Protein AF-0000000068873477 (afdb_homodimer)

Structure (mmCIF, N/CA/C/O backbone):
data_AF-0000000068873477-model_v1
#
loop_
_entity.id
_entity.type
_entity.pdbx_description
1 polymer 'Nucleotide-sugar aminotransferase'
#
loop_
_atom_site.group_PDB
_atom_site.id
_atom_site.type_symbol
_atom_site.label_atom_id
_atom_site.label_alt_id
_atom_site.label_comp_id
_atom_site.label_asym_id
_atom_site.label_entity_id
_atom_site.label_seq_id
_atom_site.pdbx_PDB_ins_code
_atom_site.Cartn_x
_atom_site.Cartn_y
_atom_site.Cartn_z
_atom_site.occupancy
_atom_site.B_iso_or_equiv
_atom_site.auth_seq_id
_atom_site.auth_comp_id
_atom_site.auth_asym_id
_atom_site.auth_atom_id
_atom_site.pdbx_PDB_model_num
ATOM 1 N N . MET A 1 1 ? -16.031 17.938 38 1 65 1 MET A N 1
ATOM 2 C CA . MET A 1 1 ? -15.195 17.078 37.156 1 65 1 MET A CA 1
ATOM 3 C C . MET A 1 1 ? -14.625 17.859 35.969 1 65 1 MET A C 1
ATOM 5 O O . MET A 1 1 ? -15.312 18.688 35.375 1 65 1 MET A O 1
ATOM 9 N N . LEU A 1 2 ? -13.328 17.828 35.75 1 85.38 2 LEU A N 1
ATOM 10 C CA . LEU A 1 2 ? -12.664 18.562 34.656 1 85.38 2 LEU A CA 1
ATOM 11 C C . LEU A 1 2 ? -13.141 18.078 33.312 1 85.38 2 LEU A C 1
ATOM 13 O O . LEU A 1 2 ? -13.273 16.875 33.062 1 85.38 2 LEU A O 1
ATOM 17 N N . MET A 1 3 ? -13.617 19.078 32.531 1 94.19 3 MET A N 1
ATOM 18 C CA . MET A 1 3 ? -14.047 18.734 31.188 1 94.19 3 MET A CA 1
ATOM 19 C C . MET A 1 3 ? -12.906 18.078 30.406 1 94.19 3 MET A C 1
ATOM 21 O O . MET A 1 3 ? -11.766 18.547 30.469 1 94.19 3 MET A O 1
ATOM 25 N N . ARG A 1 4 ? -13.18 16.906 29.797 1 95.12 4 ARG A N 1
ATOM 26 C CA . ARG A 1 4 ? -12.195 16.219 28.969 1 95.12 4 ARG A CA 1
ATOM 27 C C . ARG A 1 4 ? -12.445 16.484 27.5 1 95.12 4 ARG A C 1
ATOM 29 O O . ARG A 1 4 ? -13.555 16.266 27 1 95.12 4 ARG A O 1
ATOM 36 N N . VAL A 1 5 ? -11.469 17.047 26.797 1 98.25 5 VAL A N 1
ATOM 37 C CA . VAL A 1 5 ? -11.547 17.328 25.359 1 98.25 5 VAL A CA 1
ATOM 38 C C . VAL A 1 5 ? -10.453 16.547 24.625 1 98.25 5 VAL A C 1
ATOM 40 O O . VAL A 1 5 ? -9.344 17.047 24.438 1 98.25 5 VAL A O 1
ATOM 43 N N . PRO A 1 6 ? -10.797 15.344 24.078 1 95.94 6 PRO A N 1
ATOM 44 C CA . PRO A 1 6 ? -9.797 14.57 23.344 1 95.94 6 PRO A CA 1
ATOM 45 C C . PRO A 1 6 ? -9.406 15.219 22.016 1 95.94 6 PRO A C 1
ATOM 47 O O . PRO A 1 6 ? -10.219 15.906 21.406 1 95.94 6 PRO A O 1
ATOM 50 N N . TYR A 1 7 ? -8.164 15.008 21.688 1 97.19 7 TYR A N 1
ATOM 51 C CA . TYR A 1 7 ? -7.734 15.477 20.375 1 97.19 7 TYR A CA 1
ATOM 52 C C . TYR A 1 7 ? -8.312 14.609 19.266 1 97.19 7 TYR A C 1
ATOM 54 O O . TYR A 1 7 ? -8.797 15.117 18.25 1 97.19 7 TYR A O 1
ATOM 62 N N . SER A 1 8 ? -8.156 13.242 19.469 1 94.94 8 SER A N 1
ATOM 63 C CA . SER A 1 8 ? -8.68 12.312 18.484 1 94.94 8 SER A CA 1
ATOM 64 C C . SER A 1 8 ? -10.203 12.297 18.484 1 94.94 8 SER A C 1
ATOM 66 O O . SER A 1 8 ? -10.836 12.359 19.547 1 94.94 8 SER A O 1
ATOM 68 N N . TYR A 1 9 ? -10.766 12.188 17.297 1 96.06 9 TYR A N 1
ATOM 69 C CA . TYR A 1 9 ? -12.219 12.219 17.156 1 96.06 9 TYR A CA 1
ATOM 70 C C . TYR A 1 9 ? -12.734 10.906 16.562 1 96.06 9 TYR A C 1
ATOM 72 O O . TYR A 1 9 ? -13.93 10.781 16.281 1 96.06 9 TYR A O 1
ATOM 80 N N . LEU A 1 10 ? -11.891 9.93 16.344 1 95.94 10 LEU A N 1
ATOM 81 C CA . LEU A 1 10 ? -12.234 8.711 15.617 1 95.94 10 LEU A CA 1
ATOM 82 C C . LEU A 1 10 ? -13.297 7.91 16.359 1 95.94 10 LEU A C 1
ATOM 84 O O . LEU A 1 10 ? -14.203 7.352 15.75 1 95.94 10 LEU A O 1
ATOM 88 N N . GLU A 1 11 ? -13.156 7.891 17.688 1 93.88 11 GLU A N 1
ATOM 89 C CA . GLU A 1 11 ? -14.148 7.168 18.484 1 93.88 11 GLU A CA 1
ATOM 90 C C . GLU A 1 11 ? -15.539 7.781 18.312 1 93.88 11 GLU A C 1
ATOM 92 O O . GLU A 1 11 ? -16.531 7.059 18.219 1 93.88 11 GLU A O 1
ATOM 97 N N . ARG A 1 12 ? -15.609 9.141 18.281 1 95.31 12 ARG A N 1
ATOM 98 C CA . ARG A 1 12 ? -16.875 9.828 18.109 1 95.31 12 ARG A CA 1
ATOM 99 C C . ARG A 1 12 ? -17.375 9.688 16.672 1 95.31 12 ARG A C 1
ATOM 101 O O . ARG A 1 12 ? -18.578 9.523 16.438 1 95.31 12 ARG A O 1
ATOM 108 N N . GLN A 1 13 ? -16.484 9.742 15.719 1 96 13 GLN A N 1
ATOM 109 C CA . GLN A 1 13 ? -16.844 9.625 14.312 1 96 13 GLN A CA 1
ATOM 110 C C . GLN A 1 13 ? -17.516 8.281 14.031 1 96 13 GLN A C 1
ATOM 112 O O . GLN A 1 13 ? -18.469 8.203 13.258 1 96 13 GLN A O 1
ATOM 117 N N . PHE A 1 14 ? -17.016 7.211 14.656 1 95.5 14 PHE A N 1
ATOM 118 C CA . PHE A 1 14 ? -17.484 5.867 14.336 1 95.5 14 PHE A CA 1
ATOM 119 C C . PHE A 1 14 ? -18.297 5.289 15.484 1 95.5 14 PHE A C 1
ATOM 121 O O . PHE A 1 14 ? -18.375 4.07 15.656 1 95.5 14 PHE A O 1
ATOM 128 N N . ALA A 1 15 ? -18.844 6.141 16.297 1 94.75 15 ALA A N 1
ATOM 129 C CA . ALA A 1 15 ? -19.703 5.715 17.391 1 94.75 15 ALA A CA 1
ATOM 130 C C . ALA A 1 15 ? -20.875 4.891 16.875 1 94.75 15 ALA A C 1
ATOM 132 O O . ALA A 1 15 ? -21.281 3.914 17.516 1 94.75 15 ALA A O 1
ATOM 133 N N . ASP A 1 16 ? -21.469 5.301 15.797 1 95.25 16 ASP A N 1
ATOM 134 C CA . ASP A 1 16 ? -22.438 4.488 15.078 1 95.25 16 ASP A CA 1
ATOM 135 C C . ASP A 1 16 ? -21.812 3.854 13.836 1 95.25 16 ASP A C 1
ATOM 137 O O . ASP A 1 16 ? -21.719 4.496 12.789 1 95.25 16 ASP A O 1
ATOM 141 N N . ILE A 1 17 ? -21.547 2.596 13.914 1 95.62 17 ILE A N 1
ATOM 142 C CA . ILE A 1 17 ? -20.75 1.951 12.875 1 95.62 17 ILE A CA 1
ATOM 143 C C . ILE A 1 17 ? -21.672 1.117 11.977 1 95.62 17 ILE A C 1
ATOM 145 O O . ILE A 1 17 ? -21.234 0.625 10.93 1 95.62 17 ILE A O 1
ATOM 149 N N . GLU A 1 18 ? -22.922 0.978 12.266 1 96.75 18 GLU A N 1
ATOM 150 C CA . GLU A 1 18 ? -23.828 0.034 11.602 1 96.75 18 GLU A CA 1
ATOM 151 C C . GLU A 1 18 ? -23.953 0.346 10.117 1 96.75 18 GLU A C 1
ATOM 153 O O . GLU A 1 18 ? -23.953 -0.563 9.281 1 96.75 18 GLU A O 1
ATOM 158 N N . PRO A 1 19 ? -24.094 1.646 9.766 1 97 19 PRO A N 1
ATOM 159 C CA . PRO A 1 19 ? -24.188 1.928 8.336 1 97 19 PRO A CA 1
ATOM 160 C C . PRO A 1 19 ? -22.953 1.445 7.562 1 97 19 PRO A C 1
ATOM 162 O O . PRO A 1 19 ? -23.078 0.968 6.43 1 97 19 PRO A O 1
ATOM 165 N N . TYR A 1 20 ? -21.797 1.523 8.117 1 97.06 20 TYR A N 1
ATOM 166 C CA . TYR A 1 20 ? -20.562 1.047 7.484 1 97.06 20 TYR A CA 1
ATOM 167 C C . TYR A 1 20 ? -20.578 -0.472 7.352 1 97.06 20 TYR A C 1
ATOM 169 O O . TYR A 1 20 ? -20.203 -1.012 6.305 1 97.06 20 TYR A O 1
ATOM 177 N N . LEU A 1 21 ? -21.016 -1.144 8.414 1 97.56 21 LEU A N 1
ATOM 178 C CA . LEU A 1 21 ? -21.062 -2.602 8.398 1 97.56 21 LEU A CA 1
ATOM 179 C C . LEU A 1 21 ? -22.062 -3.107 7.367 1 97.56 21 LEU A C 1
ATOM 181 O O . LEU A 1 21 ? -21.828 -4.145 6.738 1 97.56 21 LEU A O 1
ATOM 185 N N . ASN A 1 22 ? -23.125 -2.383 7.199 1 98 22 ASN A N 1
ATOM 186 C CA . ASN A 1 22 ? -24.109 -2.734 6.172 1 98 22 ASN A CA 1
ATOM 187 C C . ASN A 1 22 ? -23.516 -2.6 4.77 1 98 22 ASN A C 1
ATOM 189 O O . ASN A 1 22 ? -23.734 -3.455 3.912 1 98 22 ASN A O 1
ATOM 193 N N . ASP A 1 23 ? -22.812 -1.526 4.5 1 98 23 ASP A N 1
ATOM 194 C CA . ASP A 1 23 ? -22.125 -1.356 3.219 1 98 23 ASP A CA 1
ATOM 195 C C . ASP A 1 23 ? -21.125 -2.482 2.975 1 98 23 ASP A C 1
ATOM 197 O O . ASP A 1 23 ? -21.031 -3 1.859 1 98 23 ASP A O 1
ATOM 201 N N . LEU A 1 24 ? -20.391 -2.869 4.02 1 97.44 24 LEU A N 1
ATOM 202 C CA . LEU A 1 24 ? -19.406 -3.928 3.902 1 97.44 24 LEU A CA 1
ATOM 203 C C . LEU A 1 24 ? -20.062 -5.273 3.631 1 97.44 24 LEU A C 1
ATOM 205 O O . LEU A 1 24 ? -19.531 -6.086 2.865 1 97.44 24 LEU A O 1
ATOM 209 N N . ARG A 1 25 ? -21.156 -5.516 4.285 1 97.12 25 ARG A N 1
ATOM 210 C CA . ARG A 1 25 ? -21.906 -6.742 4.051 1 97.12 25 ARG A CA 1
ATOM 211 C C . ARG A 1 25 ? -22.234 -6.91 2.574 1 97.12 25 ARG A C 1
ATOM 213 O O . ARG A 1 25 ? -22 -7.977 1.997 1 97.12 25 ARG A O 1
ATOM 220 N N . GLU A 1 26 ? -22.75 -5.883 1.97 1 97.25 26 GLU A N 1
ATOM 221 C CA . GLU A 1 26 ? -23.109 -5.93 0.555 1 97.25 26 GLU A CA 1
ATOM 222 C C . GLU A 1 26 ? -21.875 -6.051 -0.324 1 97.25 26 GLU A C 1
ATOM 224 O O . GLU A 1 26 ? -21.859 -6.801 -1.303 1 97.25 26 GLU A O 1
ATOM 229 N N . PHE A 1 27 ? -20.859 -5.391 0.015 1 97.62 27 PHE A N 1
ATOM 230 C CA . PHE A 1 27 ? -19.609 -5.383 -0.739 1 97.62 27 PHE A CA 1
ATOM 231 C C . PHE A 1 27 ? -18.969 -6.77 -0.741 1 97.62 27 PHE A C 1
ATOM 233 O O . PHE A 1 27 ? -18.562 -7.266 -1.791 1 97.62 27 PHE A O 1
ATOM 240 N N . ILE A 1 28 ? -18.875 -7.383 0.447 1 97.06 28 ILE A N 1
ATOM 241 C CA . ILE A 1 28 ? -18.141 -8.641 0.591 1 97.06 28 ILE A CA 1
ATOM 242 C C . ILE A 1 28 ? -18.844 -9.727 -0.228 1 97.06 28 ILE A C 1
ATOM 244 O O . ILE A 1 28 ? -18.172 -10.602 -0.798 1 97.06 28 ILE A O 1
ATOM 248 N N . LYS A 1 29 ? -20.141 -9.594 -0.475 1 94.5 29 LYS A N 1
ATOM 249 C CA . LYS A 1 29 ? -20.906 -10.547 -1.28 1 94.5 29 LYS A CA 1
ATOM 250 C C . LYS A 1 29 ? -20.406 -10.562 -2.723 1 94.5 29 LYS A C 1
ATOM 252 O O . LYS A 1 29 ? -20.484 -11.594 -3.398 1 94.5 29 LYS A O 1
ATOM 257 N N . THR A 1 30 ? -19.891 -9.469 -3.123 1 95.31 30 THR A N 1
ATOM 258 C CA . THR A 1 30 ? -19.469 -9.352 -4.512 1 95.31 30 THR A CA 1
ATOM 259 C C . THR A 1 30 ? -18.094 -9.984 -4.703 1 95.31 30 THR A C 1
ATOM 261 O O . THR A 1 30 ? -17.688 -10.273 -5.832 1 95.31 30 THR A O 1
ATOM 264 N N . ALA A 1 31 ? -17.297 -10.078 -3.678 1 95.12 31 ALA A N 1
ATOM 265 C CA . ALA A 1 31 ? -15.914 -10.555 -3.695 1 95.12 31 ALA A CA 1
ATOM 266 C C . ALA A 1 31 ? -15.055 -9.711 -4.633 1 95.12 31 ALA A C 1
ATOM 268 O O . ALA A 1 31 ? -14 -10.156 -5.09 1 95.12 31 ALA A O 1
ATOM 269 N N . ASP A 1 32 ? -15.492 -8.562 -5.004 1 96.56 32 ASP A N 1
ATOM 270 C CA . ASP A 1 32 ? -14.805 -7.645 -5.91 1 96.56 32 ASP A CA 1
ATOM 271 C C . ASP A 1 32 ? -13.742 -6.828 -5.168 1 96.56 32 ASP A C 1
ATOM 273 O O . ASP A 1 32 ? -13.789 -5.598 -5.172 1 96.56 32 ASP A O 1
ATOM 277 N N . PHE A 1 33 ? -12.742 -7.527 -4.66 1 97.62 33 PHE A N 1
ATOM 278 C CA . PHE A 1 33 ? -11.852 -7 -3.631 1 97.62 33 PHE A CA 1
ATOM 279 C C . PHE A 1 33 ? -10.742 -6.164 -4.254 1 97.62 33 PHE A C 1
ATOM 281 O O . PHE A 1 33 ? -10.133 -5.328 -3.58 1 97.62 33 PHE A O 1
ATOM 288 N N . THR A 1 34 ? -10.328 -6.422 -5.527 1 97 34 THR A N 1
ATOM 289 C CA . THR A 1 34 ? -9.211 -5.727 -6.156 1 97 34 THR A CA 1
ATOM 290 C C . THR A 1 34 ? -9.68 -4.945 -7.379 1 97 34 THR A C 1
ATOM 292 O O . THR A 1 34 ? -10.281 -5.512 -8.297 1 97 34 THR A O 1
ATOM 295 N N . LEU A 1 35 ? -9.383 -3.65 -7.363 1 97.94 35 LEU A N 1
ATOM 296 C CA . LEU A 1 35 ? -9.781 -2.793 -8.477 1 97.94 35 LEU A CA 1
ATOM 297 C C . LEU A 1 35 ? -11.258 -2.982 -8.805 1 97.94 35 LEU A C 1
ATOM 299 O O . LEU A 1 35 ? -11.625 -3.146 -9.969 1 97.94 35 LEU A O 1
ATOM 303 N N . GLY A 1 36 ? -12.07 -3.014 -7.75 1 97.88 36 GLY A N 1
ATOM 304 C CA . GLY A 1 36 ? -13.484 -3.326 -7.887 1 97.88 36 GLY A CA 1
ATOM 305 C C . GLY A 1 36 ? -14.328 -2.111 -8.203 1 97.88 36 GLY A C 1
ATOM 306 O O . GLY A 1 36 ? -13.828 -0.989 -8.266 1 97.88 36 GLY A O 1
ATOM 307 N N . ALA A 1 37 ? -15.609 -2.363 -8.367 1 98.56 37 ALA A N 1
ATOM 308 C CA . ALA A 1 37 ? -16.578 -1.354 -8.781 1 98.56 37 ALA A CA 1
ATOM 309 C C . ALA A 1 37 ? -16.641 -0.203 -7.777 1 98.56 37 ALA A C 1
ATOM 311 O O . ALA A 1 37 ? -16.828 0.954 -8.164 1 98.56 37 ALA A O 1
ATOM 312 N N . GLU A 1 38 ? -16.5 -0.496 -6.496 1 98.75 38 GLU A N 1
ATOM 313 C CA . GLU A 1 38 ? -16.547 0.548 -5.48 1 98.75 38 GLU A CA 1
ATOM 314 C C . GLU A 1 38 ? -15.367 1.502 -5.594 1 98.75 38 GLU A C 1
ATOM 316 O O . GLU A 1 38 ? -15.492 2.693 -5.301 1 98.75 38 GLU A O 1
ATOM 321 N N . LEU A 1 39 ? -14.227 0.993 -5.984 1 98.81 39 LEU A N 1
ATOM 322 C CA . LEU A 1 39 ? -13.078 1.861 -6.227 1 98.81 39 LEU A CA 1
ATOM 323 C C . LEU A 1 39 ? -13.328 2.76 -7.434 1 98.81 39 LEU A C 1
ATOM 325 O O . LEU A 1 39 ? -13.016 3.953 -7.398 1 98.81 39 LEU A O 1
ATOM 329 N N . GLU A 1 40 ? -13.844 2.176 -8.477 1 98.75 40 GLU A N 1
ATOM 330 C CA . GLU A 1 40 ? -14.172 2.979 -9.648 1 98.75 40 GLU A CA 1
ATOM 331 C C . GLU A 1 40 ? -15.141 4.102 -9.297 1 98.75 40 GLU A C 1
ATOM 333 O O . GLU A 1 40 ? -14.969 5.238 -9.742 1 98.75 40 GLU A O 1
ATOM 338 N N . LYS A 1 41 ? -16.172 3.74 -8.547 1 98.88 41 LYS A N 1
ATOM 339 C CA . LYS A 1 41 ? -17.141 4.727 -8.07 1 98.88 41 LYS A CA 1
ATOM 340 C C . LYS A 1 41 ? -16.453 5.824 -7.262 1 98.88 41 LYS A C 1
ATOM 342 O O . LYS A 1 41 ? -16.703 7.012 -7.477 1 98.88 41 LYS A O 1
ATOM 347 N N . PHE A 1 42 ? -15.656 5.406 -6.355 1 98.88 42 PHE A N 1
ATOM 348 C CA . PHE A 1 42 ? -14.914 6.355 -5.527 1 98.88 42 PHE A CA 1
ATOM 349 C C . PHE A 1 42 ? -14.086 7.297 -6.391 1 98.88 42 PHE A C 1
ATOM 351 O O . PHE A 1 42 ? -14.117 8.516 -6.199 1 98.88 42 PHE A O 1
ATOM 358 N N . GLU A 1 43 ? -13.273 6.742 -7.352 1 98.94 43 GLU A N 1
ATOM 359 C CA . GLU A 1 43 ? -12.406 7.527 -8.219 1 98.94 43 GLU A CA 1
ATOM 360 C C . GLU A 1 43 ? -13.195 8.57 -9 1 98.94 43 GLU A C 1
ATOM 362 O O . GLU A 1 43 ? -12.797 9.734 -9.07 1 98.94 43 GLU A O 1
ATOM 367 N N . LYS A 1 44 ? -14.305 8.195 -9.516 1 98.88 44 LYS A N 1
ATOM 368 C CA . LYS A 1 44 ? -15.148 9.102 -10.281 1 98.88 44 LYS A CA 1
ATOM 369 C C . LYS A 1 44 ? -15.68 10.227 -9.391 1 98.88 44 LYS A C 1
ATOM 371 O O . LYS A 1 44 ? -15.648 11.398 -9.781 1 98.88 44 LYS A O 1
ATOM 376 N N . ARG A 1 45 ? -16.172 9.906 -8.234 1 98.81 45 ARG A N 1
ATOM 377 C CA . ARG A 1 45 ? -16.734 10.891 -7.316 1 98.81 45 ARG A CA 1
ATOM 378 C C . ARG A 1 45 ? -15.664 11.844 -6.805 1 98.81 45 ARG A C 1
ATOM 380 O O . ARG A 1 45 ? -15.906 13.047 -6.688 1 98.81 45 ARG A O 1
ATOM 387 N N . PHE A 1 46 ? -14.516 11.312 -6.477 1 98.81 46 PHE A N 1
ATOM 388 C CA . PHE A 1 46 ? -13.422 12.133 -5.969 1 98.81 46 PHE A CA 1
ATOM 389 C C . PHE A 1 46 ? -12.953 13.125 -7.027 1 98.81 46 PHE A C 1
ATOM 391 O O . PHE A 1 46 ? -12.68 14.289 -6.719 1 98.81 46 PHE A O 1
ATOM 398 N N . ALA A 1 47 ? -12.781 12.602 -8.273 1 98.81 47 ALA A N 1
ATOM 399 C CA . ALA A 1 47 ? -12.43 13.477 -9.391 1 98.81 47 ALA A CA 1
ATOM 400 C C . ALA A 1 47 ? -13.445 14.602 -9.555 1 98.81 47 ALA A C 1
ATOM 402 O O . ALA A 1 47 ? -13.078 15.773 -9.672 1 98.81 47 ALA A O 1
ATOM 403 N N . ALA A 1 48 ? -14.688 14.258 -9.477 1 98.31 48 ALA A N 1
ATOM 404 C CA . ALA A 1 48 ? -15.766 15.234 -9.648 1 98.31 48 ALA A CA 1
ATOM 405 C C . ALA A 1 48 ? -15.727 16.281 -8.547 1 98.31 48 ALA A C 1
ATOM 407 O O . ALA A 1 48 ? -15.914 17.469 -8.805 1 98.31 48 ALA A O 1
ATOM 408 N N . LEU A 1 49 ? -15.484 15.867 -7.352 1 97.06 49 LEU A N 1
ATOM 409 C CA . LEU A 1 49 ? -15.438 16.75 -6.199 1 97.06 49 LEU A CA 1
ATOM 410 C C . LEU A 1 49 ? -14.352 17.812 -6.375 1 97.06 49 LEU A C 1
ATOM 412 O O . LEU A 1 49 ? -14.445 18.906 -5.805 1 97.06 49 LEU A O 1
ATOM 416 N N . HIS A 1 50 ? -13.328 17.547 -7.113 1 97.75 50 HIS A N 1
ATOM 417 C CA . HIS A 1 50 ? -12.195 18.453 -7.277 1 97.75 50 HIS A CA 1
ATOM 418 C C . HIS A 1 50 ? -12.164 19.047 -8.68 1 97.75 50 HIS A C 1
ATOM 420 O O . HIS A 1 50 ? -11.156 19.625 -9.094 1 97.75 50 HIS A O 1
ATOM 426 N N . ASN A 1 51 ? -13.25 18.875 -9.398 1 97.44 51 ASN A N 1
ATOM 427 C CA . ASN A 1 51 ? -13.375 19.375 -10.758 1 97.44 51 ASN A CA 1
ATOM 428 C C . ASN A 1 51 ? -12.219 18.922 -11.641 1 97.44 51 ASN A C 1
ATOM 430 O O . ASN A 1 51 ? -11.609 19.719 -12.344 1 97.44 51 ASN A O 1
ATOM 434 N N . ALA A 1 52 ? -11.82 17.703 -11.516 1 98.19 52 ALA A N 1
ATOM 435 C CA . ALA A 1 52 ? -10.773 17.078 -12.32 1 98.19 52 ALA A CA 1
ATOM 436 C C . ALA A 1 52 ? -11.328 15.922 -13.148 1 98.19 52 ALA A C 1
ATOM 438 O O . ALA A 1 52 ? -12.344 15.32 -12.789 1 98.19 52 ALA A O 1
ATOM 439 N N . PRO A 1 53 ? -10.742 15.648 -14.281 1 98.62 53 PRO A N 1
ATOM 440 C CA . PRO A 1 53 ? -11.227 14.539 -15.102 1 98.62 53 PRO A CA 1
ATOM 441 C C . PRO A 1 53 ? -10.844 13.172 -14.531 1 98.62 53 PRO A C 1
ATOM 443 O O . PRO A 1 53 ? -11.539 12.18 -14.766 1 98.62 53 PRO A O 1
ATOM 446 N N . HIS A 1 54 ? -9.672 13.102 -13.82 1 98.81 54 HIS A N 1
ATOM 447 C CA . HIS A 1 54 ? -9.203 11.789 -13.383 1 98.81 54 HIS A CA 1
ATOM 448 C C . HIS A 1 54 ? -8.773 11.82 -11.922 1 98.81 54 HIS A C 1
ATOM 450 O O . HIS A 1 54 ? -8.117 12.773 -11.484 1 98.81 54 HIS A O 1
ATOM 456 N N . ALA A 1 55 ? -9.156 10.875 -11.203 1 98.94 55 ALA A N 1
ATOM 457 C CA . ALA A 1 55 ? -8.602 10.484 -9.906 1 98.94 55 ALA A CA 1
ATOM 458 C C . ALA A 1 55 ? -8.25 8.992 -9.891 1 98.94 55 ALA A C 1
ATOM 460 O O . ALA A 1 55 ? -9.008 8.164 -10.398 1 98.94 55 ALA A O 1
ATOM 461 N N . ILE A 1 56 ? -7.105 8.664 -9.469 1 98.94 56 ILE A N 1
ATOM 462 C CA . ILE A 1 56 ? -6.621 7.293 -9.406 1 98.94 56 ILE A CA 1
ATOM 463 C C . ILE A 1 56 ? -6.348 6.914 -7.949 1 98.94 56 ILE A C 1
ATOM 465 O O . ILE A 1 56 ? -5.527 7.543 -7.281 1 98.94 56 ILE A O 1
ATOM 469 N N . GLY A 1 57 ? -7.098 5.926 -7.449 1 98.88 57 GLY A N 1
ATOM 470 C CA . GLY A 1 57 ? -6.867 5.422 -6.105 1 98.88 57 GLY A CA 1
ATOM 471 C C . GLY A 1 57 ? -5.613 4.574 -5.996 1 98.88 57 GLY A C 1
ATOM 472 O O . GLY A 1 57 ? -5.379 3.695 -6.824 1 98.88 57 GLY A O 1
ATOM 473 N N . VAL A 1 58 ? -4.738 4.844 -4.996 1 98.81 58 VAL A N 1
ATOM 474 C CA . VAL A 1 58 ? -3.5 4.105 -4.777 1 98.81 58 VAL A CA 1
ATOM 475 C C . VAL A 1 58 ? -3.355 3.762 -3.297 1 98.81 58 VAL A C 1
ATOM 477 O O . VAL A 1 58 ? -4.258 4.027 -2.5 1 98.81 58 VAL A O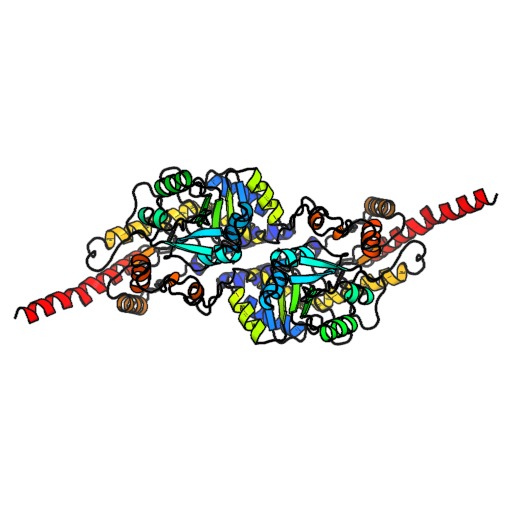 1
ATOM 480 N N . GLY A 1 59 ? -2.295 3.16 -2.92 1 98.31 59 GLY A N 1
ATOM 481 C CA . GLY A 1 59 ? -2.168 2.541 -1.61 1 98.31 59 GLY A CA 1
ATOM 482 C C . GLY A 1 59 ? -2.018 3.549 -0.486 1 98.31 59 GLY A C 1
ATOM 483 O O . GLY A 1 59 ? -2.541 3.346 0.611 1 98.31 59 GLY A O 1
ATOM 484 N N . THR A 1 60 ? -1.258 4.621 -0.667 1 98.56 60 THR A N 1
ATOM 485 C CA . THR A 1 60 ? -1.006 5.613 0.372 1 98.56 60 THR A CA 1
ATOM 486 C C . THR A 1 60 ? -0.748 6.984 -0.243 1 98.56 60 THR A C 1
ATOM 488 O O . THR A 1 60 ? -0.512 7.098 -1.448 1 98.56 60 THR A O 1
ATOM 491 N N . GLY A 1 61 ? -0.85 7.996 0.574 1 98.69 61 GLY A N 1
ATOM 492 C CA . GLY A 1 61 ? -0.463 9.32 0.111 1 98.69 61 GLY A CA 1
ATOM 493 C C . GLY A 1 61 ? 0.996 9.406 -0.295 1 98.69 61 GLY A C 1
ATOM 494 O O . GLY A 1 61 ? 1.334 10.07 -1.277 1 98.69 61 GLY A O 1
ATOM 495 N N . THR A 1 62 ? 1.882 8.734 0.433 1 98.75 62 THR A N 1
ATOM 496 C CA . THR A 1 62 ? 3.305 8.703 0.116 1 98.75 62 THR A CA 1
ATOM 497 C C . THR A 1 62 ? 3.539 8.07 -1.255 1 98.75 62 THR A C 1
ATOM 499 O O . THR A 1 62 ? 4.305 8.602 -2.064 1 98.75 62 THR A O 1
ATOM 502 N N . ASP A 1 63 ? 2.836 6.988 -1.506 1 98.5 63 ASP A N 1
ATOM 503 C CA . ASP A 1 63 ? 2.955 6.332 -2.803 1 98.5 63 ASP A CA 1
ATOM 504 C C . ASP A 1 63 ? 2.406 7.215 -3.92 1 98.5 63 ASP A C 1
ATOM 506 O O . ASP A 1 63 ? 2.914 7.191 -5.043 1 98.5 63 ASP A O 1
ATOM 510 N N . ALA A 1 64 ? 1.339 7.879 -3.59 1 98.94 64 ALA A N 1
ATOM 511 C CA . ALA A 1 64 ? 0.792 8.805 -4.582 1 98.94 64 ALA A CA 1
ATOM 512 C C . ALA A 1 64 ? 1.849 9.797 -5.043 1 98.94 64 ALA A C 1
ATOM 514 O O . ALA A 1 64 ? 2.014 10.023 -6.246 1 98.94 64 ALA A O 1
ATOM 515 N N . LEU A 1 65 ? 2.58 10.367 -4.109 1 98.94 65 LEU A N 1
ATOM 516 C CA . LEU A 1 65 ? 3.629 11.328 -4.426 1 98.94 65 LEU A CA 1
ATOM 517 C C . LEU A 1 65 ? 4.75 10.672 -5.219 1 98.94 65 LEU A C 1
ATOM 519 O O . LEU A 1 65 ? 5.125 11.148 -6.293 1 98.94 65 LEU A O 1
ATOM 523 N N . ALA A 1 66 ? 5.27 9.555 -4.75 1 98.88 66 ALA A N 1
ATOM 524 C CA . ALA A 1 66 ? 6.387 8.867 -5.395 1 98.88 66 ALA A CA 1
ATOM 525 C C . ALA A 1 66 ? 6.02 8.445 -6.816 1 98.88 66 ALA A C 1
ATOM 527 O O . ALA A 1 66 ? 6.82 8.594 -7.742 1 98.88 66 ALA A O 1
ATOM 528 N N . MET A 1 67 ? 4.836 7.918 -6.977 1 98.81 67 MET A N 1
ATOM 529 C CA . MET A 1 67 ? 4.379 7.488 -8.289 1 98.81 67 MET A CA 1
ATOM 530 C C . MET A 1 67 ? 4.273 8.672 -9.242 1 98.81 67 MET A C 1
ATOM 532 O O . MET A 1 67 ? 4.539 8.539 -10.438 1 98.81 67 MET A O 1
ATOM 536 N N . SER A 1 68 ? 3.811 9.805 -8.711 1 98.94 68 SER A N 1
ATOM 537 C CA . SER A 1 68 ? 3.713 11 -9.539 1 98.94 68 SER A CA 1
ATOM 538 C C . SER A 1 68 ? 5.074 11.398 -10.102 1 98.94 68 SER A C 1
ATOM 540 O O . SER A 1 68 ? 5.184 11.773 -11.273 1 98.94 68 SER A O 1
ATOM 542 N N . PHE A 1 69 ? 6.109 11.32 -9.289 1 98.88 69 PHE A N 1
ATOM 543 C CA . PHE A 1 69 ? 7.453 11.609 -9.766 1 98.88 69 PHE A CA 1
ATOM 544 C C . PHE A 1 69 ? 7.883 10.594 -10.82 1 98.88 69 PHE A C 1
ATOM 546 O O . PHE A 1 69 ? 8.508 10.961 -11.82 1 98.88 69 PHE A O 1
ATOM 553 N N . LYS A 1 70 ? 7.523 9.344 -10.602 1 98.19 70 LYS A N 1
ATOM 554 C CA . LYS A 1 70 ? 7.832 8.305 -11.586 1 98.19 70 LYS A CA 1
ATOM 555 C C . LYS A 1 70 ? 7.176 8.602 -12.93 1 98.19 70 LYS A C 1
ATOM 557 O O . LYS A 1 70 ? 7.789 8.414 -13.984 1 98.19 70 LYS A O 1
ATOM 562 N N . MET A 1 71 ? 5.949 9.055 -12.914 1 98.62 71 MET A N 1
ATOM 563 C CA . MET A 1 71 ? 5.23 9.383 -14.141 1 98.62 71 MET A CA 1
ATOM 564 C C . MET A 1 71 ? 5.941 10.492 -14.906 1 98.62 71 MET A C 1
ATOM 566 O O . MET A 1 71 ? 5.852 10.562 -16.125 1 98.62 71 MET A O 1
ATOM 570 N N . LEU A 1 72 ? 6.648 11.328 -14.164 1 98.81 72 LEU A N 1
ATOM 571 C CA . LEU A 1 72 ? 7.344 12.461 -14.758 1 98.81 72 LEU A CA 1
ATOM 572 C C . LEU A 1 72 ? 8.789 12.102 -15.102 1 98.81 72 LEU A C 1
ATOM 574 O O . LEU A 1 72 ? 9.578 12.969 -15.461 1 98.81 72 LEU A O 1
ATOM 578 N N . ASN A 1 73 ? 9.156 10.844 -14.914 1 98 73 ASN A N 1
ATOM 579 C CA . ASN A 1 73 ? 10.5 10.328 -15.148 1 98 73 ASN A CA 1
ATOM 580 C C . ASN A 1 73 ? 11.531 11.023 -14.273 1 98 73 ASN A C 1
ATOM 582 O O . ASN A 1 73 ? 12.641 11.32 -14.734 1 98 73 ASN A O 1
ATOM 586 N N . ILE A 1 74 ? 11.125 11.391 -13.109 1 98.69 74 ILE A N 1
ATOM 587 C CA . ILE A 1 74 ? 12.016 12.016 -12.141 1 98.69 74 ILE A CA 1
ATOM 588 C C . ILE A 1 74 ? 12.633 10.938 -11.242 1 98.69 74 ILE A C 1
ATOM 590 O O . ILE A 1 74 ? 11.922 10.102 -10.688 1 98.69 74 ILE A O 1
ATOM 594 N N . GLY A 1 75 ? 13.906 10.922 -11.055 1 97.44 75 GLY A N 1
ATOM 595 C CA . GLY A 1 75 ? 14.633 9.93 -10.281 1 97.44 75 GLY A CA 1
ATOM 596 C C . GLY A 1 75 ? 16.078 10.305 -10.039 1 97.44 75 GLY A C 1
ATOM 597 O O . GLY A 1 75 ? 16.391 11.461 -9.711 1 97.44 75 GLY A O 1
ATOM 598 N N . ALA A 1 76 ? 16.953 9.305 -10.172 1 95.94 76 ALA A N 1
ATOM 599 C CA . ALA A 1 76 ? 18.375 9.477 -9.898 1 95.94 76 ALA A CA 1
ATOM 600 C C . ALA A 1 76 ? 18.969 10.617 -10.727 1 95.94 76 ALA A C 1
ATOM 602 O O . ALA A 1 76 ? 18.781 10.672 -11.945 1 95.94 76 ALA A O 1
ATOM 603 N N . GLY A 1 77 ? 19.609 11.531 -10.055 1 97.69 77 GLY A N 1
ATOM 604 C CA . GLY A 1 77 ? 20.25 12.648 -10.719 1 97.69 77 GLY A CA 1
ATOM 605 C C . GLY A 1 77 ? 19.391 13.898 -10.758 1 97.69 77 GLY A C 1
ATOM 606 O O . GLY A 1 77 ? 19.891 14.992 -11.039 1 97.69 77 GLY A O 1
ATOM 607 N N . ASP A 1 78 ? 18.125 13.773 -10.422 1 98.81 78 ASP A N 1
ATOM 608 C CA . ASP A 1 78 ? 17.188 14.891 -10.461 1 98.81 78 ASP A CA 1
ATOM 609 C C . ASP A 1 78 ? 16.969 15.469 -9.07 1 98.81 78 ASP A C 1
ATOM 611 O O . ASP A 1 78 ? 17.156 14.773 -8.062 1 98.81 78 ASP A O 1
ATOM 615 N N . GLU A 1 79 ? 16.625 16.734 -9.039 1 98.94 79 GLU A N 1
ATOM 616 C CA . GLU A 1 79 ? 16.266 17.438 -7.805 1 98.94 79 GLU A CA 1
ATOM 617 C C . GLU A 1 79 ? 14.805 17.859 -7.805 1 98.94 79 GLU A C 1
ATOM 619 O O . GLU A 1 79 ? 14.266 18.234 -8.844 1 98.94 79 GLU A O 1
ATOM 624 N N . VAL A 1 80 ? 14.219 17.75 -6.688 1 99 80 VAL A N 1
ATOM 625 C CA . VAL A 1 80 ? 12.867 18.25 -6.465 1 99 80 VAL A CA 1
ATOM 626 C C . VAL A 1 80 ? 12.883 19.266 -5.312 1 99 80 VAL A C 1
ATOM 628 O O . VAL A 1 80 ? 13.312 18.938 -4.203 1 99 80 VAL A O 1
ATOM 631 N N . ILE A 1 81 ? 12.43 20.453 -5.555 1 98.94 81 ILE A N 1
ATOM 632 C CA . ILE A 1 81 ? 12.328 21.484 -4.523 1 98.94 81 ILE A CA 1
ATOM 633 C C . ILE A 1 81 ? 11.07 21.266 -3.693 1 98.94 81 ILE A C 1
ATOM 635 O O . ILE A 1 81 ? 9.984 21.031 -4.242 1 98.94 81 ILE A O 1
ATOM 639 N N . THR A 1 82 ? 11.234 21.281 -2.377 1 98.81 82 THR A N 1
ATOM 640 C CA . THR A 1 82 ? 10.07 21.156 -1.497 1 98.81 82 THR A CA 1
ATOM 641 C C . THR A 1 82 ? 10.305 21.938 -0.201 1 98.81 82 THR A C 1
ATOM 643 O O . THR A 1 82 ? 11.148 22.828 -0.145 1 98.81 82 THR A O 1
ATOM 646 N N . CYS A 1 83 ? 9.523 21.594 0.805 1 97.75 83 CYS A N 1
ATOM 647 C CA . CYS A 1 83 ? 9.414 22.406 2.014 1 97.75 83 CYS A CA 1
ATOM 648 C C . CYS A 1 83 ? 10.266 21.828 3.139 1 97.75 83 CYS A C 1
ATOM 650 O O . CYS A 1 83 ? 10.289 20.609 3.342 1 97.75 83 CYS A O 1
ATOM 652 N N . ALA A 1 84 ? 10.914 22.781 3.893 1 98.31 84 ALA A N 1
ATOM 653 C CA . ALA A 1 84 ? 11.578 22.375 5.129 1 98.31 84 ALA A CA 1
ATOM 654 C C . ALA A 1 84 ? 10.57 22.172 6.254 1 98.31 84 ALA A C 1
ATOM 656 O O . ALA A 1 84 ? 10.844 21.438 7.207 1 98.31 84 ALA A O 1
ATOM 657 N N . ASN A 1 85 ? 9.438 22.844 6.145 1 97.56 85 ASN A N 1
ATOM 658 C CA . ASN A 1 85 ? 8.352 22.75 7.113 1 97.56 85 ASN A CA 1
ATOM 659 C C . ASN A 1 85 ? 7.266 21.781 6.656 1 97.56 85 ASN A C 1
ATOM 661 O O . ASN A 1 85 ? 6.234 22.203 6.129 1 97.56 85 ASN A O 1
ATOM 665 N N . THR A 1 86 ? 7.508 20.547 6.891 1 97.44 86 THR A N 1
ATOM 666 C CA . THR A 1 86 ? 6.566 19.531 6.445 1 97.44 86 THR A CA 1
ATOM 667 C C . THR A 1 86 ? 6.73 18.25 7.254 1 97.44 86 THR A C 1
ATOM 669 O O . THR A 1 86 ? 7.562 18.188 8.164 1 97.44 86 THR A O 1
ATOM 672 N N . PHE A 1 87 ? 5.832 17.297 7.059 1 96.81 87 PHE A N 1
ATOM 673 C CA . PHE A 1 87 ? 5.965 15.945 7.59 1 96.81 87 PHE A CA 1
ATOM 674 C C . PHE A 1 87 ? 6.992 15.156 6.793 1 96.81 87 PHE A C 1
ATOM 676 O O . PHE A 1 87 ? 7.188 15.398 5.602 1 96.81 87 PHE A O 1
ATOM 683 N N . ILE A 1 88 ? 7.594 14.156 7.312 1 97.62 88 ILE A N 1
ATOM 684 C CA . ILE A 1 88 ? 8.703 13.383 6.77 1 97.62 88 ILE A CA 1
ATOM 685 C C . ILE A 1 88 ? 8.281 12.727 5.457 1 97.62 88 ILE A C 1
ATOM 687 O O . ILE A 1 88 ? 9.102 12.539 4.555 1 97.62 88 ILE A O 1
ATOM 691 N N . ALA A 1 89 ? 7.023 12.375 5.289 1 98.06 89 ALA A N 1
ATOM 692 C CA . ALA A 1 89 ? 6.535 11.625 4.137 1 98.06 89 ALA A CA 1
ATOM 693 C C . ALA A 1 89 ? 6.727 12.406 2.844 1 98.06 89 ALA A C 1
ATOM 695 O O . ALA A 1 89 ? 6.984 11.82 1.788 1 98.06 89 ALA A O 1
ATOM 696 N N . SER A 1 90 ? 6.586 13.75 2.92 1 98.5 90 SER A N 1
ATOM 697 C CA . SER A 1 90 ? 6.77 14.57 1.728 1 98.5 90 SER A CA 1
ATOM 698 C C . SER A 1 90 ? 8.172 14.414 1.156 1 98.5 90 SER A C 1
ATOM 700 O O . SER A 1 90 ? 8.336 14.062 -0.016 1 98.5 90 SER A O 1
ATOM 702 N N . VAL A 1 91 ? 9.148 14.602 2.012 1 98.62 91 VAL A N 1
ATOM 703 C CA . VAL A 1 91 ? 10.547 14.492 1.597 1 98.62 91 VAL A CA 1
ATOM 704 C C . VAL A 1 91 ? 10.883 13.039 1.277 1 98.62 91 VAL A C 1
ATOM 706 O O . VAL A 1 91 ? 11.578 12.758 0.299 1 98.62 91 VAL A O 1
ATOM 709 N N . GLY A 1 92 ? 10.352 12.125 2.078 1 98.56 92 GLY A N 1
ATOM 710 C CA . GLY A 1 92 ? 10.57 10.703 1.866 1 98.56 92 GLY A CA 1
ATOM 711 C C . GLY A 1 92 ? 10.078 10.227 0.513 1 98.56 92 GLY A C 1
ATOM 712 O O . GLY A 1 92 ? 10.688 9.336 -0.089 1 98.56 92 GLY A O 1
ATOM 713 N N . ALA A 1 93 ? 9.039 10.758 -0.004 1 98.81 93 ALA A N 1
ATOM 714 C CA . ALA A 1 93 ? 8.492 10.359 -1.301 1 98.81 93 ALA A CA 1
ATOM 715 C C . ALA A 1 93 ? 9.453 10.727 -2.432 1 98.81 93 ALA A C 1
ATOM 717 O O . ALA A 1 93 ? 9.547 10 -3.428 1 98.81 93 ALA A O 1
ATOM 718 N N . ILE A 1 94 ? 10.109 11.891 -2.295 1 98.88 94 ILE A N 1
ATOM 719 C CA . ILE A 1 94 ? 11.109 12.297 -3.277 1 98.88 94 ILE A CA 1
ATOM 720 C C . ILE A 1 94 ? 12.266 11.305 -3.277 1 98.88 94 ILE A C 1
ATOM 722 O O . ILE A 1 94 ? 12.711 10.859 -4.34 1 98.88 94 ILE A O 1
ATOM 726 N N . VAL A 1 95 ? 12.703 10.945 -2.061 1 98.5 95 VAL A N 1
ATOM 727 C CA . VAL A 1 95 ? 13.789 9.984 -1.904 1 98.5 95 VAL A CA 1
ATOM 728 C C . VAL A 1 95 ? 13.359 8.625 -2.439 1 98.5 95 VAL A C 1
ATOM 730 O O . VAL A 1 95 ? 14.133 7.941 -3.111 1 98.5 95 VAL A O 1
ATOM 733 N N . GLN A 1 96 ? 12.156 8.242 -2.184 1 98 96 GLN A N 1
ATOM 734 C CA . GLN A 1 96 ? 11.609 6.977 -2.668 1 98 96 GLN A CA 1
ATOM 735 C C . GLN A 1 96 ? 11.625 6.918 -4.191 1 98 96 GLN A C 1
ATOM 737 O O . GLN A 1 96 ? 11.844 5.855 -4.777 1 98 96 GLN A O 1
ATOM 742 N N . ALA A 1 97 ? 11.422 8.023 -4.836 1 97.81 97 ALA A N 1
ATOM 743 C CA . ALA A 1 97 ? 11.43 8.094 -6.293 1 97.81 97 ALA A CA 1
ATOM 744 C C . ALA A 1 97 ? 12.859 8.062 -6.832 1 97.81 97 ALA A C 1
ATOM 746 O O . ALA A 1 97 ? 13.07 7.934 -8.039 1 97.81 97 ALA A O 1
ATOM 747 N N . GLY A 1 98 ? 13.828 8.195 -5.961 1 97 98 GLY A N 1
ATOM 748 C CA . GLY A 1 98 ? 15.234 8.164 -6.344 1 97 98 GLY A CA 1
ATOM 749 C C . GLY A 1 98 ? 15.812 9.539 -6.59 1 97 98 GLY A C 1
ATOM 750 O O . GLY A 1 98 ? 16.969 9.672 -7.008 1 97 98 GLY A O 1
ATOM 751 N N . ALA A 1 99 ? 15.031 10.594 -6.344 1 98.56 99 ALA A N 1
ATOM 752 C CA . ALA A 1 99 ? 15.484 11.969 -6.578 1 98.56 99 ALA A CA 1
ATOM 753 C C . ALA A 1 99 ? 16.047 12.586 -5.305 1 98.56 99 ALA A C 1
ATOM 755 O O . ALA A 1 99 ? 15.984 11.977 -4.23 1 98.56 99 ALA A O 1
ATOM 756 N N . THR A 1 100 ? 16.656 13.75 -5.406 1 98.75 100 THR A N 1
ATOM 757 C CA . THR A 1 100 ? 17.219 14.484 -4.285 1 98.75 100 THR A CA 1
ATOM 758 C C . THR A 1 100 ? 16.328 15.648 -3.881 1 98.75 100 THR A C 1
ATOM 760 O O . THR A 1 100 ? 16.047 16.531 -4.688 1 98.75 100 THR A O 1
ATOM 763 N N . PRO A 1 101 ? 15.859 15.648 -2.658 1 98.88 101 PRO A N 1
ATOM 764 C CA . PRO A 1 101 ? 15.078 16.812 -2.211 1 98.88 101 PRO A CA 1
ATOM 765 C C . PRO A 1 101 ? 15.938 18.047 -2.006 1 98.88 101 PRO A C 1
ATOM 767 O O . PRO A 1 101 ? 17.078 17.953 -1.532 1 98.88 101 PRO A O 1
ATOM 770 N N . VAL A 1 102 ? 15.469 19.141 -2.424 1 98.94 102 VAL A N 1
ATOM 771 C CA . VAL A 1 102 ? 16.031 20.453 -2.137 1 98.94 102 VAL A CA 1
ATOM 772 C C . VAL A 1 102 ? 15.031 21.266 -1.312 1 98.94 102 VAL A C 1
ATOM 774 O O . VAL A 1 102 ? 13.93 21.578 -1.782 1 98.94 102 VAL A O 1
ATOM 777 N N . LEU A 1 103 ? 15.43 21.672 -0.089 1 98.88 103 LEU A N 1
ATOM 778 C CA . LEU A 1 103 ? 14.477 22.281 0.839 1 98.88 103 LEU A CA 1
ATOM 779 C C . LEU A 1 103 ? 14.469 23.797 0.7 1 98.88 103 LEU A C 1
ATOM 781 O O . LEU A 1 103 ? 15.508 24.406 0.412 1 98.88 103 LEU A O 1
ATOM 785 N N . VAL A 1 104 ? 13.352 24.328 0.864 1 98.88 104 VAL A N 1
ATOM 786 C CA . VAL A 1 104 ? 13.109 25.766 0.89 1 98.88 104 VAL A CA 1
ATOM 787 C C . VAL A 1 104 ? 12.289 26.125 2.123 1 98.88 104 VAL A C 1
ATOM 789 O O . VAL A 1 104 ? 11.445 25.344 2.57 1 98.88 104 VAL A O 1
ATOM 792 N N . ASP A 1 105 ? 12.5 27.25 2.676 1 98.62 105 ASP A N 1
ATOM 793 C CA . ASP A 1 105 ? 11.836 27.672 3.906 1 98.62 105 ASP A CA 1
ATOM 794 C C . ASP A 1 105 ? 10.398 28.094 3.639 1 98.62 105 ASP A C 1
ATOM 796 O O . ASP A 1 105 ? 9.984 28.219 2.484 1 98.62 105 ASP A O 1
ATOM 800 N N . SER A 1 106 ? 9.664 28.188 4.684 1 97.06 106 SER A N 1
ATOM 801 C CA . SER A 1 106 ? 8.25 28.531 4.605 1 97.06 106 SER A CA 1
ATOM 802 C C . SER A 1 106 ? 8.023 30.016 4.863 1 97.06 106 SER A C 1
ATOM 804 O O . SER A 1 106 ? 8.914 30.703 5.387 1 97.06 106 SER A O 1
ATOM 806 N N . GLU A 1 107 ? 6.945 30.516 4.422 1 94.81 107 GLU A N 1
ATOM 807 C CA . GLU A 1 107 ? 6.445 31.812 4.867 1 94.81 107 GLU A CA 1
ATOM 808 C C . GLU A 1 107 ? 5.602 31.672 6.133 1 94.81 107 GLU A C 1
ATOM 810 O O . GLU A 1 107 ? 5.633 30.641 6.797 1 94.81 107 GLU A O 1
ATOM 815 N N . ASN A 1 108 ? 4.945 32.688 6.57 1 91.19 108 ASN A N 1
ATOM 816 C CA . ASN A 1 108 ? 4.258 32.75 7.855 1 91.19 108 ASN A CA 1
ATOM 817 C C . ASN A 1 108 ? 3.047 31.828 7.883 1 91.19 108 ASN A C 1
ATOM 819 O O . ASN A 1 108 ? 2.621 31.391 8.953 1 91.19 108 ASN A O 1
ATOM 823 N N . GLY A 1 109 ? 2.521 31.547 6.758 1 92.19 109 GLY A N 1
ATOM 824 C CA . GLY A 1 109 ? 1.39 30.641 6.66 1 92.19 109 GLY A CA 1
ATOM 825 C C . GLY A 1 109 ? 1.796 29.172 6.641 1 92.19 109 GLY A C 1
ATOM 826 O O . GLY A 1 109 ? 0.98 28.297 6.34 1 92.19 109 GLY A O 1
ATOM 827 N N . TYR A 1 110 ? 3.072 28.859 6.871 1 94.19 110 TYR A N 1
ATOM 828 C CA . TYR A 1 110 ? 3.66 27.547 7.074 1 94.19 110 TYR A CA 1
ATOM 829 C C . TYR A 1 110 ? 3.926 26.844 5.746 1 94.19 110 TYR A C 1
ATOM 831 O O . TYR A 1 110 ? 4.531 25.781 5.703 1 94.19 110 TYR A O 1
ATOM 839 N N . VAL A 1 111 ? 3.439 27.422 4.656 1 97.19 111 VAL A N 1
ATOM 840 C CA . VAL A 1 111 ? 3.645 26.828 3.334 1 97.19 111 VAL A CA 1
ATOM 841 C C . VAL A 1 111 ? 4.887 27.438 2.688 1 97.19 111 VAL A C 1
ATOM 843 O O . VAL A 1 111 ? 5.387 28.469 3.139 1 97.19 111 VAL A O 1
ATOM 846 N N . ILE A 1 112 ? 5.363 26.828 1.674 1 98.38 112 ILE A N 1
ATOM 847 C CA . ILE A 1 112 ? 6.629 27.156 1.033 1 98.38 112 ILE A CA 1
ATOM 848 C C . ILE A 1 112 ? 6.609 28.625 0.592 1 98.38 112 ILE A C 1
ATOM 850 O O . ILE A 1 112 ? 5.594 29.109 0.093 1 98.38 112 ILE A O 1
ATOM 854 N N . ASP A 1 113 ? 7.727 29.344 0.791 1 98.12 113 ASP A N 1
ATOM 855 C CA . ASP A 1 113 ? 7.871 30.734 0.385 1 98.12 113 ASP A CA 1
ATOM 856 C C . ASP A 1 113 ? 8.312 30.844 -1.073 1 98.12 113 ASP A C 1
ATOM 858 O O . ASP A 1 113 ? 9.453 30.531 -1.407 1 98.12 113 ASP A O 1
ATOM 862 N N . PRO A 1 114 ? 7.449 31.328 -1.925 1 98.38 114 PRO A N 1
ATOM 863 C CA . PRO A 1 114 ? 7.824 31.406 -3.34 1 98.38 114 PRO A CA 1
ATOM 864 C C . PRO A 1 114 ? 9.07 32.25 -3.58 1 98.38 114 PRO A C 1
ATOM 866 O O . PRO A 1 114 ? 9.836 31.969 -4.504 1 98.38 114 PRO A O 1
ATOM 869 N N . GLU A 1 115 ? 9.312 33.25 -2.768 1 98.19 115 GLU A N 1
ATOM 870 C CA . GLU A 1 115 ? 10.414 34.188 -2.969 1 98.19 115 GLU A CA 1
ATOM 871 C C . GLU A 1 115 ? 11.766 33.5 -2.783 1 98.19 115 GLU A C 1
ATOM 873 O O . GLU A 1 115 ? 12.797 34.031 -3.203 1 98.19 115 GLU A O 1
ATOM 878 N N . LYS A 1 116 ? 11.727 32.375 -2.234 1 98.5 116 LYS A N 1
ATOM 879 C CA . LYS A 1 116 ? 12.969 31.688 -1.903 1 98.5 116 LYS A CA 1
ATOM 880 C C . LYS A 1 116 ? 13.227 30.516 -2.859 1 98.5 116 LYS A C 1
ATOM 882 O O . LYS A 1 116 ? 14.281 29.875 -2.797 1 98.5 116 LYS A O 1
ATOM 887 N N . ILE A 1 117 ? 12.383 30.25 -3.803 1 98.88 117 ILE A N 1
ATOM 888 C CA . ILE A 1 117 ? 12.422 29.047 -4.625 1 98.88 117 ILE A CA 1
ATOM 889 C C . ILE A 1 117 ? 13.469 29.203 -5.719 1 98.88 117 ILE A C 1
ATOM 891 O O . ILE A 1 117 ? 14.273 28.297 -5.957 1 98.88 117 ILE A O 1
ATOM 895 N N . GLU A 1 118 ? 13.516 30.328 -6.371 1 98.75 118 GLU A N 1
ATOM 896 C CA . GLU A 1 118 ? 14.375 30.484 -7.539 1 98.75 118 GLU A CA 1
ATOM 897 C C . GLU A 1 118 ? 15.852 30.328 -7.164 1 98.75 118 GLU A C 1
ATOM 899 O O . GLU A 1 118 ? 16.641 29.781 -7.941 1 98.75 118 GLU A O 1
ATOM 904 N N . ALA A 1 119 ? 16.219 30.812 -5.969 1 98.56 119 ALA A N 1
ATOM 905 C CA . ALA A 1 119 ? 17.594 30.703 -5.516 1 98.56 119 ALA A CA 1
ATOM 906 C C . ALA A 1 119 ? 18.016 29.25 -5.332 1 98.56 119 ALA A C 1
ATOM 908 O O . ALA A 1 119 ? 19.203 28.922 -5.312 1 98.56 119 ALA A O 1
ATOM 909 N N . ALA A 1 120 ? 17.047 28.312 -5.242 1 98.69 120 ALA A N 1
ATOM 910 C CA . ALA A 1 120 ? 17.312 26.891 -4.977 1 98.69 120 ALA A CA 1
ATOM 911 C C . ALA A 1 120 ? 17.359 26.094 -6.273 1 98.69 120 ALA A C 1
ATOM 913 O O . ALA A 1 120 ? 17.703 24.906 -6.27 1 98.69 120 ALA A O 1
ATOM 914 N N . ILE A 1 121 ? 17.062 26.688 -7.391 1 98.88 121 ILE A N 1
ATOM 915 C CA . ILE A 1 121 ? 16.984 25.984 -8.672 1 98.88 121 ILE A CA 1
ATOM 916 C C . ILE A 1 121 ? 18.391 25.766 -9.219 1 98.88 121 ILE A C 1
ATOM 918 O O . ILE A 1 121 ? 19.234 26.656 -9.172 1 98.88 121 ILE A O 1
ATOM 922 N N . THR A 1 122 ? 18.672 24.625 -9.617 1 98.75 122 THR A N 1
ATOM 923 C CA . THR A 1 122 ? 19.875 24.25 -10.352 1 98.75 122 THR A CA 1
ATOM 924 C C . THR A 1 122 ? 19.516 23.609 -11.688 1 98.75 122 THR A C 1
ATOM 926 O O . THR A 1 122 ? 18.344 23.516 -12.047 1 98.75 122 THR A O 1
ATOM 929 N N . ASP A 1 123 ? 20.594 23.125 -12.414 1 98.5 123 ASP A N 1
ATOM 930 C CA . ASP A 1 123 ? 20.375 22.453 -13.688 1 98.5 123 ASP A CA 1
ATOM 931 C C . ASP A 1 123 ? 19.766 21.062 -13.477 1 98.5 123 ASP A C 1
ATOM 933 O O . ASP A 1 123 ? 19.281 20.438 -14.43 1 98.5 123 ASP A O 1
ATOM 937 N N . LYS A 1 124 ? 19.734 20.578 -12.234 1 98.81 124 LYS A N 1
ATOM 938 C CA . LYS A 1 124 ? 19.219 19.25 -11.914 1 98.81 124 LYS A CA 1
ATOM 939 C C . LYS A 1 124 ? 17.766 19.328 -11.453 1 98.81 124 LYS A C 1
ATOM 941 O O . LYS A 1 124 ? 17.094 18.312 -11.305 1 98.81 124 LYS A O 1
ATOM 946 N N . THR A 1 125 ? 17.25 20.531 -11.203 1 98.94 125 THR A N 1
ATOM 947 C CA . THR A 1 125 ? 15.891 20.688 -10.695 1 98.94 125 THR A CA 1
ATOM 948 C C . THR A 1 125 ? 14.859 20.344 -11.766 1 98.94 125 THR A C 1
ATOM 950 O O . THR A 1 125 ? 14.898 20.891 -12.875 1 98.94 125 THR A O 1
ATOM 953 N N . LYS A 1 126 ? 13.945 19.438 -11.414 1 98.94 126 LYS A N 1
ATOM 954 C CA . LYS A 1 126 ? 12.961 19 -12.398 1 98.94 126 LYS A CA 1
ATOM 955 C C . LYS A 1 126 ? 11.547 19.359 -11.953 1 98.94 126 LYS A C 1
ATOM 957 O O . LYS A 1 126 ? 10.633 19.438 -12.773 1 98.94 126 LYS A O 1
ATOM 962 N N . ALA A 1 127 ? 11.352 19.562 -10.641 1 98.94 127 ALA A N 1
ATOM 963 C CA . ALA A 1 127 ? 9.992 19.797 -10.156 1 98.94 127 ALA A CA 1
ATOM 964 C C . ALA A 1 127 ? 10 20.578 -8.852 1 98.94 127 ALA A C 1
ATOM 966 O O . ALA A 1 127 ? 11.023 20.656 -8.164 1 98.94 127 ALA A O 1
ATOM 967 N N . ILE A 1 128 ? 8.898 21.234 -8.586 1 98.94 128 ILE A N 1
ATOM 968 C CA . ILE A 1 128 ? 8.547 21.797 -7.289 1 98.94 128 ILE A CA 1
ATOM 969 C C . ILE A 1 128 ? 7.387 21.016 -6.684 1 98.94 128 ILE A C 1
ATOM 971 O O . ILE A 1 128 ? 6.398 20.719 -7.363 1 98.94 128 ILE A O 1
ATOM 975 N N . MET A 1 129 ? 7.559 20.609 -5.469 1 98.94 129 MET A N 1
ATOM 976 C CA . MET A 1 129 ? 6.477 19.969 -4.719 1 98.94 129 MET A CA 1
ATOM 977 C C . MET A 1 129 ? 6.047 20.828 -3.539 1 98.94 129 MET A C 1
ATOM 979 O O . MET A 1 129 ? 6.562 20.672 -2.432 1 98.94 129 MET A O 1
ATOM 983 N N . PRO A 1 130 ? 5.125 21.734 -3.811 1 98.88 130 PRO A N 1
ATOM 984 C CA . PRO A 1 130 ? 4.559 22.422 -2.648 1 98.88 130 PRO A CA 1
ATOM 985 C C . PRO A 1 130 ? 3.762 21.5 -1.739 1 98.88 130 PRO A C 1
ATOM 987 O O . PRO A 1 130 ? 3.137 20.547 -2.219 1 98.88 130 PRO A O 1
ATOM 990 N N . VAL A 1 131 ? 3.898 21.688 -0.478 1 98.81 131 VAL A N 1
ATOM 991 C CA . VAL A 1 131 ? 3.074 21 0.514 1 98.81 131 VAL A CA 1
ATOM 992 C C . VAL A 1 131 ? 1.996 21.953 1.032 1 98.81 131 VAL A C 1
ATOM 994 O O . VAL A 1 131 ? 2.305 23 1.584 1 98.81 131 VAL A O 1
ATOM 997 N N . HIS A 1 132 ? 0.722 21.594 0.75 1 98.38 132 HIS A N 1
ATOM 998 C CA . HIS A 1 132 ? -0.391 22.359 1.305 1 98.38 132 HIS A CA 1
ATOM 999 C C . HIS A 1 132 ? -0.626 22 2.77 1 98.38 132 HIS A C 1
ATOM 1001 O O . HIS A 1 132 ? -1.579 21.297 3.094 1 98.38 132 HIS A O 1
ATOM 1007 N N . TYR A 1 133 ? 0.185 22.578 3.564 1 96.38 133 TYR A N 1
ATOM 1008 C CA . TYR A 1 133 ? 0.372 22.203 4.957 1 96.38 133 TYR A CA 1
ATOM 1009 C C . TYR A 1 133 ? -0.763 22.734 5.828 1 96.38 133 TYR A C 1
ATOM 1011 O O . TYR A 1 133 ? -1.258 23.828 5.605 1 96.38 133 TYR A O 1
ATOM 1019 N N . THR A 1 134 ? -1.28 21.906 6.859 1 95.81 134 THR A N 1
ATOM 1020 C CA . THR A 1 134 ? -2.305 22.172 7.863 1 95.81 134 THR A CA 1
ATOM 1021 C C . THR A 1 134 ? -3.676 22.328 7.211 1 95.81 134 THR A C 1
ATOM 1023 O O . THR A 1 134 ? -4.672 22.578 7.891 1 95.81 134 THR A O 1
ATOM 1026 N N . GLY A 1 135 ? -3.752 22.25 5.938 1 96.94 135 GLY A N 1
ATOM 1027 C CA . GLY A 1 135 ? -4.969 22.531 5.195 1 96.94 135 GLY A CA 1
ATOM 1028 C C . GLY A 1 135 ? -4.91 23.844 4.438 1 96.94 135 GLY A C 1
ATOM 1029 O O . GLY A 1 135 ? -5.859 24.203 3.734 1 96.94 135 GLY A O 1
ATOM 1030 N N . ASN A 1 136 ? -3.828 24.562 4.602 1 96.88 136 ASN A N 1
ATOM 1031 C CA . ASN A 1 136 ? -3.58 25.766 3.807 1 96.88 136 ASN A CA 1
ATOM 1032 C C . ASN A 1 136 ? -3.096 25.406 2.402 1 96.88 136 ASN A C 1
ATOM 1034 O O . ASN A 1 136 ? -2.895 24.234 2.086 1 96.88 136 ASN A O 1
ATOM 1038 N N . ILE A 1 137 ? -3.104 26.406 1.503 1 98.06 137 ILE A N 1
ATOM 1039 C CA . ILE A 1 137 ? -2.639 26.203 0.136 1 98.06 137 ILE A CA 1
ATOM 1040 C C . ILE A 1 137 ? -1.495 27.156 -0.175 1 98.06 137 ILE A C 1
ATOM 1042 O O . ILE A 1 137 ? -1.601 28.359 0.079 1 98.06 137 ILE A O 1
ATOM 1046 N N . ALA A 1 138 ? -0.369 26.594 -0.629 1 97.81 138 ALA A N 1
ATOM 1047 C CA . ALA A 1 138 ? 0.748 27.438 -1.064 1 97.81 138 ALA A CA 1
ATOM 1048 C C . ALA A 1 138 ? 0.301 28.438 -2.123 1 97.81 138 ALA A C 1
ATOM 1050 O O . ALA A 1 138 ? -0.759 28.281 -2.732 1 97.81 138 ALA A O 1
ATOM 1051 N N . ASP A 1 139 ? 1.055 29.531 -2.287 1 97.25 139 ASP A N 1
ATOM 1052 C CA . ASP A 1 139 ? 0.761 30.516 -3.316 1 97.25 139 ASP A CA 1
ATOM 1053 C C . ASP A 1 139 ? 0.956 29.938 -4.715 1 97.25 139 ASP A C 1
ATOM 1055 O O . ASP A 1 139 ? 1.947 30.234 -5.383 1 97.25 139 ASP A O 1
ATOM 1059 N N . MET A 1 140 ? -0.032 29.203 -5.16 1 98.31 140 MET A N 1
ATOM 1060 C CA . MET A 1 140 ? 0.074 28.406 -6.387 1 98.31 140 MET A CA 1
ATOM 1061 C C . MET A 1 140 ? 0.208 29.312 -7.605 1 98.31 140 MET A C 1
ATOM 1063 O O . MET A 1 140 ? 0.927 29 -8.555 1 98.31 140 MET A O 1
ATOM 1067 N N . PRO A 1 141 ? -0.503 30.484 -7.645 1 97.75 141 PRO A N 1
ATOM 1068 C CA . PRO A 1 141 ? -0.24 31.375 -8.773 1 97.75 141 PRO A CA 1
ATOM 1069 C C . PRO A 1 141 ? 1.233 31.766 -8.891 1 97.75 141 PRO A C 1
ATOM 1071 O O . PRO A 1 141 ? 1.8 31.719 -9.984 1 97.75 141 PRO A O 1
ATOM 1074 N N . ALA A 1 142 ? 1.832 32.125 -7.785 1 98 142 ALA A N 1
ATOM 1075 C CA . ALA A 1 142 ? 3.25 32.469 -7.797 1 98 142 ALA A CA 1
ATOM 1076 C C . ALA A 1 142 ? 4.109 31.266 -8.188 1 98 142 ALA A C 1
ATOM 1078 O O . ALA A 1 142 ? 5.055 31.391 -8.969 1 98 142 ALA A O 1
ATOM 1079 N N . LEU A 1 143 ? 3.822 30.094 -7.664 1 98.56 143 LEU A N 1
ATOM 1080 C CA . LEU A 1 143 ? 4.582 28.891 -7.949 1 98.56 143 LEU A CA 1
ATOM 1081 C C . LEU A 1 143 ? 4.449 28.5 -9.422 1 98.56 143 LEU A C 1
ATOM 1083 O O . LEU A 1 143 ? 5.422 28.062 -10.039 1 98.56 143 LEU A O 1
ATOM 1087 N N . ALA A 1 144 ? 3.232 28.641 -9.922 1 98.5 144 ALA A N 1
ATOM 1088 C CA . ALA A 1 144 ? 3.006 28.328 -11.328 1 98.5 144 ALA A CA 1
ATOM 1089 C C . ALA A 1 144 ? 3.854 29.219 -12.227 1 98.5 144 ALA A C 1
ATOM 1091 O O . ALA A 1 144 ? 4.387 28.766 -13.242 1 98.5 144 ALA A O 1
ATOM 1092 N N . LYS A 1 145 ? 3.939 30.469 -11.859 1 98.62 145 LYS A N 1
ATOM 1093 C CA . LYS A 1 145 ? 4.762 31.406 -12.625 1 98.62 145 LYS A CA 1
ATOM 1094 C C . LYS A 1 145 ? 6.23 30.984 -12.602 1 98.62 145 LYS A C 1
ATOM 1096 O O . LYS A 1 145 ? 6.898 31.016 -13.641 1 98.62 145 LYS A O 1
ATOM 1101 N N . ILE A 1 146 ? 6.711 30.625 -11.445 1 98.88 146 ILE A N 1
ATOM 1102 C CA . ILE A 1 146 ? 8.102 30.203 -11.297 1 98.88 146 ILE A CA 1
ATOM 1103 C C . ILE A 1 146 ? 8.344 28.938 -12.109 1 98.88 146 ILE A C 1
ATOM 1105 O O . ILE A 1 146 ? 9.336 28.828 -12.828 1 98.88 146 ILE A O 1
ATOM 1109 N N . ALA A 1 147 ? 7.445 27.969 -11.984 1 98.88 147 ALA A N 1
ATOM 1110 C CA . ALA A 1 147 ? 7.582 26.688 -12.68 1 98.88 147 ALA A CA 1
ATOM 1111 C C . ALA A 1 147 ? 7.621 26.891 -14.195 1 98.88 147 ALA A C 1
ATOM 1113 O O . ALA A 1 147 ? 8.43 26.281 -14.891 1 98.88 147 ALA A O 1
ATOM 1114 N N . LYS A 1 148 ? 6.77 27.734 -14.688 1 98.62 148 LYS A N 1
ATOM 1115 C CA . LYS A 1 148 ? 6.742 28.031 -16.109 1 98.62 148 LYS A CA 1
ATOM 1116 C C . LYS A 1 148 ? 8.047 28.688 -16.562 1 98.62 148 LYS A C 1
ATOM 1118 O O . LYS A 1 148 ? 8.625 28.281 -17.578 1 98.62 148 LYS A O 1
ATOM 1123 N N . LYS A 1 149 ? 8.461 29.672 -15.812 1 98.75 149 LYS A N 1
ATOM 1124 C CA . LYS A 1 149 ? 9.672 30.406 -16.141 1 98.75 149 LYS A CA 1
ATOM 1125 C C . LYS A 1 149 ? 10.875 29.484 -16.25 1 98.75 149 LYS A C 1
ATOM 1127 O O . LYS A 1 149 ? 11.734 29.656 -17.109 1 98.75 149 LYS A O 1
ATOM 1132 N N . HIS A 1 150 ? 10.953 28.5 -15.453 1 98.81 150 HIS A N 1
ATOM 1133 C CA . HIS A 1 150 ? 12.148 27.672 -15.359 1 98.81 150 HIS A CA 1
ATOM 1134 C C . HIS A 1 150 ? 11.906 26.266 -15.922 1 98.81 150 HIS A C 1
ATOM 1136 O O . HIS A 1 150 ? 12.75 25.391 -15.805 1 98.81 150 HIS A O 1
ATOM 1142 N N . ASN A 1 151 ? 10.742 26.047 -16.516 1 98.62 151 ASN A N 1
ATOM 1143 C CA . ASN A 1 151 ? 10.359 24.781 -17.125 1 98.62 151 ASN A CA 1
ATOM 1144 C C . ASN A 1 151 ? 10.398 23.641 -16.125 1 98.62 151 ASN A C 1
ATOM 1146 O O . ASN A 1 151 ? 11.062 22.625 -16.359 1 98.62 151 ASN A O 1
ATOM 1150 N N . LEU A 1 152 ? 9.766 23.812 -14.992 1 98.94 152 LEU A N 1
ATOM 1151 C CA . LEU A 1 152 ? 9.688 22.812 -13.93 1 98.94 152 LEU A CA 1
ATOM 1152 C C . LEU A 1 152 ? 8.273 22.25 -13.828 1 98.94 152 LEU A C 1
ATOM 1154 O O . LEU A 1 152 ? 7.297 22.938 -14.102 1 98.94 152 LEU A O 1
ATOM 1158 N N . HIS A 1 153 ? 8.164 20.984 -13.492 1 98.94 153 HIS A N 1
ATOM 1159 C CA . HIS A 1 153 ? 6.875 20.375 -13.172 1 98.94 153 HIS A CA 1
ATOM 1160 C C . HIS A 1 153 ? 6.41 20.766 -11.773 1 98.94 153 HIS A C 1
ATOM 1162 O O . HIS A 1 153 ? 7.219 21.172 -10.938 1 98.94 153 HIS A O 1
ATOM 1168 N N . ILE A 1 154 ? 5.113 20.688 -11.547 1 98.94 154 ILE A N 1
ATOM 1169 C CA . ILE A 1 154 ? 4.559 20.859 -10.211 1 98.94 154 ILE A CA 1
ATOM 1170 C C . ILE A 1 154 ? 3.814 19.594 -9.797 1 98.94 154 ILE A C 1
ATOM 1172 O O . ILE A 1 154 ? 2.951 19.109 -10.523 1 98.94 154 ILE A O 1
ATOM 1176 N N . VAL A 1 155 ? 4.18 19 -8.75 1 98.94 155 VAL A N 1
ATOM 1177 C CA . VAL A 1 155 ? 3.453 17.938 -8.062 1 98.94 155 VAL A CA 1
ATOM 1178 C C . VAL A 1 155 ? 2.977 18.438 -6.699 1 98.94 155 VAL A C 1
ATOM 1180 O O . VAL A 1 155 ? 3.781 18.641 -5.785 1 98.94 155 VAL A O 1
ATOM 1183 N N . GLU A 1 156 ? 1.696 18.609 -6.535 1 98.94 156 GLU A N 1
ATOM 1184 C CA . GLU A 1 156 ? 1.148 19.141 -5.293 1 98.94 156 GLU A CA 1
ATOM 1185 C C . GLU A 1 156 ? 1.001 18.047 -4.234 1 98.94 156 GLU A C 1
ATOM 1187 O O . GLU A 1 156 ? 0.335 17.031 -4.469 1 98.94 156 GLU A O 1
ATOM 1192 N N . ASP A 1 157 ? 1.689 18.25 -3.111 1 98.94 157 ASP A N 1
ATOM 1193 C CA . ASP A 1 157 ? 1.303 17.469 -1.935 1 98.94 157 ASP A CA 1
ATOM 1194 C C . ASP A 1 157 ? 0.06 18.062 -1.274 1 98.94 157 ASP A C 1
ATOM 1196 O O . ASP A 1 157 ? 0.162 18.984 -0.453 1 98.94 157 ASP A O 1
ATOM 1200 N N . ALA A 1 158 ? -1.053 17.531 -1.571 1 98.88 158 ALA A N 1
ATOM 1201 C CA . ALA A 1 158 ? -2.357 17.984 -1.099 1 98.88 158 ALA A CA 1
ATOM 1202 C C . ALA A 1 158 ? -2.943 17.016 -0.08 1 98.88 158 ALA A C 1
ATOM 1204 O O . ALA A 1 158 ? -4.164 16.938 0.091 1 98.88 158 ALA A O 1
ATOM 1205 N N . CYS A 1 159 ? -2.09 16.25 0.573 1 98.75 159 CYS A N 1
ATOM 1206 C CA . CYS A 1 159 ? -2.52 15.211 1.493 1 98.75 159 CYS A CA 1
ATOM 1207 C C . CYS A 1 159 ? -3.326 15.789 2.646 1 98.75 159 CYS A C 1
ATOM 1209 O O . CYS A 1 159 ? -4.086 15.078 3.303 1 98.75 159 CYS A O 1
ATOM 1211 N N . GLN A 1 160 ? -3.197 17.109 2.906 1 98.44 160 GLN A N 1
ATOM 1212 C CA . GLN A 1 160 ? -3.906 17.75 4.016 1 98.44 160 GLN A CA 1
ATOM 1213 C C . GLN A 1 160 ? -4.973 18.719 3.512 1 98.44 160 GLN A C 1
ATOM 1215 O O . GLN A 1 160 ? -5.473 19.547 4.27 1 98.44 160 GLN A O 1
ATOM 1220 N N . THR A 1 161 ? -5.305 18.656 2.201 1 98.56 161 THR A N 1
ATOM 1221 C CA . THR A 1 161 ? -6.09 19.766 1.678 1 98.56 161 THR A CA 1
ATOM 1222 C C . THR A 1 161 ? -7.176 19.266 0.731 1 98.56 161 THR A C 1
ATOM 1224 O O . THR A 1 161 ? -7.426 19.875 -0.313 1 98.56 161 THR A O 1
ATOM 1227 N N . ILE A 1 162 ? -7.781 18.141 1.044 1 98.56 162 ILE A N 1
ATOM 1228 C CA . ILE A 1 162 ? -8.93 17.672 0.278 1 98.56 162 ILE A CA 1
ATOM 1229 C C . ILE A 1 162 ? -10 18.766 0.225 1 98.56 162 ILE A C 1
ATOM 1231 O O . ILE A 1 162 ? -10.359 19.328 1.256 1 98.56 162 ILE A O 1
ATOM 1235 N N . LEU A 1 163 ? -10.484 19.094 -0.997 1 98.12 163 LEU A N 1
ATOM 1236 C CA . LEU A 1 163 ? -11.484 20.109 -1.3 1 98.12 163 LEU A CA 1
ATOM 1237 C C . LEU A 1 163 ? -10.859 21.5 -1.347 1 98.12 163 LEU A C 1
ATOM 1239 O O . LEU A 1 163 ? -11.523 22.484 -1.699 1 98.12 163 LEU A O 1
ATOM 1243 N N . GLY A 1 164 ? -9.555 21.656 -1.019 1 98.19 164 GLY A N 1
ATOM 1244 C CA . GLY A 1 164 ? -8.914 22.969 -1.016 1 98.19 164 GLY A CA 1
ATOM 1245 C C . GLY A 1 164 ? -8.945 23.641 -2.371 1 98.19 164 GLY A C 1
ATOM 1246 O O . GLY A 1 164 ? -8.867 22.984 -3.408 1 98.19 164 GLY A O 1
ATOM 1247 N N . ARG A 1 165 ? -8.984 24.969 -2.33 1 97.88 165 ARG A N 1
ATOM 1248 C CA . ARG A 1 165 ? -8.992 25.734 -3.574 1 97.88 165 ARG A CA 1
ATOM 1249 C C . ARG A 1 165 ? -8.57 27.172 -3.33 1 97.88 165 ARG A C 1
ATOM 1251 O O . ARG A 1 165 ? -8.633 27.672 -2.201 1 97.88 165 ARG A O 1
ATOM 1258 N N . ILE A 1 166 ? -8.031 27.781 -4.266 1 97.69 166 ILE A N 1
ATOM 1259 C CA . ILE A 1 166 ? -7.824 29.219 -4.336 1 97.69 166 ILE A CA 1
ATOM 1260 C C . ILE A 1 166 ? -8.852 29.844 -5.277 1 97.69 166 ILE A C 1
ATOM 1262 O O . ILE A 1 166 ? -8.836 29.594 -6.484 1 97.69 166 ILE A O 1
ATOM 1266 N N . ASN A 1 167 ? -9.727 30.578 -4.578 1 92.56 167 ASN A N 1
ATOM 1267 C CA . ASN A 1 167 ? -10.906 31.031 -5.305 1 92.56 167 ASN A CA 1
ATOM 1268 C C . ASN A 1 167 ? -11.664 29.859 -5.922 1 92.56 167 ASN A C 1
ATOM 1270 O O . ASN A 1 167 ? -12.109 28.953 -5.211 1 92.56 167 ASN A O 1
ATOM 1274 N N . ASP A 1 168 ? -11.75 29.641 -7.133 1 90.06 168 ASP A N 1
ATOM 1275 C CA . ASP A 1 168 ? -12.562 28.562 -7.715 1 90.06 168 ASP A CA 1
ATOM 1276 C C . ASP A 1 168 ? -11.68 27.531 -8.398 1 90.06 168 ASP A C 1
ATOM 1278 O O . ASP A 1 168 ? -12.188 26.625 -9.078 1 90.06 168 ASP A O 1
ATOM 1282 N N . LYS A 1 169 ? -10.445 27.672 -8.07 1 97 169 LYS A N 1
ATOM 1283 C CA . LYS A 1 169 ? -9.523 26.719 -8.664 1 97 169 LYS A CA 1
ATOM 1284 C C . LYS A 1 169 ? -9.008 25.719 -7.625 1 97 169 LYS A C 1
ATOM 1286 O O . LYS A 1 169 ? -8.289 26.109 -6.703 1 97 169 LYS A O 1
ATOM 1291 N N . PHE A 1 170 ? -9.375 24.484 -7.781 1 98.19 170 PHE A N 1
ATOM 1292 C CA . PHE A 1 170 ? -9.078 23.438 -6.809 1 98.19 170 PHE A CA 1
ATOM 1293 C C . PHE A 1 170 ? -7.602 23.078 -6.84 1 98.19 170 PHE A C 1
ATOM 1295 O O . PHE A 1 170 ? -6.953 23.172 -7.883 1 98.19 170 PHE A O 1
ATOM 1302 N N . VAL A 1 171 ? -7.07 22.703 -5.629 1 97.44 171 VAL A N 1
ATOM 1303 C CA . VAL A 1 171 ? -5.789 22 -5.633 1 97.44 171 VAL A CA 1
ATOM 1304 C C . VAL A 1 171 ? -5.844 20.828 -6.613 1 97.44 171 VAL A C 1
ATOM 1306 O O . VAL A 1 171 ? -6.875 20.156 -6.742 1 97.44 171 VAL A O 1
ATOM 1309 N N . GLY A 1 172 ? -4.824 20.531 -7.344 1 95.81 172 GLY A N 1
ATOM 1310 C CA . GLY A 1 172 ? -4.785 19.516 -8.375 1 95.81 172 GLY A CA 1
ATOM 1311 C C . GLY A 1 172 ? -4.977 20.062 -9.773 1 95.81 172 GLY A C 1
ATOM 1312 O O . GLY A 1 172 ? -4.832 19.344 -10.758 1 95.81 172 GLY A O 1
ATOM 1313 N N . SER A 1 173 ? -5.184 21.359 -9.883 1 96.25 173 SER A N 1
ATOM 1314 C CA . SER A 1 173 ? -5.41 21.969 -11.188 1 96.25 173 SER A CA 1
ATOM 1315 C C . SER A 1 173 ? -4.234 22.859 -11.602 1 96.25 173 SER A C 1
ATOM 1317 O O . SER A 1 173 ? -4.281 23.516 -12.641 1 96.25 173 SER A O 1
ATOM 1319 N N . TRP A 1 174 ? -3.18 22.922 -10.797 1 97.12 174 TRP A N 1
ATOM 1320 C CA . TRP A 1 174 ? -2.121 23.906 -10.992 1 97.12 174 TRP A CA 1
ATOM 1321 C C . TRP A 1 174 ? -0.901 23.266 -11.648 1 97.12 174 TRP A C 1
ATOM 1323 O O . TRP A 1 174 ? -0.074 23.969 -12.242 1 97.12 174 TRP A O 1
ATOM 1333 N N . GLY A 1 175 ? -0.719 21.953 -11.492 1 97.44 175 GLY A N 1
ATOM 1334 C CA . GLY A 1 175 ? 0.408 21.219 -12.047 1 97.44 175 GLY A CA 1
ATOM 1335 C C . GLY A 1 175 ? 0.004 19.906 -12.695 1 97.44 175 GLY A C 1
ATOM 1336 O O . GLY A 1 175 ? -1.104 19.797 -13.219 1 97.44 175 GLY A O 1
ATOM 1337 N N . GLN A 1 176 ? 0.943 18.984 -12.758 1 98.56 176 GLN A N 1
ATOM 1338 C CA . GLN A 1 176 ? 0.702 17.719 -13.43 1 98.56 176 GLN A CA 1
ATOM 1339 C C . GLN A 1 176 ? -0.082 16.766 -12.531 1 98.56 176 GLN A C 1
ATOM 1341 O O . GLN A 1 176 ? -0.908 15.984 -13.016 1 98.56 176 GLN A O 1
ATOM 1346 N N . PHE A 1 177 ? 0.267 16.844 -11.227 1 98.88 177 PHE A N 1
ATOM 1347 C CA . PHE A 1 177 ? -0.366 15.914 -10.297 1 98.88 177 PHE A CA 1
ATOM 1348 C C . PHE A 1 177 ? -0.665 16.594 -8.969 1 98.88 177 PHE A C 1
ATOM 1350 O O . PHE A 1 177 ? 0.041 17.531 -8.57 1 98.88 177 PHE A O 1
ATOM 1357 N N . ALA A 1 178 ? -1.712 16.219 -8.312 1 98.94 178 ALA A N 1
ATOM 1358 C CA . ALA A 1 178 ? -1.952 16.438 -6.891 1 98.94 178 ALA A CA 1
ATOM 1359 C C . ALA A 1 178 ? -2.213 15.125 -6.172 1 98.94 178 ALA A C 1
ATOM 1361 O O . ALA A 1 178 ? -2.9 14.25 -6.699 1 98.94 178 ALA A O 1
ATOM 1362 N N . CYS A 1 179 ? -1.621 14.992 -5.07 1 98.94 179 CYS A N 1
ATOM 1363 C CA . CYS A 1 179 ? -1.682 13.734 -4.328 1 98.94 179 CYS A CA 1
ATOM 1364 C C . CYS A 1 179 ? -2.379 13.93 -2.986 1 98.94 179 CYS A C 1
ATOM 1366 O O . CYS A 1 179 ? -2.168 14.938 -2.312 1 98.94 179 CYS A O 1
ATOM 1368 N N . PHE A 1 180 ? -3.215 13.023 -2.621 1 98.88 180 PHE A N 1
ATOM 1369 C CA . PHE A 1 180 ? -4.016 13.086 -1.402 1 98.88 180 PHE A CA 1
ATOM 1370 C C . PHE A 1 180 ? -3.811 11.844 -0.552 1 98.88 180 PHE A C 1
ATOM 1372 O O . PHE A 1 180 ? -3.439 10.781 -1.069 1 98.88 180 PHE A O 1
ATOM 1379 N N . SER A 1 181 ? -3.986 11.984 0.716 1 98.75 181 SER A N 1
ATOM 1380 C CA . SER A 1 181 ? -3.982 10.891 1.683 1 98.75 181 SER A CA 1
ATOM 1381 C C . SER A 1 181 ? -5.348 10.734 2.346 1 98.75 181 SER A C 1
ATOM 1383 O O . SER A 1 181 ? -6.008 11.727 2.658 1 98.75 181 SER A O 1
ATOM 1385 N N . LEU A 1 182 ? -5.766 9.5 2.475 1 98.56 182 LEU A N 1
ATOM 1386 C CA . LEU A 1 182 ? -6.992 9.203 3.201 1 98.56 182 LEU A CA 1
ATOM 1387 C C . LEU A 1 182 ? -6.688 8.523 4.531 1 98.56 182 LEU A C 1
ATOM 1389 O O . LEU A 1 182 ? -7.504 7.75 5.043 1 98.56 182 LEU A O 1
ATOM 1393 N N . HIS A 1 183 ? -5.453 8.75 5.039 1 97.69 183 HIS A N 1
ATOM 1394 C CA . HIS A 1 183 ? -5.043 8.273 6.355 1 97.69 183 HIS A CA 1
ATOM 1395 C C . HIS A 1 183 ? -6.098 8.594 7.41 1 97.69 183 HIS A C 1
ATOM 1397 O O . HIS A 1 183 ? -6.832 9.578 7.281 1 97.69 183 HIS A O 1
ATOM 1403 N N . PRO A 1 184 ? -6.184 7.855 8.523 1 96.19 184 PRO A N 1
ATOM 1404 C CA . PRO A 1 184 ? -7.258 7.973 9.516 1 96.19 184 PRO A CA 1
ATOM 1405 C C . PRO A 1 184 ? -7.363 9.375 10.109 1 96.19 184 PRO A C 1
ATOM 1407 O O . PRO A 1 184 ? -8.422 9.758 10.617 1 96.19 184 PRO A O 1
ATOM 1410 N N . LEU A 1 185 ? -6.387 10.133 9.977 1 94.12 185 LEU A N 1
ATOM 1411 C CA . LEU A 1 185 ? -6.41 11.438 10.625 1 94.12 185 LEU A CA 1
ATOM 1412 C C . LEU A 1 185 ? -6.773 12.539 9.625 1 94.12 185 LEU A C 1
ATOM 1414 O O . LEU A 1 185 ? -6.859 13.711 9.992 1 94.12 185 LEU A O 1
ATOM 1418 N N . LYS A 1 186 ? -6.984 12.195 8.383 1 97.75 186 LYS A N 1
ATOM 1419 C CA . LYS A 1 186 ? -7.305 13.172 7.352 1 97.75 186 LYS A CA 1
ATOM 1420 C C . LYS A 1 186 ? -8.797 13.5 7.344 1 97.75 186 LYS A C 1
ATOM 1422 O O . LYS A 1 186 ? -9.586 12.812 7.984 1 97.75 186 LYS A O 1
ATOM 1427 N N . ASN A 1 187 ? -9.148 14.586 6.641 1 97.81 187 ASN A N 1
ATOM 1428 C CA . ASN A 1 187 ? -10.523 15.062 6.621 1 97.81 187 ASN A CA 1
ATOM 1429 C C . ASN A 1 187 ? -11.469 14.031 6.004 1 97.81 187 ASN A C 1
ATOM 1431 O O . ASN A 1 187 ? -12.641 13.953 6.379 1 97.81 187 ASN A O 1
ATOM 1435 N N . LEU A 1 188 ? -11.039 13.406 5.012 1 98 188 LEU A N 1
ATOM 1436 C CA . LEU A 1 188 ? -11.633 12.172 4.504 1 98 188 LEU A CA 1
ATOM 1437 C C . LEU A 1 188 ? -10.758 10.969 4.844 1 98 188 LEU A C 1
ATOM 1439 O O . LEU A 1 188 ? -9.664 10.82 4.297 1 98 188 LEU A O 1
ATOM 1443 N N . ASN A 1 189 ? -11.25 10.211 5.816 1 96.44 189 ASN A N 1
ATOM 1444 C CA . ASN A 1 189 ? -10.391 9.141 6.316 1 96.44 189 ASN A CA 1
ATOM 1445 C C . ASN A 1 189 ? -11.031 7.766 6.102 1 96.44 189 ASN A C 1
ATOM 1447 O O . ASN A 1 189 ? -12.242 7.664 5.895 1 96.44 189 ASN A O 1
ATOM 1451 N N . VAL A 1 190 ? -10.18 6.812 6.039 1 96.12 190 VAL A N 1
ATOM 1452 C CA . VAL A 1 190 ? -10.602 5.422 5.891 1 96.12 190 VAL A CA 1
ATOM 1453 C C . VAL A 1 190 ? -10 4.582 7.016 1 96.12 190 VAL A C 1
ATOM 1455 O O . VAL A 1 190 ? -9.602 5.113 8.055 1 96.12 190 VAL A O 1
ATOM 1458 N N . TRP A 1 191 ? -10.234 3.318 7.098 1 95.56 191 TRP A N 1
ATOM 1459 C CA . TRP A 1 191 ? -9.781 2.436 8.172 1 95.56 191 TRP A CA 1
ATOM 1460 C C . TRP A 1 191 ? -8.391 1.886 7.871 1 95.56 191 TRP A C 1
ATOM 1462 O O . TRP A 1 191 ? -8.211 0.674 7.727 1 95.56 191 TRP A O 1
ATOM 1472 N N . SER A 1 192 ? -7.352 2.807 7.914 1 94.81 192 SER A N 1
ATOM 1473 C CA . SER A 1 192 ? -5.934 2.588 7.645 1 94.81 192 SER A CA 1
ATOM 1474 C C . SER A 1 192 ? -5.426 3.533 6.562 1 94.81 192 SER A C 1
ATOM 1476 O O . SER A 1 192 ? -5.535 4.754 6.695 1 94.81 192 SER A O 1
ATOM 1478 N N . ASP A 1 193 ? -4.789 2.936 5.484 1 97.12 193 ASP A N 1
ATOM 1479 C CA . ASP A 1 193 ? -4.152 3.834 4.527 1 97.12 193 ASP A CA 1
ATOM 1480 C C . ASP A 1 193 ? -4.844 3.773 3.17 1 97.12 193 ASP A C 1
ATOM 1482 O O . ASP A 1 193 ? -5.422 2.748 2.807 1 97.12 193 ASP A O 1
ATOM 1486 N N . ALA A 1 194 ? -4.781 4.887 2.477 1 98.44 194 ALA A N 1
ATOM 1487 C CA . ALA A 1 194 ? -5.125 5.023 1.063 1 98.44 194 ALA A CA 1
ATOM 1488 C C . ALA A 1 194 ? -4.617 6.348 0.5 1 98.44 194 ALA A C 1
ATOM 1490 O O . ALA A 1 194 ? -4.305 7.27 1.254 1 98.44 194 ALA A O 1
ATOM 1491 N N . GLY A 1 195 ? -4.406 6.414 -0.783 1 98.75 195 GLY A N 1
ATOM 1492 C CA . GLY A 1 195 ? -4.023 7.637 -1.473 1 98.75 195 GLY A CA 1
ATOM 1493 C C . GLY A 1 195 ? -4.793 7.859 -2.762 1 98.75 195 GLY A C 1
ATOM 1494 O O . GLY A 1 195 ? -5.516 6.973 -3.221 1 98.75 195 GLY A O 1
ATOM 1495 N N . VAL A 1 196 ? -4.758 9.016 -3.254 1 98.94 196 VAL A N 1
ATOM 1496 C CA . VAL A 1 196 ? -5.395 9.383 -4.512 1 98.94 196 VAL A CA 1
ATOM 1497 C C . VAL A 1 196 ? -4.477 10.305 -5.309 1 98.94 196 VAL A C 1
ATOM 1499 O O . VAL A 1 196 ? -3.805 11.172 -4.73 1 98.94 196 VAL A O 1
ATOM 1502 N N . ILE A 1 197 ? -4.383 10.125 -6.562 1 98.94 197 ILE A N 1
ATOM 1503 C CA . ILE A 1 197 ? -3.68 11.031 -7.465 1 98.94 197 ILE A CA 1
ATOM 1504 C C . ILE A 1 197 ? -4.676 11.68 -8.422 1 98.94 197 ILE A C 1
ATOM 1506 O O . ILE A 1 197 ? -5.402 10.984 -9.133 1 98.94 197 ILE A O 1
ATOM 1510 N N . ILE A 1 198 ? -4.707 12.938 -8.422 1 98.81 198 ILE A N 1
ATOM 1511 C CA . ILE A 1 198 ? -5.484 13.68 -9.414 1 98.81 198 ILE A CA 1
ATOM 1512 C C . ILE A 1 198 ? -4.57 14.141 -10.547 1 98.81 198 ILE A C 1
ATOM 1514 O O . ILE A 1 198 ? -3.441 14.578 -10.305 1 98.81 198 ILE A O 1
ATOM 1518 N N . THR A 1 199 ? -5.027 14.023 -11.758 1 98.81 199 THR A N 1
ATOM 1519 C CA . THR A 1 199 ? -4.352 14.57 -12.93 1 98.81 199 THR A CA 1
ATOM 1520 C C . THR A 1 199 ? -5.367 15.008 -13.984 1 98.81 199 THR A C 1
ATOM 1522 O O . THR A 1 199 ? -6.492 14.5 -14.016 1 98.81 199 THR A O 1
ATOM 1525 N N . HIS A 1 200 ? -4.988 15.953 -14.781 1 98.5 200 HIS A N 1
ATOM 1526 C CA . HIS A 1 200 ? -5.844 16.438 -15.867 1 98.5 200 HIS A CA 1
ATOM 1527 C C . HIS A 1 200 ? -5.43 15.836 -17.203 1 98.5 200 HIS A C 1
ATOM 1529 O O . HIS A 1 200 ? -6 16.172 -18.25 1 98.5 200 HIS A O 1
ATOM 1535 N N . SER A 1 201 ? -4.461 15 -17.203 1 98.69 201 SER A N 1
ATOM 1536 C CA . SER A 1 201 ? -3.953 14.359 -18.406 1 98.69 201 SER A CA 1
ATOM 1537 C C . SER A 1 201 ? -4.504 12.945 -18.547 1 98.69 201 SER A C 1
ATOM 1539 O O . SER A 1 201 ? -4.289 12.094 -17.688 1 98.69 201 SER A O 1
ATOM 1541 N N . ASP A 1 202 ? -5.148 12.664 -19.703 1 98.75 202 ASP A N 1
ATOM 1542 C CA . ASP A 1 202 ? -5.609 11.312 -20 1 98.75 202 ASP A CA 1
ATOM 1543 C C . ASP A 1 202 ? -4.438 10.336 -20.078 1 98.75 202 ASP A C 1
ATOM 1545 O O . ASP A 1 202 ? -4.543 9.195 -19.625 1 98.75 202 ASP A O 1
ATOM 1549 N N . GLU A 1 203 ? -3.4 10.82 -20.641 1 98.56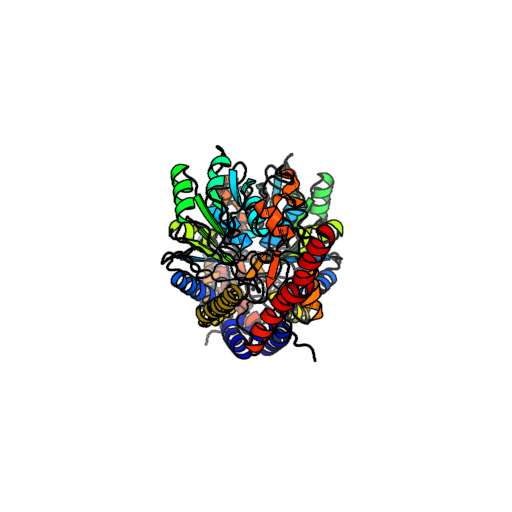 203 GLU A N 1
ATOM 1550 C CA . GLU A 1 203 ? -2.213 9.992 -20.797 1 98.56 203 GLU A CA 1
ATOM 1551 C C . GLU A 1 203 ? -1.634 9.57 -19.453 1 98.56 203 GLU A C 1
ATOM 1553 O O . GLU A 1 203 ? -1.35 8.391 -19.234 1 98.56 203 GLU A O 1
ATOM 1558 N N . TYR A 1 204 ? -1.442 10.547 -18.531 1 98.75 204 TYR A N 1
ATOM 1559 C CA . TYR A 1 204 ? -0.909 10.227 -17.203 1 98.75 204 TYR A CA 1
ATOM 1560 C C . TYR A 1 204 ? -1.863 9.32 -16.438 1 98.75 204 TYR A C 1
ATOM 1562 O O . TYR A 1 204 ? -1.428 8.438 -15.695 1 98.75 204 TYR A O 1
ATOM 1570 N N . ALA A 1 205 ? -3.156 9.562 -16.594 1 98.88 205 ALA A N 1
ATOM 1571 C CA . ALA A 1 205 ? -4.141 8.719 -15.922 1 98.88 205 ALA A CA 1
ATOM 1572 C C . ALA A 1 205 ? -4.004 7.262 -16.359 1 98.88 205 ALA A C 1
ATOM 1574 O O . ALA A 1 205 ? -4.02 6.355 -15.531 1 98.88 205 ALA A O 1
ATOM 1575 N N . GLU A 1 206 ? -3.891 7.043 -17.641 1 98.5 206 GLU A N 1
ATOM 1576 C CA . GLU A 1 206 ? -3.742 5.691 -18.172 1 98.5 206 GLU A CA 1
ATOM 1577 C C . GLU A 1 206 ? -2.453 5.043 -17.688 1 98.5 206 GLU A C 1
ATOM 1579 O O . GLU A 1 206 ? -2.451 3.871 -17.297 1 98.5 206 GLU A O 1
ATOM 1584 N N . LYS A 1 207 ? -1.389 5.758 -17.703 1 98.44 207 LYS A N 1
ATOM 1585 C CA . LYS A 1 207 ? -0.098 5.238 -17.266 1 98.44 207 LYS A CA 1
ATOM 1586 C C . LYS A 1 207 ? -0.122 4.898 -15.773 1 98.44 207 LYS A C 1
ATOM 1588 O O . LYS A 1 207 ? 0.464 3.898 -15.352 1 98.44 207 LYS A O 1
ATOM 1593 N N . LEU A 1 208 ? -0.786 5.773 -15.008 1 98.81 208 LEU A N 1
ATOM 1594 C CA . LEU A 1 208 ? -0.899 5.523 -13.578 1 98.81 208 LEU A CA 1
ATOM 1595 C C . LEU A 1 208 ? -1.672 4.238 -13.305 1 98.81 208 LEU A C 1
ATOM 1597 O O . LEU A 1 208 ? -1.297 3.453 -12.43 1 98.81 208 LEU A O 1
ATOM 1601 N N . ARG A 1 209 ? -2.742 4.031 -14.031 1 98.62 209 ARG A N 1
ATOM 1602 C CA . ARG A 1 209 ? -3.551 2.828 -13.852 1 98.62 209 ARG A CA 1
ATOM 1603 C C . ARG A 1 209 ? -2.764 1.577 -14.227 1 98.62 209 ARG A C 1
ATOM 1605 O O . ARG A 1 209 ? -2.891 0.539 -13.578 1 98.62 209 ARG A O 1
ATOM 1612 N N . LEU A 1 210 ? -1.944 1.684 -15.234 1 98.31 210 LEU A N 1
ATOM 1613 C CA . LEU A 1 210 ? -1.082 0.573 -15.625 1 98.31 210 LEU A CA 1
ATOM 1614 C C . LEU A 1 210 ? -0.01 0.322 -14.57 1 98.31 210 LEU A C 1
ATOM 1616 O O . LEU A 1 210 ? 0.193 -0.817 -14.148 1 98.31 210 LEU A O 1
ATOM 1620 N N . TYR A 1 211 ? 0.591 1.37 -14.117 1 98.62 211 TYR A N 1
ATOM 1621 C CA . TYR A 1 211 ? 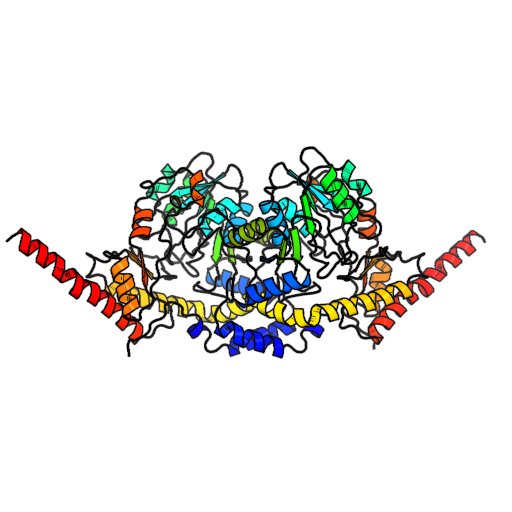1.728 1.293 -13.203 1 98.62 211 TYR A CA 1
ATOM 1622 C C . TYR A 1 211 ? 1.301 0.757 -11.844 1 98.62 211 TYR A C 1
ATOM 1624 O O . TYR A 1 211 ? 2.02 -0.035 -11.227 1 98.62 211 TYR A O 1
ATOM 1632 N N . ARG A 1 212 ? 0.096 1.161 -11.344 1 98.69 212 ARG A N 1
ATOM 1633 C CA . ARG A 1 212 ? -0.335 0.761 -10.016 1 98.69 212 ARG A CA 1
ATOM 1634 C C . ARG A 1 212 ? -0.678 -0.724 -9.969 1 98.69 212 ARG A C 1
ATOM 1636 O O . ARG A 1 212 ? -0.868 -1.291 -8.891 1 98.69 212 ARG A O 1
ATOM 1643 N N . ASN A 1 213 ? -0.776 -1.325 -11.148 1 98.5 213 ASN A N 1
ATOM 1644 C CA . ASN A 1 213 ? -1.192 -2.717 -11.281 1 98.5 213 ASN A CA 1
ATOM 1645 C C . ASN A 1 213 ? -0.191 -3.525 -12.102 1 98.5 213 ASN A C 1
ATOM 1647 O O . ASN A 1 213 ? -0.56 -4.16 -13.094 1 98.5 213 ASN A O 1
ATOM 1651 N N . HIS A 1 214 ? 1.064 -3.453 -11.781 1 98.38 214 HIS A N 1
ATOM 1652 C CA . HIS A 1 214 ? 2.176 -4.27 -12.258 1 98.38 214 HIS A CA 1
ATOM 1653 C C . HIS A 1 214 ? 2.529 -3.93 -13.703 1 98.38 214 HIS A C 1
ATOM 1655 O O . HIS A 1 214 ? 3.438 -4.531 -14.281 1 98.38 214 HIS A O 1
ATOM 1661 N N . GLY A 1 215 ? 1.84 -3.039 -14.297 1 98.38 215 GLY A N 1
ATOM 1662 C CA . GLY A 1 215 ? 2.045 -2.752 -15.711 1 98.38 215 GLY A CA 1
ATOM 1663 C C . GLY A 1 215 ? 1.221 -3.639 -16.625 1 98.38 215 GLY A C 1
ATOM 1664 O O . GLY A 1 215 ? 1.472 -3.699 -17.828 1 98.38 215 GLY A O 1
ATOM 1665 N N . LEU A 1 216 ? 0.244 -4.297 -16.078 1 98.25 216 LEU A N 1
ATOM 1666 C CA . LEU A 1 216 ? -0.607 -5.227 -16.812 1 98.25 216 LEU A CA 1
ATOM 1667 C C . LEU A 1 216 ? -1.668 -4.473 -17.609 1 98.25 216 LEU A C 1
ATOM 1669 O O . LEU A 1 216 ? -2.496 -3.764 -17.031 1 98.25 216 LEU A O 1
ATOM 1673 N N . ILE A 1 217 ? -1.671 -4.652 -18.938 1 97.38 217 ILE A N 1
ATOM 1674 C CA . ILE A 1 217 ? -2.707 -4.051 -19.766 1 97.38 217 ILE A CA 1
ATOM 1675 C C . ILE A 1 217 ? -3.932 -4.961 -19.812 1 97.38 217 ILE A C 1
ATOM 1677 O O . ILE A 1 217 ? -5.043 -4.508 -20.094 1 97.38 217 ILE A O 1
ATOM 1681 N N . ASN A 1 218 ? -3.719 -6.188 -19.562 1 95.44 218 ASN A N 1
ATOM 1682 C CA . ASN A 1 218 ? -4.73 -7.207 -19.297 1 95.44 218 ASN A CA 1
ATOM 1683 C C . ASN A 1 218 ? -4.191 -8.305 -18.391 1 95.44 218 ASN A C 1
ATOM 1685 O O . ASN A 1 218 ? -3.125 -8.156 -17.797 1 95.44 218 ASN A O 1
ATOM 1689 N N . ARG A 1 219 ? -4.895 -9.336 -18.203 1 93.56 219 ARG A N 1
ATOM 1690 C CA . ARG A 1 219 ? -4.598 -10.344 -17.188 1 93.56 219 ARG A CA 1
ATOM 1691 C C . ARG A 1 219 ? -3.242 -10.992 -17.453 1 93.56 219 ARG A C 1
ATOM 1693 O O . ARG A 1 219 ? -2.578 -11.445 -16.516 1 93.56 219 ARG A O 1
ATOM 1700 N N . ASP A 1 220 ? -2.73 -10.961 -18.703 1 96.12 220 ASP A N 1
ATOM 1701 C CA . ASP A 1 220 ? -1.601 -11.828 -19.047 1 96.12 220 ASP A CA 1
ATOM 1702 C C . ASP A 1 220 ? -0.436 -11.016 -19.609 1 96.12 220 ASP A C 1
ATOM 1704 O O . ASP A 1 220 ? 0.685 -11.516 -19.703 1 96.12 220 ASP A O 1
ATOM 1708 N N . VAL A 1 221 ? -0.701 -9.727 -19.953 1 98.06 221 VAL A N 1
ATOM 1709 C CA . VAL A 1 221 ? 0.308 -8.977 -20.703 1 98.06 221 VAL A CA 1
ATOM 1710 C C . VAL A 1 221 ? 0.779 -7.785 -19.859 1 98.06 221 VAL A C 1
ATOM 1712 O O . VAL A 1 221 ? -0.015 -6.906 -19.531 1 98.06 221 VAL A O 1
ATOM 1715 N N . CYS A 1 222 ? 2.012 -7.789 -19.562 1 98.12 222 CYS A N 1
ATOM 1716 C CA . CYS A 1 222 ? 2.688 -6.68 -18.906 1 98.12 222 CYS A CA 1
ATOM 1717 C C . CYS A 1 222 ? 3.48 -5.844 -19.906 1 98.12 222 CYS A C 1
ATOM 1719 O O . CYS A 1 222 ? 4.449 -6.328 -20.484 1 98.12 222 CYS A O 1
ATOM 1721 N N . VAL A 1 223 ? 3.156 -4.609 -20.062 1 98.06 223 VAL A N 1
ATOM 1722 C CA . VAL A 1 223 ? 3.74 -3.805 -21.141 1 98.06 223 VAL A CA 1
ATOM 1723 C C . VAL A 1 223 ? 4.977 -3.076 -20.609 1 98.06 223 VAL A C 1
ATOM 1725 O O . VAL A 1 223 ? 5.91 -2.811 -21.375 1 98.06 223 VAL A O 1
ATOM 1728 N N . GLU A 1 224 ? 4.949 -2.736 -19.359 1 97.44 224 GLU A N 1
ATOM 1729 C CA . GLU A 1 224 ? 6.055 -2.143 -18.625 1 97.44 224 GLU A CA 1
ATOM 1730 C C . GLU A 1 224 ? 6.008 -2.541 -17.141 1 97.44 224 GLU A C 1
ATOM 1732 O O . GLU A 1 224 ? 4.926 -2.705 -16.578 1 97.44 224 GLU A O 1
ATOM 1737 N N . TYR A 1 225 ? 7.215 -2.717 -16.609 1 97.38 225 TYR A N 1
ATOM 1738 C CA . TYR A 1 225 ? 7.203 -3.084 -15.203 1 97.38 225 TYR A CA 1
ATOM 1739 C C . TYR A 1 225 ? 6.594 -1.974 -14.352 1 97.38 225 TYR A C 1
ATOM 1741 O O . TYR A 1 225 ? 7.039 -0.824 -14.414 1 97.38 225 TYR A O 1
ATOM 1749 N N . GLY A 1 226 ? 5.551 -2.207 -13.672 1 97.81 226 GLY A N 1
ATOM 1750 C CA . GLY A 1 226 ? 4.953 -1.36 -12.656 1 97.81 226 GLY A CA 1
ATOM 1751 C C . GLY A 1 226 ? 5.125 -1.905 -11.25 1 97.81 226 GLY A C 1
ATOM 1752 O O . GLY A 1 226 ? 6.121 -2.564 -10.953 1 97.81 226 GLY A O 1
ATOM 1753 N N . ILE A 1 227 ? 4.297 -1.501 -10.375 1 98.25 227 ILE A N 1
ATOM 1754 C CA . ILE A 1 227 ? 4.293 -1.963 -8.992 1 98.25 227 ILE A CA 1
ATOM 1755 C C . ILE A 1 227 ? 2.885 -2.412 -8.602 1 98.25 227 ILE A C 1
ATOM 1757 O O . ILE A 1 227 ? 1.985 -2.455 -9.445 1 98.25 227 ILE A O 1
ATOM 1761 N N . ASN A 1 228 ? 2.713 -2.92 -7.441 1 98.5 228 ASN A N 1
ATOM 1762 C CA . ASN A 1 228 ? 1.403 -3.15 -6.844 1 98.5 228 ASN A CA 1
ATOM 1763 C C . ASN A 1 228 ? 1.065 -2.08 -5.809 1 98.5 228 ASN A C 1
ATOM 1765 O O . ASN A 1 228 ? 1.508 -2.156 -4.66 1 98.5 228 ASN A O 1
ATOM 1769 N N . CYS A 1 229 ? 0.325 -1.099 -6.254 1 98.19 229 CYS A N 1
ATOM 1770 C CA . CYS A 1 229 ? -0.038 0.022 -5.395 1 98.19 229 CYS A CA 1
ATOM 1771 C C . CYS A 1 229 ? -1.46 0.49 -5.68 1 98.19 229 CYS A C 1
ATOM 1773 O O . CYS A 1 229 ? -1.669 1.627 -6.109 1 98.19 229 CYS A O 1
ATOM 1775 N N . ARG A 1 230 ? -2.354 -0.357 -5.469 1 97.62 230 ARG A N 1
ATOM 1776 C CA . ARG A 1 230 ? -3.77 -0.072 -5.668 1 97.62 230 ARG A CA 1
ATOM 1777 C C . ARG A 1 230 ? -4.461 0.231 -4.344 1 97.62 230 ARG A C 1
ATOM 1779 O O . ARG A 1 230 ? -4.109 -0.341 -3.309 1 97.62 230 ARG A O 1
ATOM 1786 N N . MET A 1 231 ? -5.387 1.139 -4.426 1 98.44 231 MET A N 1
ATOM 1787 C CA . MET A 1 231 ? -6.25 1.327 -3.264 1 98.44 231 MET A CA 1
ATOM 1788 C C . MET A 1 231 ? -7.105 0.088 -3.014 1 98.44 231 MET A C 1
ATOM 1790 O O . MET A 1 231 ? -7.695 -0.463 -3.945 1 98.44 231 MET A O 1
ATOM 1794 N N . ASP A 1 232 ? -7.105 -0.367 -1.758 1 98.12 232 ASP A N 1
ATOM 1795 C CA . ASP A 1 232 ? -7.973 -1.491 -1.422 1 98.12 232 ASP A CA 1
ATOM 1796 C C . ASP A 1 232 ? -9.445 -1.14 -1.653 1 98.12 232 ASP A C 1
ATOM 1798 O O . ASP A 1 232 ? -9.914 -0.099 -1.192 1 98.12 232 ASP A O 1
ATOM 1802 N N . THR A 1 233 ? -10.195 -2.047 -2.328 1 98.44 233 THR A N 1
ATOM 1803 C CA . THR A 1 233 ? -11.586 -1.746 -2.635 1 98.44 233 THR A CA 1
ATOM 1804 C C . THR A 1 233 ? -12.398 -1.574 -1.353 1 98.44 233 THR A C 1
ATOM 1806 O O . THR A 1 233 ? -13.336 -0.771 -1.306 1 98.44 233 THR A O 1
ATOM 1809 N N . ILE A 1 234 ? -12.008 -2.219 -0.275 1 98 234 ILE A N 1
ATOM 1810 C CA . ILE A 1 234 ? -12.711 -2.092 0.996 1 98 234 ILE A CA 1
ATOM 1811 C C . ILE A 1 234 ? -12.57 -0.666 1.523 1 98 234 ILE A C 1
ATOM 1813 O O . ILE A 1 234 ? -13.492 -0.136 2.15 1 98 234 ILE A O 1
ATOM 1817 N N . GLN A 1 235 ? -11.414 -0.063 1.306 1 98.31 235 GLN A N 1
ATOM 1818 C CA . GLN A 1 235 ? -11.219 1.326 1.708 1 98.31 235 GLN A CA 1
ATOM 1819 C C . GLN A 1 235 ? -12.102 2.264 0.89 1 98.31 235 GLN A C 1
ATOM 1821 O O . GLN A 1 235 ? -12.609 3.264 1.408 1 98.31 235 GLN A O 1
ATOM 1826 N N . ALA A 1 236 ? -12.266 1.913 -0.38 1 98.75 236 ALA A N 1
ATOM 1827 C CA . ALA A 1 236 ? -13.141 2.703 -1.239 1 98.75 236 ALA A CA 1
ATOM 1828 C C . ALA A 1 236 ? -14.586 2.656 -0.742 1 98.75 236 ALA A C 1
ATOM 1830 O O . ALA A 1 236 ? -15.312 3.646 -0.833 1 98.75 236 ALA A O 1
ATOM 1831 N N . VAL A 1 237 ? -15.031 1.505 -0.229 1 98.62 237 VAL A N 1
ATOM 1832 C CA . VAL A 1 237 ? -16.375 1.373 0.331 1 98.62 237 VAL A CA 1
ATOM 1833 C C . VAL A 1 237 ? -16.562 2.371 1.472 1 98.62 237 VAL A C 1
ATOM 1835 O O . VAL A 1 237 ? -17.562 3.082 1.526 1 98.62 237 VAL A O 1
ATOM 1838 N N . ILE A 1 238 ? -15.586 2.473 2.354 1 98.19 238 ILE A N 1
ATOM 1839 C CA . ILE A 1 238 ? -15.633 3.377 3.496 1 98.19 238 ILE A CA 1
ATOM 1840 C C . ILE A 1 238 ? -15.602 4.824 3.012 1 98.19 238 ILE A C 1
ATOM 1842 O O . ILE A 1 238 ? -16.391 5.652 3.457 1 98.19 238 ILE A O 1
ATOM 1846 N N . ALA A 1 239 ? -14.719 5.094 2.098 1 98.62 239 ALA A N 1
ATOM 1847 C CA . ALA A 1 239 ? -14.547 6.445 1.575 1 98.62 239 ALA A CA 1
ATOM 1848 C C . ALA A 1 239 ? -15.82 6.938 0.894 1 98.62 239 ALA A C 1
ATOM 1850 O O . ALA A 1 239 ? -16.203 8.102 1.034 1 98.62 239 ALA A O 1
ATOM 1851 N N . ASN A 1 240 ? -16.422 6.051 0.118 1 98.69 240 ASN A N 1
ATOM 1852 C CA . ASN A 1 240 ? -17.641 6.414 -0.592 1 98.69 240 ASN A CA 1
ATOM 1853 C C . ASN A 1 240 ? -18.734 6.879 0.37 1 98.69 240 ASN A C 1
ATOM 1855 O O . ASN A 1 240 ? -19.469 7.816 0.07 1 98.69 240 ASN A O 1
ATOM 1859 N N . ARG A 1 241 ? -18.891 6.242 1.47 1 98 241 ARG A N 1
ATOM 1860 C CA . ARG A 1 241 ? -19.891 6.652 2.453 1 98 241 ARG A CA 1
ATOM 1861 C C . ARG A 1 241 ? -19.516 7.98 3.094 1 98 241 ARG A C 1
ATOM 1863 O O . ARG A 1 241 ? -20.344 8.883 3.201 1 98 241 ARG A O 1
ATOM 1870 N N . LEU A 1 242 ? -18.297 8.141 3.498 1 97.5 242 LEU A N 1
ATOM 1871 C CA . LEU A 1 242 ? -17.844 9.328 4.223 1 97.5 242 LEU A CA 1
ATOM 1872 C C . LEU A 1 242 ? -17.859 10.555 3.32 1 97.5 242 LEU A C 1
ATOM 1874 O O . LEU A 1 242 ? -18.031 11.68 3.797 1 97.5 242 LEU A O 1
ATOM 1878 N N . MET A 1 243 ? -17.656 10.312 2.051 1 97.75 243 MET A N 1
ATOM 1879 C CA . MET A 1 243 ? -17.641 11.422 1.1 1 97.75 243 MET A CA 1
ATOM 1880 C C . MET A 1 243 ? -18.984 12.156 1.091 1 97.75 243 MET A C 1
ATOM 1882 O O . MET A 1 243 ? -19.047 13.328 0.731 1 97.75 243 MET A O 1
ATOM 1886 N N . ASN A 1 244 ? -20.047 11.43 1.502 1 96.62 244 ASN A N 1
ATOM 1887 C CA . ASN A 1 244 ? -21.359 12.062 1.587 1 96.62 244 ASN A CA 1
ATOM 1888 C C . ASN A 1 244 ? -21.375 13.195 2.607 1 96.62 244 ASN A C 1
ATOM 1890 O O . ASN A 1 244 ? -22.219 14.094 2.527 1 96.62 244 ASN A O 1
ATOM 1894 N N . GLN A 1 245 ? -20.422 13.219 3.508 1 96.25 245 GLN A N 1
ATOM 1895 C CA . GLN A 1 245 ? -20.391 14.195 4.594 1 96.25 245 GLN A CA 1
ATOM 1896 C C . GLN A 1 245 ? -19.156 15.102 4.488 1 96.25 245 GLN A C 1
ATOM 1898 O O . GLN A 1 245 ? -18.938 15.945 5.359 1 96.25 245 GLN A O 1
ATOM 1903 N N . LEU A 1 246 ? -18.406 15 3.471 1 97.81 246 LEU A N 1
ATOM 1904 C CA . LEU A 1 246 ? -17.094 15.617 3.395 1 97.81 246 LEU A CA 1
ATOM 1905 C C . LEU A 1 246 ? -17.188 17.141 3.469 1 97.81 246 LEU A C 1
ATOM 1907 O O . LEU A 1 246 ? -16.422 17.781 4.188 1 97.81 246 LEU A O 1
ATOM 1911 N N . GLU A 1 247 ? -18.125 17.734 2.768 1 97.5 247 GLU A N 1
ATOM 1912 C CA . GLU A 1 247 ? -18.297 19.172 2.789 1 97.5 247 GLU A CA 1
ATOM 1913 C C . GLU A 1 247 ? -18.703 19.656 4.176 1 97.5 247 GLU A C 1
ATOM 1915 O O . GLU A 1 247 ? -18.203 20.688 4.652 1 97.5 247 GLU A O 1
ATOM 1920 N N . THR A 1 248 ? -19.609 18.953 4.801 1 97.81 248 THR A N 1
ATOM 1921 C CA . THR A 1 248 ? -20.047 19.297 6.148 1 97.81 248 THR A CA 1
ATOM 1922 C C . THR A 1 248 ? -18.875 19.203 7.133 1 97.81 248 THR A C 1
ATOM 1924 O O . THR A 1 248 ? -18.703 20.094 7.969 1 97.81 248 THR A O 1
ATOM 1927 N N . ILE A 1 249 ? -18.109 18.188 7.023 1 97.5 249 ILE A N 1
ATOM 1928 C CA . ILE A 1 249 ? -16.938 17.984 7.859 1 97.5 249 ILE A CA 1
ATOM 1929 C C . ILE A 1 249 ? -15.984 19.172 7.707 1 97.5 249 ILE A C 1
ATOM 1931 O O . ILE A 1 249 ? -15.523 19.734 8.695 1 97.5 249 ILE A O 1
ATOM 1935 N N . THR A 1 250 ? -15.758 19.547 6.5 1 98.38 250 THR A N 1
ATOM 1936 C CA . THR A 1 250 ? -14.812 20.625 6.191 1 98.38 250 THR A CA 1
ATOM 1937 C C . THR A 1 250 ? -15.32 21.969 6.711 1 98.38 250 THR A C 1
ATOM 1939 O O . THR A 1 250 ? -14.562 22.719 7.316 1 98.38 250 THR A O 1
ATOM 1942 N N . GLU A 1 251 ? -16.594 22.234 6.555 1 98.44 251 GLU A N 1
ATOM 1943 C CA . GLU A 1 251 ? -17.156 23.5 6.984 1 98.44 251 GLU A CA 1
ATOM 1944 C C . GLU A 1 251 ? -17.188 23.609 8.508 1 98.44 251 GLU A C 1
ATOM 1946 O O . GLU A 1 251 ? -17.016 24.703 9.055 1 98.44 251 GLU A O 1
ATOM 1951 N N . LYS A 1 252 ? -17.422 22.547 9.164 1 98.44 252 LYS A N 1
ATOM 1952 C CA . LYS A 1 252 ? -17.375 22.547 10.625 1 98.44 252 LYS A CA 1
ATOM 1953 C C . LYS A 1 252 ? -15.969 22.875 11.125 1 98.44 252 LYS A C 1
ATOM 1955 O O . LYS A 1 252 ? -15.805 23.641 12.062 1 98.44 252 LYS A O 1
ATOM 1960 N N . ARG A 1 253 ? -14.961 22.297 10.523 1 98.5 253 ARG A N 1
ATOM 1961 C CA . ARG A 1 253 ? -13.578 22.594 10.875 1 98.5 253 ARG A CA 1
ATOM 1962 C C . ARG A 1 253 ? -13.266 24.078 10.633 1 98.5 253 ARG A C 1
ATOM 1964 O O . ARG A 1 253 ? -12.625 24.719 11.461 1 98.5 253 ARG A O 1
ATOM 1971 N N . ARG A 1 254 ? -13.727 24.562 9.523 1 98.25 254 ARG A N 1
ATOM 1972 C CA . ARG A 1 254 ? -13.5 25.969 9.18 1 98.25 254 ARG A CA 1
ATOM 1973 C C . ARG A 1 254 ? -14.188 26.891 10.188 1 98.25 254 ARG A C 1
ATOM 1975 O O . ARG A 1 254 ? -13.633 27.922 10.562 1 98.25 254 ARG A O 1
ATOM 1982 N N . GLY A 1 255 ? -15.383 26.484 10.57 1 98.25 255 GLY A N 1
ATOM 1983 C CA . GLY A 1 255 ? -16.094 27.281 11.57 1 98.25 255 GLY A CA 1
ATOM 1984 C C . GLY A 1 255 ? -15.367 27.344 12.898 1 98.25 255 GLY A C 1
ATOM 1985 O O . GLY A 1 255 ? -15.266 28.422 13.492 1 98.25 255 GLY A O 1
ATOM 1986 N N . ILE A 1 256 ? -14.883 26.25 13.344 1 98.62 256 ILE A N 1
ATOM 1987 C CA . ILE A 1 256 ? -14.141 26.188 14.602 1 98.62 256 ILE A CA 1
ATOM 1988 C C . ILE A 1 256 ? -12.867 27.031 14.492 1 98.62 256 ILE A C 1
ATOM 1990 O O . ILE A 1 256 ? -12.547 27.797 15.398 1 98.62 256 ILE A O 1
ATOM 1994 N N . ALA A 1 257 ? -12.172 26.891 13.375 1 98.06 257 ALA A N 1
ATOM 1995 C CA . ALA A 1 257 ? -10.945 27.656 13.141 1 98.06 257 ALA A CA 1
ATOM 1996 C C . ALA A 1 257 ? -11.227 29.156 13.18 1 98.06 257 ALA A C 1
ATOM 1998 O O . ALA A 1 257 ? -10.438 29.922 13.734 1 98.06 257 ALA A O 1
ATOM 1999 N N . HIS A 1 258 ? -12.305 29.516 12.578 1 97.12 258 HIS A N 1
ATOM 2000 C CA . HIS A 1 258 ? -12.695 30.922 12.586 1 97.12 258 HIS A CA 1
ATOM 2001 C C . HIS A 1 258 ? -12.914 31.422 14.008 1 97.12 258 HIS A C 1
ATOM 2003 O O . HIS A 1 258 ? -12.461 32.531 14.359 1 97.12 258 HIS A O 1
ATOM 2009 N N . LEU A 1 259 ? -13.57 30.641 14.812 1 97.88 259 LEU A N 1
ATOM 2010 C CA . LEU A 1 259 ? -13.812 31.016 16.203 1 97.88 259 LEU A CA 1
ATOM 2011 C C . LEU A 1 259 ? -12.492 31.156 16.953 1 97.88 259 LEU A C 1
ATOM 2013 O O . LEU A 1 259 ? -12.312 32.094 17.719 1 97.88 259 LEU A O 1
ATOM 2017 N N . TYR A 1 260 ? -11.586 30.203 16.766 1 98.31 260 TYR A N 1
ATOM 2018 C CA . TYR A 1 260 ? -10.266 30.281 17.391 1 98.31 260 TYR A CA 1
ATOM 2019 C C . TYR A 1 260 ? -9.531 31.547 16.953 1 98.31 260 TYR A C 1
ATOM 2021 O O . TYR A 1 260 ? -9 32.281 17.797 1 98.31 260 TYR A O 1
ATOM 2029 N N . ASP A 1 261 ? -9.523 31.812 15.648 1 96.69 261 ASP A N 1
ATOM 2030 C CA . ASP A 1 261 ? -8.836 33 15.125 1 96.69 261 ASP A CA 1
ATOM 2031 C C . ASP A 1 261 ? -9.352 34.25 15.789 1 96.69 261 ASP A C 1
ATOM 2033 O O . ASP A 1 261 ? -8.562 35.094 16.219 1 96.69 261 ASP A O 1
ATOM 2037 N N . GLN A 1 262 ? -10.633 34.375 15.898 1 96.38 262 GLN A N 1
ATOM 2038 C CA . GLN A 1 262 ? -11.25 35.562 16.469 1 96.38 262 GLN A CA 1
ATOM 2039 C C . GLN A 1 262 ? -10.953 35.656 17.969 1 96.38 262 GLN A C 1
ATOM 2041 O O . GLN A 1 262 ? -10.781 36.75 18.5 1 96.38 262 GLN A O 1
ATOM 2046 N N . SER A 1 263 ? -10.875 34.531 18.578 1 97.38 263 SER A N 1
ATOM 2047 C CA . SER A 1 263 ? -10.742 34.5 20.031 1 97.38 263 SER A CA 1
ATOM 2048 C C . SER A 1 263 ? -9.312 34.812 20.469 1 97.38 263 SER A C 1
ATOM 2050 O O . SER A 1 263 ? -9.062 35.156 21.625 1 97.38 263 SER A O 1
ATOM 2052 N N . PHE A 1 264 ? -8.352 34.688 19.531 1 96.88 264 PHE A N 1
ATOM 2053 C CA . PHE A 1 264 ? -6.961 34.781 19.938 1 96.88 264 PHE A CA 1
ATOM 2054 C C . PHE A 1 264 ? -6.293 36 19.312 1 96.88 264 PHE A C 1
ATOM 2056 O O . PHE A 1 264 ? -5.129 36.281 19.594 1 96.88 264 PHE A O 1
ATOM 2063 N N . VAL A 1 265 ? -7.031 36.75 18.547 1 92.12 265 VAL A N 1
ATOM 2064 C CA . VAL A 1 265 ? -6.477 37.875 17.797 1 92.12 265 VAL A CA 1
ATOM 2065 C C . VAL A 1 265 ? -5.898 38.906 18.766 1 92.12 265 VAL A C 1
ATOM 2067 O O . VAL A 1 265 ? -4.895 39.531 18.469 1 92.12 265 VAL A O 1
ATOM 2070 N N . ASP A 1 266 ? -6.488 39.156 19.938 1 93.75 266 ASP A N 1
ATOM 2071 C CA . ASP A 1 266 ? -6.051 40.156 20.891 1 93.75 266 ASP A CA 1
ATOM 2072 C C . ASP A 1 266 ? -4.883 39.656 21.734 1 93.75 266 ASP A C 1
ATOM 2074 O O . ASP A 1 266 ? -4.348 40.375 22.578 1 93.75 266 ASP A O 1
ATOM 2078 N N . LEU A 1 267 ? -4.484 38.469 21.5 1 95.81 267 LEU A N 1
ATOM 2079 C CA . LEU A 1 267 ? -3.363 37.875 22.219 1 95.81 267 LEU A CA 1
ATOM 2080 C C . LEU A 1 267 ? -2.143 37.75 21.312 1 95.81 267 LEU A C 1
ATOM 2082 O O . LEU A 1 267 ? -1.34 36.812 21.453 1 95.81 267 LEU A O 1
ATOM 2086 N N . SER A 1 268 ? -1.989 38.625 20.375 1 94.12 268 SER A N 1
ATOM 2087 C CA . SER A 1 268 ? -0.972 38.562 19.328 1 94.12 268 SER A CA 1
ATOM 2088 C C . SER A 1 268 ? 0.431 38.688 19.906 1 94.12 268 SER A C 1
ATOM 2090 O O . SER A 1 268 ? 1.412 38.312 19.266 1 94.12 268 SER A O 1
ATOM 2092 N N . GLU A 1 269 ? 0.554 39.188 21.078 1 93.94 269 GLU A N 1
ATOM 2093 C CA . GLU A 1 269 ? 1.849 39.25 21.75 1 93.94 269 GLU A CA 1
ATOM 2094 C C . GLU A 1 269 ? 2.348 37.844 22.094 1 93.94 269 GLU A C 1
ATOM 2096 O O . GLU A 1 269 ? 3.555 37.594 22.172 1 93.94 269 GLU A O 1
ATOM 2101 N N . PHE A 1 270 ? 1.434 36.875 22.266 1 96.06 270 PHE A N 1
ATOM 2102 C CA . PHE A 1 270 ? 1.771 35.531 22.75 1 96.06 270 PHE A CA 1
ATOM 2103 C C . PHE A 1 270 ? 1.496 34.5 21.672 1 96.06 270 PHE A C 1
ATOM 2105 O O . PHE A 1 270 ? 2.143 33.438 21.641 1 96.06 270 PHE A O 1
ATOM 2112 N N . ILE A 1 271 ? 0.469 34.812 20.938 1 97 271 ILE A N 1
ATOM 2113 C CA . ILE A 1 271 ? -0.012 33.812 19.969 1 97 271 ILE A CA 1
ATOM 2114 C C . ILE A 1 271 ? 0.152 34.375 18.547 1 97 271 ILE A C 1
ATOM 2116 O O . ILE A 1 271 ? -0.35 35.469 18.234 1 97 271 ILE A O 1
ATOM 2120 N N . ASP A 1 272 ? 0.932 33.625 17.797 1 94.88 272 ASP A N 1
ATOM 2121 C CA . ASP A 1 272 ? 1.054 33.906 16.359 1 94.88 272 ASP A CA 1
ATOM 2122 C C . ASP A 1 272 ? 0.054 33.094 15.555 1 94.88 272 ASP A C 1
ATOM 2124 O O . ASP A 1 272 ? 0.288 31.906 15.281 1 94.88 272 ASP A O 1
ATOM 2128 N N . VAL A 1 273 ? -1.058 33.719 15.18 1 92 273 VAL A N 1
ATOM 2129 C CA . VAL A 1 273 ? -2.053 33.062 14.32 1 92 273 VAL A CA 1
ATOM 2130 C C . VAL A 1 273 ? -1.599 33.156 12.859 1 92 273 VAL A C 1
ATOM 2132 O O . VAL A 1 273 ? -1.311 34.25 12.352 1 92 273 VAL A O 1
ATOM 2135 N N . PRO A 1 274 ? -1.476 32 12.203 1 87.88 274 PRO A N 1
ATOM 2136 C CA . PRO A 1 274 ? -0.984 32.031 10.82 1 87.88 274 PRO A CA 1
ATOM 2137 C C . PRO A 1 274 ? -1.849 32.875 9.898 1 87.88 274 PRO A C 1
ATOM 2139 O O . PRO A 1 274 ? -3.07 32.938 10.055 1 87.88 274 PRO A O 1
ATOM 2142 N N . VAL A 1 275 ? -1.161 33.469 8.977 1 83.88 275 VAL A N 1
ATOM 2143 C CA . VAL A 1 275 ? -1.819 34.312 7.984 1 83.88 275 VAL A CA 1
ATOM 2144 C C . VAL A 1 275 ? -2.785 33.469 7.148 1 83.88 275 VAL A C 1
ATOM 2146 O O . VAL A 1 275 ? -2.445 32.375 6.715 1 83.88 275 VAL A O 1
ATOM 2149 N N . ARG A 1 276 ? -4.016 34.031 7.02 1 89.19 276 ARG A N 1
ATOM 2150 C CA . ARG A 1 276 ? -5.004 33.438 6.109 1 89.19 276 ARG A CA 1
ATOM 2151 C C . ARG A 1 276 ? -5.113 34.281 4.832 1 89.19 276 ARG A C 1
ATOM 2153 O O . ARG A 1 276 ? -5.73 35.344 4.832 1 89.19 276 ARG A O 1
ATOM 2160 N N . ARG A 1 277 ? -4.582 33.719 3.764 1 90.12 277 ARG A N 1
ATOM 2161 C CA . ARG A 1 277 ? -4.586 34.469 2.521 1 90.12 277 ARG A CA 1
ATOM 2162 C C . ARG A 1 277 ? -5.996 34.594 1.946 1 90.12 277 ARG A C 1
ATOM 2164 O O . ARG A 1 277 ? -6.754 33.625 1.979 1 90.12 277 ARG A O 1
ATOM 2171 N N . GLU A 1 278 ? -6.227 35.812 1.419 1 91.94 278 GLU A N 1
ATOM 2172 C CA . GLU A 1 278 ? -7.516 36 0.772 1 91.94 278 GLU A CA 1
ATOM 2173 C C . GLU A 1 278 ? -7.703 35.062 -0.403 1 91.94 278 GLU A C 1
ATOM 2175 O O . GLU A 1 278 ? -6.773 34.812 -1.176 1 91.94 278 GLU A O 1
ATOM 2180 N N . GLY A 1 279 ? -8.914 34.5 -0.511 1 95.56 279 GLY A N 1
ATOM 2181 C CA . GLY A 1 279 ? -9.234 33.656 -1.636 1 95.56 279 GLY A CA 1
ATOM 2182 C C . GLY A 1 279 ? -8.906 32.188 -1.384 1 95.56 279 GLY A C 1
ATOM 2183 O O . GLY A 1 279 ? -9.367 31.312 -2.111 1 95.56 279 GLY A O 1
ATOM 2184 N N . VAL A 1 280 ? -8.141 31.969 -0.364 1 96.81 280 VAL A N 1
ATOM 2185 C CA . VAL A 1 280 ? -7.762 30.594 -0.062 1 96.81 280 VAL A CA 1
ATOM 2186 C C . VAL A 1 280 ? -8.844 29.938 0.786 1 96.81 280 VAL A C 1
ATOM 2188 O O . VAL A 1 280 ? -9.273 30.484 1.8 1 96.81 280 VAL A O 1
ATOM 2191 N N . TYR A 1 281 ? -9.375 28.875 0.266 1 97.12 281 TYR A N 1
ATOM 2192 C CA . TYR A 1 281 ? -10.273 28.016 1.024 1 97.12 281 TYR A CA 1
ATOM 2193 C C . TYR A 1 281 ? -9.492 27.016 1.877 1 97.12 281 TYR A C 1
ATOM 2195 O O . TYR A 1 281 ? -9.305 25.859 1.482 1 97.12 281 TYR A O 1
ATOM 2203 N N . HIS A 1 282 ? -9.039 27.453 3.084 1 97.06 282 HIS A N 1
ATOM 2204 C CA . HIS A 1 282 ? -8.328 26.609 4.039 1 97.06 282 HIS A CA 1
ATOM 2205 C C . HIS A 1 282 ? -9.25 25.562 4.637 1 97.06 282 HIS A C 1
ATOM 2207 O O . HIS A 1 282 ? -10.305 25.891 5.191 1 97.06 282 HIS A O 1
ATOM 2213 N N . VAL A 1 283 ? -8.828 24.266 4.586 1 98.06 283 VAL A N 1
ATOM 2214 C CA . VAL A 1 283 ? -9.766 23.219 4.973 1 98.06 283 VAL A CA 1
ATOM 2215 C C . VAL A 1 283 ? -9.508 22.812 6.422 1 98.06 283 VAL A C 1
ATOM 2217 O O . VAL A 1 283 ? -10.273 22.016 6.992 1 98.06 283 VAL A O 1
ATOM 2220 N N . PHE A 1 284 ? -8.438 23.281 6.984 1 97.75 284 PHE A N 1
ATOM 2221 C CA . PHE A 1 284 ? -8.094 23.125 8.391 1 97.75 284 PHE A CA 1
ATOM 2222 C C . PHE A 1 284 ? -8.07 21.641 8.773 1 97.75 284 PHE A C 1
ATOM 2224 O O . PHE A 1 284 ? -8.734 21.234 9.734 1 97.75 284 PHE A O 1
ATOM 2231 N N . HIS A 1 285 ? -7.164 20.953 8.023 1 97.31 285 HIS A N 1
ATOM 2232 C CA . HIS A 1 285 ? -6.863 19.594 8.453 1 97.31 285 HIS A CA 1
ATOM 2233 C C . HIS A 1 285 ? -6.445 19.562 9.922 1 97.31 285 HIS A C 1
ATOM 2235 O O . HIS A 1 285 ? -6.922 18.719 10.688 1 97.31 285 HIS A O 1
ATOM 2241 N N . ILE A 1 286 ? -5.629 20.484 10.289 1 97.38 286 ILE A N 1
ATOM 2242 C CA . ILE A 1 286 ? -5.266 20.734 11.68 1 97.38 286 ILE A CA 1
ATOM 2243 C C . ILE A 1 286 ? -5.211 22.25 11.93 1 97.38 286 ILE A C 1
ATOM 2245 O O . ILE A 1 286 ? -4.969 23.031 11.016 1 97.38 286 ILE A O 1
ATOM 2249 N N . TYR A 1 287 ? -5.508 22.625 13.148 1 97.94 287 TYR A N 1
ATOM 2250 C CA . TYR A 1 287 ? -5.383 24.016 13.578 1 97.94 287 TYR A CA 1
ATOM 2251 C C . TYR A 1 287 ? -4.109 24.234 14.391 1 97.94 287 TYR A C 1
ATOM 2253 O O . TYR A 1 287 ? -4.031 23.828 15.555 1 97.94 287 TYR A O 1
ATOM 2261 N N . VAL A 1 288 ? -3.191 24.938 13.773 1 97 288 VAL A N 1
ATOM 2262 C CA . VAL A 1 288 ? -1.844 25.047 14.32 1 97 288 VAL A CA 1
ATOM 2263 C C . VAL A 1 288 ? -1.532 26.5 14.641 1 97 288 VAL A C 1
ATOM 2265 O O . VAL A 1 288 ? -1.813 27.391 13.836 1 97 288 VAL A O 1
ATOM 2268 N N . LEU A 1 289 ? -0.955 26.719 15.828 1 96.5 289 LEU A N 1
ATOM 2269 C CA . LEU A 1 289 ? -0.474 28.031 16.281 1 96.5 289 LEU A CA 1
ATOM 2270 C C . LEU A 1 289 ? 1.015 27.969 16.609 1 96.5 289 LEU A C 1
ATOM 2272 O O . LEU A 1 289 ? 1.569 26.891 16.812 1 96.5 289 LEU A O 1
ATOM 2276 N N . ARG A 1 290 ? 1.677 29.078 16.5 1 96.69 290 ARG A N 1
ATOM 2277 C CA . ARG A 1 290 ? 2.941 29.281 17.188 1 96.69 290 ARG A CA 1
ATOM 2278 C C . ARG A 1 290 ? 2.752 30.172 18.422 1 96.69 290 ARG A C 1
ATOM 2280 O O . ARG A 1 290 ? 2.094 31.203 18.344 1 96.69 290 ARG A O 1
ATOM 2287 N N . VAL A 1 291 ? 3.289 29.719 19.562 1 97.62 291 VAL A N 1
ATOM 2288 C CA . VAL A 1 291 ? 2.93 30.406 20.797 1 97.62 291 VAL A CA 1
ATOM 2289 C C . VAL A 1 291 ? 4.168 30.578 21.672 1 97.62 291 VAL A C 1
ATOM 2291 O O . VAL A 1 291 ? 5.129 29.812 21.562 1 97.62 291 VAL A O 1
ATOM 2294 N N . LYS A 1 292 ? 4.16 31.656 22.422 1 96.75 292 LYS A N 1
ATOM 2295 C CA . LYS A 1 292 ? 5.145 31.781 23.5 1 96.75 292 LYS A CA 1
ATOM 2296 C C . LYS A 1 292 ? 4.84 30.812 24.641 1 96.75 292 LYS A C 1
ATOM 2298 O O . LYS A 1 292 ? 3.676 30.5 24.906 1 96.75 292 LYS A O 1
ATOM 2303 N N . TYR A 1 293 ? 5.898 30.281 25.281 1 96.62 293 TYR A N 1
ATOM 2304 C CA . TYR A 1 293 ? 5.766 29.359 26.422 1 96.62 293 TYR A CA 1
ATOM 2305 C C . TYR A 1 293 ? 5.027 28.094 26.016 1 96.62 293 TYR A C 1
ATOM 2307 O O . TYR A 1 293 ? 4.152 27.609 26.734 1 96.62 293 TYR A O 1
ATOM 2315 N N . ARG A 1 294 ? 5.359 27.625 24.859 1 97.44 294 ARG A N 1
ATOM 2316 C CA . ARG A 1 294 ? 4.645 26.531 24.203 1 97.44 294 ARG A CA 1
ATOM 2317 C C . ARG A 1 294 ? 4.551 25.312 25.125 1 97.44 294 ARG A C 1
ATOM 2319 O O . ARG A 1 294 ? 3.471 24.75 25.312 1 97.44 294 ARG A O 1
ATOM 2326 N N . ASP A 1 295 ? 5.648 24.906 25.75 1 97.06 295 ASP A N 1
ATOM 2327 C CA . ASP A 1 295 ? 5.66 23.703 26.578 1 97.06 295 ASP A CA 1
ATOM 2328 C C . ASP A 1 295 ? 4.82 23.891 27.844 1 97.06 295 ASP A C 1
ATOM 2330 O O . ASP A 1 295 ? 4.168 22.969 28.312 1 97.06 295 ASP A O 1
ATOM 2334 N N . GLN A 1 296 ? 4.828 25.094 28.391 1 97.12 296 GLN A N 1
ATOM 2335 C CA . GLN A 1 296 ? 4.008 25.391 29.562 1 97.12 296 GLN A CA 1
ATOM 2336 C C . GLN A 1 296 ? 2.523 25.391 29.203 1 97.12 296 GLN A C 1
ATOM 2338 O O . GLN A 1 296 ? 1.697 24.875 29.969 1 97.12 296 GLN A O 1
ATOM 2343 N N . LEU A 1 297 ? 2.225 26.016 28.094 1 97.94 297 LEU A N 1
ATOM 2344 C CA . LEU A 1 297 ? 0.839 25.984 27.641 1 97.94 297 LEU A CA 1
ATOM 2345 C C . LEU A 1 297 ? 0.374 24.562 27.391 1 97.94 297 LEU A C 1
ATOM 2347 O O . LEU A 1 297 ? -0.741 24.188 27.766 1 97.94 297 LEU A O 1
ATOM 2351 N N . PHE A 1 298 ? 1.2 23.75 26.719 1 98.19 298 PHE A N 1
ATOM 2352 C CA . PHE A 1 298 ? 0.908 22.344 26.438 1 98.19 298 PHE A CA 1
ATOM 2353 C C . PHE A 1 298 ? 0.538 21.609 27.719 1 98.19 298 PHE A C 1
ATOM 2355 O O . PHE A 1 298 ? -0.511 20.953 27.781 1 98.19 298 PHE A O 1
ATOM 2362 N N . GLN A 1 299 ? 1.375 21.734 28.719 1 98 299 GLN A N 1
ATOM 2363 C CA . GLN A 1 299 ? 1.151 21.062 30 1 98 299 GLN A CA 1
ATOM 2364 C C . GLN A 1 299 ? -0.087 21.594 30.703 1 98 299 GLN A C 1
ATOM 2366 O O . GLN A 1 299 ? -0.864 20.844 31.281 1 98 299 GLN A O 1
ATOM 2371 N N . TYR A 1 300 ? -0.251 22.875 30.672 1 97.5 300 TYR A N 1
ATOM 2372 C CA . TYR A 1 300 ? -1.406 23.5 31.297 1 97.5 300 TYR A CA 1
ATOM 2373 C C . TYR A 1 300 ? -2.707 22.969 30.719 1 97.5 300 TYR A C 1
ATOM 2375 O O . TYR A 1 300 ? -3.631 22.625 31.453 1 97.5 300 TYR A O 1
ATOM 2383 N N . LEU A 1 301 ? -2.814 22.953 29.406 1 98.44 301 LEU A N 1
ATOM 2384 C CA . LEU A 1 301 ? -4.023 22.469 28.734 1 98.44 301 LEU A CA 1
ATOM 2385 C C . LEU A 1 301 ? -4.258 21 29.047 1 98.44 301 LEU A C 1
ATOM 2387 O O . LEU A 1 301 ? -5.383 20.594 29.344 1 98.44 301 LEU A O 1
ATOM 2391 N N . LYS A 1 302 ? -3.184 20.234 29 1 97.94 302 LYS A N 1
ATOM 2392 C CA . LYS A 1 302 ? -3.285 18.828 29.359 1 97.94 302 LYS A CA 1
ATOM 2393 C C . LYS A 1 302 ? -3.803 18.656 30.781 1 97.94 302 LYS A C 1
ATOM 2395 O O . LYS A 1 302 ? -4.688 17.828 31.031 1 97.94 302 LYS A O 1
ATOM 2400 N N . ASP A 1 303 ? -3.254 19.375 31.688 1 97.62 303 ASP A N 1
ATOM 2401 C CA . ASP A 1 303 ? -3.652 19.312 33.094 1 97.62 303 ASP A CA 1
ATOM 2402 C C . ASP A 1 303 ? -5.113 19.734 33.25 1 97.62 303 ASP A C 1
ATOM 2404 O O . ASP A 1 303 ? -5.754 19.359 34.25 1 97.62 303 ASP A O 1
ATOM 2408 N N . ASN A 1 304 ? -5.578 20.5 32.375 1 97.94 304 ASN A N 1
ATOM 2409 C CA . ASN A 1 304 ? -6.969 20.922 32.438 1 97.94 304 ASN A CA 1
ATOM 2410 C C . ASN A 1 304 ? -7.859 20.094 31.516 1 97.94 304 ASN A C 1
ATOM 2412 O O . ASN A 1 304 ? -8.938 20.531 31.109 1 97.94 304 ASN A O 1
ATOM 2416 N N . GLY A 1 305 ? -7.387 18.984 31.031 1 98.31 305 GLY A N 1
ATOM 2417 C CA . GLY A 1 305 ? -8.219 17.984 30.375 1 98.31 305 GLY A CA 1
ATOM 2418 C C . GLY A 1 305 ? -8.32 18.203 28.875 1 98.31 305 GLY A C 1
ATOM 2419 O O . GLY A 1 305 ? -9.141 17.562 28.203 1 98.31 305 GLY A O 1
ATOM 2420 N N . ILE A 1 306 ? -7.551 19.141 28.312 1 98.69 306 ILE A N 1
ATOM 2421 C CA . ILE A 1 306 ? -7.559 19.391 26.875 1 98.69 306 ILE A CA 1
ATOM 2422 C C . ILE A 1 306 ? -6.332 18.75 26.234 1 98.69 306 ILE A C 1
ATOM 2424 O O . ILE A 1 306 ? -5.199 19.156 26.516 1 98.69 306 ILE A O 1
ATOM 2428 N N . GLU A 1 307 ? -6.609 17.75 25.359 1 98.25 307 GLU A N 1
ATOM 2429 C CA . GLU A 1 307 ? -5.508 17.141 24.625 1 98.25 307 GLU A CA 1
ATOM 2430 C C . GLU A 1 307 ? -5.105 18 23.438 1 98.25 307 GLU A C 1
ATOM 2432 O O . GLU A 1 307 ? -5.953 18.391 22.625 1 98.25 307 GLU A O 1
ATOM 2437 N N . VAL A 1 308 ? -3.873 18.375 23.406 1 98.25 308 VAL A N 1
ATOM 2438 C CA . VAL A 1 308 ? -3.301 19.109 22.281 1 98.25 308 VAL A CA 1
ATOM 2439 C C . VAL A 1 308 ? -2.121 18.328 21.703 1 98.25 308 VAL A C 1
ATOM 2441 O O . VAL A 1 308 ? -1.676 17.344 22.281 1 98.25 308 VAL A O 1
ATOM 2444 N N . LYS A 1 309 ? -1.736 18.703 20.5 1 97.81 309 LYS A N 1
ATOM 2445 C CA . LYS A 1 309 ? -0.619 18.031 19.828 1 97.81 309 LYS A CA 1
ATOM 2446 C C . LYS A 1 309 ? 0.461 19.031 19.438 1 97.81 309 LYS A C 1
ATOM 2448 O O . LYS A 1 309 ? 0.225 20.25 19.438 1 97.81 309 LYS A O 1
ATOM 2453 N N . ILE A 1 310 ? 1.65 18.531 19.344 1 97.38 310 ILE A N 1
ATOM 2454 C CA . ILE A 1 310 ? 2.766 19.234 18.703 1 97.38 310 ILE A CA 1
ATOM 2455 C C . ILE A 1 310 ? 3.119 18.547 17.391 1 97.38 310 ILE A C 1
ATOM 2457 O O . ILE A 1 310 ? 3.711 17.469 17.375 1 97.38 310 ILE A O 1
ATOM 2461 N N . HIS A 1 311 ? 2.693 19.125 16.297 1 95.81 311 HIS A N 1
ATOM 2462 C CA . HIS A 1 311 ? 2.941 18.547 14.984 1 95.81 311 HIS A CA 1
ATOM 2463 C C . HIS A 1 311 ? 4.27 19.016 14.414 1 95.81 311 HIS A C 1
ATOM 2465 O O . HIS A 1 311 ? 4.445 20.219 14.148 1 95.81 311 HIS A O 1
ATOM 2471 N N . TYR A 1 312 ? 5.219 18.062 14.219 1 92.94 312 TYR A N 1
ATOM 2472 C CA . TYR A 1 312 ? 6.496 18.172 13.516 1 92.94 312 TYR A CA 1
ATOM 2473 C C . TYR A 1 312 ? 7.418 19.156 14.219 1 92.94 312 TYR A C 1
ATOM 2475 O O . TYR A 1 312 ? 7.824 20.156 13.633 1 92.94 312 TYR A O 1
ATOM 2483 N N . PRO A 1 313 ? 7.738 18.891 15.398 1 96 313 PRO A N 1
ATOM 2484 C CA . PRO A 1 313 ? 8.578 19.781 16.203 1 96 313 PRO A CA 1
ATOM 2485 C C . PRO A 1 313 ? 10.016 19.859 15.688 1 96 313 PRO A C 1
ATOM 2487 O O . PRO A 1 313 ? 10.773 20.75 16.094 1 96 313 PRO A O 1
ATOM 2490 N N . ILE A 1 314 ? 10.438 18.938 14.844 1 97.56 314 ILE A N 1
ATOM 2491 C CA . ILE A 1 314 ? 11.781 18.938 14.266 1 97.56 314 ILE A CA 1
ATOM 2492 C C . ILE A 1 314 ? 11.695 19.219 12.766 1 97.56 314 ILE A C 1
ATOM 2494 O O . ILE A 1 314 ? 11.133 18.422 12.008 1 97.56 314 ILE A O 1
ATOM 2498 N N . ALA A 1 315 ? 12.258 20.375 12.414 1 97.81 315 ALA A N 1
ATOM 2499 C CA . ALA A 1 315 ? 12.258 20.734 11 1 97.81 315 ALA A CA 1
ATOM 2500 C C . ALA A 1 315 ? 12.938 19.656 10.164 1 97.81 315 ALA A C 1
ATOM 2502 O O . ALA A 1 315 ? 13.852 18.969 10.641 1 97.81 315 ALA A O 1
ATOM 2503 N N . MET A 1 316 ? 12.586 19.547 8.922 1 97.81 316 MET A N 1
ATOM 2504 C CA . MET A 1 316 ? 13 18.453 8.07 1 97.81 316 MET A CA 1
ATOM 2505 C C . MET A 1 316 ? 14.523 18.375 7.965 1 97.81 316 MET A C 1
ATOM 2507 O O . MET A 1 316 ? 15.109 17.297 8.047 1 97.81 316 MET A O 1
ATOM 2511 N N . HIS A 1 317 ? 15.164 19.562 7.84 1 98.31 317 HIS A N 1
ATOM 2512 C CA . HIS A 1 317 ? 16.594 19.594 7.594 1 98.31 317 HIS A CA 1
ATOM 2513 C C . HIS A 1 317 ? 17.375 19.203 8.844 1 98.31 317 HIS A C 1
ATOM 2515 O O . HIS A 1 317 ? 18.578 18.938 8.766 1 98.31 317 HIS A O 1
ATOM 2521 N N . LEU A 1 318 ? 16.688 19.203 9.969 1 98.25 318 LEU A N 1
ATOM 2522 C CA . LEU A 1 318 ? 17.359 18.859 11.227 1 98.25 318 LEU A CA 1
ATOM 2523 C C . LEU A 1 318 ? 17.109 17.406 11.602 1 98.25 318 LEU A C 1
ATOM 2525 O O . LEU A 1 318 ? 17.641 16.922 12.602 1 98.25 318 LEU A O 1
ATOM 2529 N N . GLN A 1 319 ? 16.297 16.672 10.836 1 98.44 319 GLN A N 1
ATOM 2530 C CA . GLN A 1 319 ? 16.094 15.242 11.047 1 98.44 319 GLN A CA 1
ATOM 2531 C C . GLN A 1 319 ? 17.375 14.453 10.773 1 98.44 319 GLN A C 1
ATOM 2533 O O . GLN A 1 319 ? 18.078 14.75 9.812 1 98.44 319 GLN A O 1
ATOM 2538 N N . PRO A 1 320 ? 17.625 13.383 11.555 1 98.25 320 PRO A N 1
ATOM 2539 C CA . PRO A 1 320 ? 18.781 12.523 11.25 1 98.25 320 PRO A CA 1
ATOM 2540 C C . PRO A 1 320 ? 18.766 12.008 9.812 1 98.25 320 PRO A C 1
ATOM 2542 O O . PRO A 1 320 ? 19.812 11.938 9.172 1 98.25 320 PRO A O 1
ATOM 2545 N N . ALA A 1 321 ? 17.641 11.742 9.266 1 97.94 321 ALA A N 1
ATOM 2546 C CA . ALA A 1 321 ? 17.484 11.203 7.918 1 97.94 321 ALA A CA 1
ATOM 2547 C C . ALA A 1 321 ? 17.984 12.203 6.871 1 97.94 321 ALA A C 1
ATOM 2549 O O . ALA A 1 321 ? 18.344 11.812 5.762 1 97.94 321 ALA A O 1
ATOM 2550 N N . ALA A 1 322 ? 17.984 13.492 7.191 1 97.81 322 ALA A N 1
ATOM 2551 C CA . ALA A 1 322 ? 18.297 14.547 6.223 1 97.81 322 ALA A CA 1
ATOM 2552 C C . ALA A 1 322 ? 19.766 14.953 6.301 1 97.81 322 ALA A C 1
ATOM 2554 O O . ALA A 1 322 ? 20.203 15.875 5.605 1 97.81 322 ALA A O 1
ATOM 2555 N N . LYS A 1 323 ? 20.547 14.305 7.125 1 96.94 323 LYS A N 1
ATOM 2556 C CA . LYS A 1 323 ? 21.938 14.688 7.375 1 96.94 323 LYS A CA 1
ATOM 2557 C C . LYS A 1 323 ? 22.734 14.766 6.074 1 96.94 323 LYS A C 1
ATOM 2559 O O . LYS A 1 323 ? 23.547 15.672 5.887 1 96.94 323 LYS A O 1
ATOM 2564 N N . SER A 1 324 ? 22.453 13.852 5.23 1 94.81 324 SER A N 1
ATOM 2565 C CA . SER A 1 324 ? 23.234 13.75 4.004 1 94.81 324 SER A CA 1
ATOM 2566 C C . SER A 1 324 ? 22.953 14.906 3.059 1 94.81 324 SER A C 1
ATOM 2568 O O . SER A 1 324 ? 23.688 15.141 2.098 1 94.81 324 SER A O 1
ATOM 2570 N N . LEU A 1 325 ? 21.859 15.656 3.307 1 96.88 325 LEU A N 1
ATOM 2571 C CA . LEU A 1 325 ? 21.5 16.766 2.432 1 96.88 325 LEU A CA 1
ATOM 2572 C C . LEU A 1 325 ? 22.391 17.969 2.678 1 96.88 325 LEU A C 1
ATOM 2574 O O . LEU A 1 325 ? 22.438 18.891 1.868 1 96.88 325 LEU A O 1
ATOM 2578 N N . GLY A 1 326 ? 23.062 18.031 3.861 1 97.38 326 GLY A N 1
ATOM 2579 C CA . GLY A 1 326 ? 24.125 19.016 4.086 1 97.38 326 GLY A CA 1
ATOM 2580 C C . GLY A 1 326 ? 23.625 20.297 4.703 1 97.38 326 GLY A C 1
ATOM 2581 O O . GLY A 1 326 ? 24.375 21.266 4.816 1 97.38 326 GLY A O 1
ATOM 2582 N N . TYR A 1 327 ? 22.328 20.359 5.113 1 98.19 327 TYR A N 1
ATOM 2583 C CA . TYR A 1 327 ? 21.766 21.547 5.762 1 98.19 327 TYR A CA 1
ATOM 2584 C C . TYR A 1 327 ? 22.188 21.625 7.223 1 98.19 327 TYR A C 1
ATOM 2586 O O . TYR A 1 327 ? 22.656 20.625 7.793 1 98.19 327 TYR A O 1
ATOM 2594 N N . GLN A 1 328 ? 22.031 22.812 7.809 1 97.56 328 GLN A N 1
ATOM 2595 C CA . GLN A 1 328 ? 22.359 23.047 9.219 1 97.56 328 GLN A CA 1
ATOM 2596 C C . GLN A 1 328 ? 21.328 23.953 9.875 1 97.56 328 GLN A C 1
ATOM 2598 O O . GLN A 1 328 ? 20.5 24.562 9.195 1 97.56 328 GLN A O 1
ATOM 2603 N N . GLN A 1 329 ? 21.422 23.984 11.203 1 97.62 329 GLN A N 1
ATOM 2604 C CA . GLN A 1 329 ? 20.594 24.906 11.953 1 97.62 329 GLN A CA 1
ATOM 2605 C C . GLN A 1 329 ? 20.781 26.344 11.453 1 97.62 329 GLN A C 1
ATOM 2607 O O . GLN A 1 329 ? 21.906 26.781 11.211 1 97.62 329 GLN A O 1
ATOM 2612 N N . GLY A 1 330 ? 19.703 27.047 11.258 1 98.19 330 GLY A N 1
ATOM 2613 C CA . GLY A 1 330 ? 19.766 28.422 10.773 1 98.19 330 GLY A CA 1
ATOM 2614 C C . GLY A 1 330 ? 19.438 28.547 9.297 1 98.19 330 GLY A C 1
ATOM 2615 O O . GLY A 1 330 ? 19.109 29.625 8.812 1 98.19 330 GLY A O 1
ATOM 2616 N N . ASP A 1 331 ? 19.484 27.438 8.516 1 98.5 331 ASP A N 1
ATOM 2617 C CA . ASP A 1 331 ? 19.281 27.469 7.074 1 98.5 331 ASP A CA 1
ATOM 2618 C C . ASP A 1 331 ? 17.812 27.797 6.746 1 98.5 331 ASP A C 1
ATOM 2620 O O . ASP A 1 331 ? 17.531 28.438 5.734 1 98.5 331 ASP A O 1
ATOM 2624 N N . PHE A 1 332 ? 16.953 27.359 7.562 1 98.62 332 PHE A N 1
ATOM 2625 C CA . PHE A 1 332 ? 15.523 27.562 7.348 1 98.62 332 PHE A CA 1
ATOM 2626 C C . PHE A 1 332 ? 14.852 28.078 8.609 1 98.62 332 PHE A C 1
ATOM 2628 O O . PHE A 1 332 ? 14.117 27.359 9.281 1 98.62 332 PHE A O 1
ATOM 2635 N N . PRO A 1 333 ? 15.016 29.328 8.883 1 97.94 333 PRO A N 1
ATOM 2636 C CA . PRO A 1 333 ? 14.633 29.906 10.164 1 97.94 333 PRO A CA 1
ATOM 2637 C C . PRO A 1 333 ? 13.141 29.797 10.453 1 97.94 333 PRO A C 1
ATOM 2639 O O . PRO A 1 333 ? 12.742 29.578 11.602 1 97.94 333 PRO A O 1
ATOM 2642 N N . MET A 1 334 ? 12.32 29.969 9.469 1 96.31 334 MET A N 1
ATOM 2643 C CA . MET A 1 334 ? 10.883 29.891 9.727 1 96.31 334 MET A CA 1
ATOM 2644 C C . MET A 1 334 ? 10.477 28.469 10.109 1 96.31 334 MET A C 1
ATOM 2646 O O . MET A 1 334 ? 9.656 28.266 11 1 96.31 334 MET A O 1
ATOM 2650 N N . ALA A 1 335 ? 10.984 27.453 9.359 1 97.56 335 ALA A N 1
ATOM 2651 C CA . ALA A 1 335 ? 10.711 26.062 9.703 1 97.56 335 ALA A CA 1
ATOM 2652 C C . ALA A 1 335 ? 11.188 25.734 11.117 1 97.56 335 ALA A C 1
ATOM 2654 O O . ALA A 1 335 ? 10.508 25.016 11.859 1 97.56 335 ALA A O 1
ATOM 2655 N N . GLU A 1 336 ? 12.336 26.234 11.5 1 97.88 336 GLU A N 1
ATOM 2656 C CA . GLU A 1 336 ? 12.875 26.031 12.844 1 97.88 336 GLU A CA 1
ATOM 2657 C C . GLU A 1 336 ? 11.992 26.703 13.898 1 97.88 336 GLU A C 1
ATOM 2659 O O . GLU A 1 336 ? 11.727 26.109 14.953 1 97.88 336 GLU A O 1
ATOM 2664 N N . LYS A 1 337 ? 11.57 27.906 13.57 1 95.81 337 LYS A N 1
ATOM 2665 C CA . LYS A 1 337 ? 10.664 28.609 14.469 1 95.81 337 LYS A CA 1
ATOM 2666 C C . LYS A 1 337 ? 9.367 27.844 14.664 1 95.81 337 LYS A C 1
ATOM 2668 O O . LYS A 1 337 ? 8.828 27.781 15.773 1 95.81 337 LYS A O 1
ATOM 2673 N N . HIS A 1 338 ? 8.836 27.344 13.602 1 95 338 HIS A N 1
ATOM 2674 C CA . HIS A 1 338 ? 7.66 26.484 13.688 1 95 338 HIS A CA 1
ATOM 2675 C C . HIS A 1 338 ? 7.879 25.344 14.672 1 95 338 HIS A C 1
ATOM 2677 O O . HIS A 1 338 ? 7.078 25.156 15.586 1 95 338 HIS A O 1
ATOM 2683 N N . GLY A 1 339 ? 8.969 24.594 14.547 1 95.12 339 GLY A N 1
ATOM 2684 C CA . GLY A 1 339 ? 9.266 23.469 15.414 1 95.12 339 GLY A CA 1
ATOM 2685 C C . GLY A 1 339 ? 9.336 23.844 16.875 1 95.12 339 GLY A C 1
ATOM 2686 O O . GLY A 1 339 ? 8.875 23.109 17.75 1 95.12 339 GLY A O 1
ATOM 2687 N N . GLU A 1 340 ? 9.766 24.984 17.141 1 95.81 340 GLU A N 1
ATOM 2688 C CA . GLU A 1 340 ? 10.039 25.438 18.516 1 95.81 340 GLU A CA 1
ATOM 2689 C C . GLU A 1 340 ? 8.758 25.891 19.203 1 95.81 340 GLU A C 1
ATOM 2691 O O . GLU A 1 340 ? 8.625 25.781 20.422 1 95.81 340 GLU A O 1
ATOM 2696 N N . ALA A 1 341 ? 7.789 26.344 18.422 1 97.19 341 ALA A N 1
ATOM 2697 C CA . ALA A 1 341 ? 6.727 27.109 19.062 1 97.19 341 ALA A CA 1
ATOM 2698 C C . ALA A 1 341 ? 5.352 26.547 18.703 1 97.19 341 ALA A C 1
ATOM 2700 O O . ALA A 1 341 ? 4.328 27.062 19.172 1 97.19 341 ALA A O 1
ATOM 2701 N N . VAL A 1 342 ? 5.27 25.469 18.016 1 97 342 VAL A N 1
ATOM 2702 C CA . VAL A 1 342 ? 4.023 25.016 17.406 1 97 342 VAL A CA 1
ATOM 2703 C C . VAL A 1 342 ? 3.176 24.297 18.453 1 97 342 VAL A C 1
ATOM 2705 O O . VAL A 1 342 ? 3.705 23.562 19.297 1 97 342 VAL A O 1
ATOM 2708 N N . ILE A 1 343 ? 1.933 24.531 18.469 1 98.19 343 ILE A N 1
ATOM 2709 C CA . ILE A 1 343 ? 0.929 23.766 19.203 1 98.19 343 ILE A CA 1
ATOM 2710 C C . ILE A 1 343 ? -0.333 23.625 18.359 1 98.19 343 ILE A C 1
ATOM 2712 O O . ILE A 1 343 ? -0.707 24.531 17.625 1 98.19 343 ILE A O 1
ATOM 2716 N N . THR A 1 344 ? -0.921 22.5 18.391 1 98.31 344 THR A N 1
ATOM 2717 C CA . THR A 1 344 ? -2.107 22.188 17.594 1 98.31 344 THR A CA 1
ATOM 2718 C C . THR A 1 344 ? -3.316 21.953 18.5 1 98.31 344 THR A C 1
ATOM 2720 O O . THR A 1 344 ? -3.318 21.031 19.312 1 98.31 344 THR A O 1
ATOM 2723 N N . LEU A 1 345 ? -4.332 22.75 18.359 1 98.62 345 LEU A N 1
ATOM 2724 C CA . LEU A 1 345 ? -5.555 22.625 19.141 1 98.62 345 LEU A CA 1
ATOM 2725 C C . LEU A 1 345 ? -6.562 21.719 18.453 1 98.62 345 LEU A C 1
ATOM 2727 O O . LEU A 1 345 ? -6.555 21.594 17.219 1 98.62 345 LEU A O 1
ATOM 2731 N N . PRO A 1 346 ? -7.43 21.062 19.234 1 98.31 346 PRO A N 1
ATOM 2732 C CA . PRO A 1 346 ? -8.508 20.312 18.609 1 98.31 346 PRO A CA 1
ATOM 2733 C C . PRO A 1 346 ? -9.406 21.188 17.734 1 98.31 346 PRO A C 1
ATOM 2735 O O . PRO A 1 346 ? -9.844 22.25 18.156 1 98.31 346 PRO A O 1
ATOM 2738 N N . ALA A 1 347 ? -9.602 20.734 16.531 1 97.94 347 ALA A N 1
ATOM 2739 C CA . ALA A 1 347 ? -10.484 21.469 15.625 1 97.94 347 ALA A CA 1
ATOM 2740 C C . ALA A 1 347 ? -11.328 20.516 14.781 1 97.94 347 ALA A C 1
ATOM 2742 O O . ALA A 1 347 ? -11.727 20.844 13.664 1 97.94 347 ALA A O 1
ATOM 2743 N N . HIS A 1 348 ? -11.617 19.328 15.305 1 97.12 348 HIS A N 1
ATOM 2744 C CA . HIS A 1 348 ? -12.375 18.312 14.57 1 97.12 348 HIS A CA 1
ATOM 2745 C C . HIS A 1 348 ? -13.875 18.578 14.656 1 97.12 348 HIS A C 1
ATOM 2747 O O . HIS A 1 348 ? -14.336 19.266 15.562 1 97.12 348 HIS A O 1
ATOM 2753 N N . PRO A 1 349 ? -14.68 18 13.734 1 96.94 349 PRO A N 1
ATOM 2754 C CA . PRO A 1 349 ? -16.094 18.359 13.57 1 96.94 349 PRO A CA 1
ATOM 2755 C C . PRO A 1 349 ? -16.969 17.828 14.688 1 96.94 349 PRO A C 1
ATOM 2757 O O . PRO A 1 349 ? -18.156 18.172 14.766 1 96.94 349 PRO A O 1
ATOM 2760 N N . TYR A 1 350 ? -16.484 17.094 15.602 1 96.75 350 TYR A N 1
ATOM 2761 C CA . TYR A 1 350 ? -17.312 16.469 16.625 1 96.75 350 TYR A CA 1
ATOM 2762 C C . TYR A 1 350 ? -17.203 17.219 17.953 1 96.75 350 TYR A C 1
ATOM 2764 O O . TYR A 1 350 ? -17.766 16.797 18.969 1 96.75 350 TYR A O 1
ATOM 2772 N N . LEU A 1 351 ? -16.484 18.297 17.938 1 98.19 351 LEU A N 1
ATOM 2773 C CA . LEU A 1 351 ? -16.422 19.141 19.125 1 98.19 351 LEU A CA 1
ATOM 2774 C C . LEU A 1 351 ? -17.781 19.797 19.391 1 98.19 351 LEU A C 1
ATOM 2776 O O . LEU A 1 351 ? -18.453 20.25 18.453 1 98.19 351 LEU A O 1
ATOM 2780 N N . THR A 1 352 ? -18.141 19.859 20.641 1 97.5 352 THR A N 1
ATOM 2781 C CA . THR A 1 352 ? -19.312 20.625 21.031 1 97.5 352 THR A CA 1
ATOM 2782 C C . THR A 1 352 ? -18.969 22.094 21.25 1 97.5 352 THR A C 1
ATOM 2784 O O . THR A 1 352 ? -17.797 22.438 21.406 1 97.5 352 THR A O 1
ATOM 2787 N N . GLU A 1 353 ? -20.016 22.875 21.234 1 97.69 353 GLU A N 1
ATOM 2788 C CA . GLU A 1 353 ? -19.828 24.297 21.516 1 97.69 353 GLU A CA 1
ATOM 2789 C C . GLU A 1 353 ? -19.188 24.5 22.891 1 97.69 353 GLU A C 1
ATOM 2791 O O . GLU A 1 353 ? -18.344 25.375 23.062 1 97.69 353 GLU A O 1
ATOM 2796 N N . GLU A 1 354 ? -19.578 23.688 23.812 1 98.12 354 GLU A N 1
ATOM 2797 C CA . GLU A 1 354 ? -19.047 23.766 25.156 1 98.12 354 GLU A CA 1
ATOM 2798 C C . GLU A 1 354 ? -17.547 23.453 25.188 1 98.12 354 GLU A C 1
ATOM 2800 O O . GLU A 1 354 ? -16.781 24.109 25.875 1 98.12 354 GLU A O 1
ATOM 2805 N N . GLU A 1 355 ? -17.188 22.438 24.453 1 98.62 355 GLU A N 1
ATOM 2806 C CA . GLU A 1 355 ? -15.781 22.062 24.375 1 98.62 355 GLU A CA 1
ATOM 2807 C C . GLU A 1 355 ? -14.945 23.141 23.703 1 98.62 355 GLU A C 1
ATOM 2809 O O . GLU A 1 355 ? -13.844 23.453 24.156 1 98.62 355 GLU A O 1
ATOM 2814 N N . ILE A 1 356 ? -15.461 23.75 22.656 1 98.62 356 ILE A N 1
ATOM 2815 C CA . ILE A 1 356 ? -14.773 24.812 21.938 1 98.62 356 ILE A CA 1
ATOM 2816 C C . ILE A 1 356 ? -14.57 26.016 22.859 1 98.62 356 ILE A C 1
ATOM 2818 O O . ILE A 1 356 ? -13.461 26.547 22.969 1 98.62 356 ILE A O 1
ATOM 2822 N N . ASN A 1 357 ? -15.594 26.359 23.562 1 98.31 357 ASN A N 1
ATOM 2823 C CA . ASN A 1 357 ? -15.523 27.484 24.484 1 98.31 357 ASN A CA 1
ATOM 2824 C C . ASN A 1 357 ? -14.547 27.203 25.625 1 98.31 357 ASN A C 1
ATOM 2826 O O . ASN A 1 357 ? -13.859 28.109 26.094 1 98.31 357 ASN A O 1
ATOM 2830 N N . TYR A 1 358 ? -14.594 25.969 26.031 1 98.56 358 TYR A N 1
ATOM 2831 C CA . TYR A 1 358 ? -13.688 25.562 27.109 1 98.56 358 TYR A CA 1
ATOM 2832 C C . TYR A 1 358 ? -12.234 25.688 26.672 1 98.56 358 TYR A C 1
ATOM 2834 O O . TYR A 1 358 ? -11.398 26.188 27.422 1 98.56 358 TYR A O 1
ATOM 2842 N N . ILE A 1 359 ? -11.891 25.266 25.438 1 98.75 359 ILE A N 1
ATOM 2843 C CA . ILE A 1 359 ? -10.547 25.375 24.891 1 98.75 359 ILE A CA 1
ATOM 2844 C C . ILE A 1 359 ? -10.125 26.844 24.844 1 98.75 359 ILE A C 1
ATOM 2846 O O . ILE A 1 359 ? -9.047 27.203 25.312 1 98.75 359 ILE A O 1
ATOM 2850 N N . ILE A 1 360 ? -11 27.672 24.328 1 98.38 360 ILE A N 1
ATOM 2851 C CA . ILE A 1 360 ? -10.719 29.109 24.188 1 98.38 360 ILE A CA 1
ATOM 2852 C C . ILE A 1 360 ? -10.461 29.719 25.562 1 98.38 360 ILE A C 1
ATOM 2854 O O . ILE A 1 360 ? -9.484 30.438 25.766 1 98.38 360 ILE A O 1
ATOM 2858 N N . LYS A 1 361 ? -11.297 29.391 26.5 1 97.88 361 LYS A N 1
ATOM 2859 C CA . LYS A 1 361 ? -11.203 29.938 27.859 1 97.88 361 LYS A CA 1
ATOM 2860 C C . LYS A 1 361 ? -9.867 29.562 28.5 1 97.88 361 LYS A C 1
ATOM 2862 O O . LYS A 1 361 ? -9.211 30.422 29.109 1 97.88 361 LYS A O 1
ATOM 2867 N N . LYS A 1 362 ? -9.508 28.359 28.375 1 98 362 LYS A N 1
ATOM 2868 C CA . LYS A 1 362 ? -8.297 27.891 29.047 1 98 362 LYS A CA 1
ATOM 2869 C C . LYS A 1 362 ? -7.043 28.453 28.391 1 98 362 LYS A C 1
ATOM 2871 O O . LYS A 1 362 ? -6.066 28.781 29.078 1 98 362 LYS A O 1
ATOM 2876 N N . VAL A 1 363 ? -7.055 28.609 27.078 1 98.19 363 VAL A N 1
ATOM 2877 C CA . VAL A 1 363 ? -5.926 29.234 26.391 1 98.19 363 VAL A CA 1
ATOM 2878 C C . VAL A 1 363 ? -5.805 30.703 26.844 1 98.19 363 VAL A C 1
ATOM 2880 O O . VAL A 1 363 ? -4.715 31.156 27.172 1 98.19 363 VAL A O 1
ATOM 2883 N N . ARG A 1 364 ? -6.898 31.359 26.875 1 97.31 364 ARG A N 1
ATOM 2884 C CA . ARG A 1 364 ? -6.895 32.781 27.25 1 97.31 364 ARG A CA 1
ATOM 2885 C C . ARG A 1 364 ? -6.484 32.938 28.719 1 97.31 364 ARG A C 1
ATOM 2887 O O . ARG A 1 364 ? -5.711 33.844 29.047 1 97.31 364 ARG A O 1
ATOM 2894 N N . GLU A 1 365 ? -7.039 32.062 29.531 1 96.81 365 GLU A N 1
ATOM 2895 C CA . GLU A 1 365 ? -6.699 32.094 30.953 1 96.81 365 GLU A CA 1
ATOM 2896 C C . GLU A 1 365 ? -5.195 31.938 31.156 1 96.81 365 GLU A C 1
ATOM 2898 O O . GLU A 1 365 ? -4.605 32.625 31.984 1 96.81 365 GLU A O 1
ATOM 2903 N N . PHE A 1 366 ? -4.578 31.062 30.453 1 96.94 366 PHE A N 1
ATOM 2904 C CA . PHE A 1 366 ? -3.145 30.828 30.578 1 96.94 366 PHE A CA 1
ATOM 2905 C C . PHE A 1 366 ? -2.355 32.094 30.297 1 96.94 366 PHE A C 1
ATOM 2907 O O . PHE A 1 366 ? -1.412 32.406 31.031 1 96.94 366 PHE A O 1
ATOM 2914 N N . TYR A 1 367 ? -2.67 32.812 29.297 1 95.56 367 TYR A N 1
ATOM 2915 C CA . TYR A 1 367 ? -1.876 33.969 28.891 1 95.56 367 TYR A CA 1
ATOM 2916 C C . TYR A 1 367 ? -2.297 35.219 29.656 1 95.56 367 TYR A C 1
ATOM 2918 O O . TYR A 1 367 ? -1.463 36.094 29.984 1 95.56 367 TYR A O 1
ATOM 2926 N N . LEU A 1 368 ? -3.516 35.406 30 1 92 368 LEU A N 1
ATOM 2927 C CA . LEU A 1 368 ? -4 36.594 30.641 1 92 368 LEU A CA 1
ATOM 2928 C C . LEU A 1 368 ? -3.791 36.531 32.156 1 92 368 LEU A C 1
ATOM 2930 O O . LEU A 1 368 ? -3.559 37.562 32.812 1 92 368 LEU A O 1
ATOM 2934 N N . GLU A 1 369 ? -3.939 35.531 32.719 1 82.94 369 GLU A N 1
ATOM 2935 C CA . GLU A 1 369 ? -3.785 35.438 34.156 1 82.94 369 GLU A CA 1
ATOM 2936 C C . GLU A 1 369 ? -2.373 34.969 34.531 1 82.94 369 GLU A C 1
ATOM 2938 O O . GLU A 1 369 ? -1.783 35.5 35.469 1 82.94 369 GLU A O 1
ATOM 2943 N N . LYS A 1 370 ? -1.787 34.094 34 1 62.59 370 LYS A N 1
ATOM 2944 C CA . LYS A 1 370 ? -0.501 33.531 34.406 1 62.59 370 LYS A CA 1
ATOM 2945 C C . LYS A 1 370 ? 0.658 34.344 33.812 1 62.59 370 LYS A C 1
ATOM 2947 O O . LYS A 1 370 ? 1.673 34.562 34.469 1 62.59 370 LYS A O 1
ATOM 2952 N N . HIS A 1 371 ? 0.64 34.594 32.594 1 61.25 371 HIS A N 1
ATOM 2953 C CA . HIS A 1 371 ? 1.806 35.219 31.969 1 61.25 371 HIS A CA 1
ATOM 2954 C C . HIS A 1 371 ? 1.604 36.719 31.781 1 61.25 371 HIS A C 1
ATOM 2956 O O . HIS A 1 371 ? 2.557 37.438 31.5 1 61.25 371 HIS A O 1
ATOM 2962 N N . TYR A 1 372 ? 0.385 37.281 31.688 1 53.56 372 TYR A N 1
ATOM 2963 C CA . TYR A 1 372 ? 0.281 38.719 31.672 1 53.56 372 TYR A CA 1
ATOM 2964 C C . TYR A 1 372 ? 0.866 39.312 32.938 1 53.56 372 TYR A C 1
ATOM 2966 O O . TYR A 1 372 ? 1.556 40.344 32.906 1 53.56 372 TYR A O 1
ATOM 2974 N N . ASN A 1 373 ? 0.573 38.719 34.062 1 46.34 373 ASN A N 1
ATOM 2975 C CA . ASN A 1 373 ? 0.919 39.469 35.281 1 46.34 373 ASN A CA 1
ATOM 2976 C C . ASN A 1 373 ? 2.426 39.469 35.531 1 46.34 373 ASN A C 1
ATOM 2978 O O . ASN A 1 373 ? 2.912 40.156 36.438 1 46.34 373 ASN A O 1
ATOM 2982 N N . SER A 1 374 ? 3.078 38.531 34.875 1 44.56 374 SER A N 1
ATOM 2983 C CA . SER A 1 374 ? 4.477 38.531 35.281 1 44.56 374 SER A CA 1
ATOM 2984 C C . SER A 1 374 ? 5.273 39.562 34.469 1 44.56 374 SER A C 1
ATOM 2986 O O . SER A 1 374 ? 6.41 39.875 34.812 1 44.56 374 SER A O 1
ATOM 2988 N N . ALA A 1 375 ? 4.977 39.969 33.219 1 45.44 375 ALA A N 1
ATOM 2989 C CA . ALA A 1 375 ? 5.758 41 32.531 1 45.44 375 ALA A CA 1
ATOM 2990 C C . ALA A 1 375 ? 5.531 42.375 33.156 1 45.44 375 ALA A C 1
ATOM 2992 O O . ALA A 1 375 ? 6.434 43.219 33.156 1 45.44 375 ALA A O 1
ATOM 2993 N N . THR A 1 376 ? 4.359 42.656 33.562 1 40.72 376 THR A N 1
ATOM 2994 C CA . THR A 1 376 ? 4.117 43.938 34.156 1 40.72 376 THR A CA 1
ATOM 2995 C C . THR A 1 376 ? 4.77 44.031 35.531 1 40.72 376 THR A C 1
ATOM 2997 O O . THR A 1 376 ? 5.094 45.125 36 1 40.72 376 THR A O 1
ATOM 3000 N N . LEU A 1 377 ? 4.906 42.875 36.188 1 38.88 377 LEU A N 1
ATOM 3001 C CA . LEU A 1 377 ? 5.562 42.969 37.5 1 38.88 377 LEU A CA 1
ATOM 3002 C C . LEU A 1 377 ? 7.074 43.125 37.344 1 38.88 377 LEU A C 1
ATOM 3004 O O . LEU A 1 377 ? 7.734 43.781 38.156 1 38.88 377 LEU A O 1
ATOM 3008 N N . SER A 1 378 ? 7.613 42.406 36.344 1 38.66 378 SER A N 1
ATOM 3009 C CA . SER A 1 378 ? 9.062 42.562 36.25 1 38.66 378 SER A CA 1
ATOM 3010 C C . SER A 1 378 ? 9.43 43.938 35.656 1 38.66 378 SER A C 1
ATOM 3012 O O . SER A 1 378 ? 10.539 44.438 35.875 1 38.66 378 SER A O 1
ATOM 3014 N N . GLN A 1 379 ? 8.703 44.438 34.75 1 39.16 379 GLN A N 1
ATOM 3015 C CA . GLN A 1 379 ? 9.078 45.781 34.281 1 39.16 379 GLN A CA 1
ATOM 3016 C C . GLN A 1 379 ? 8.859 46.812 35.375 1 39.16 379 GLN A C 1
ATOM 3018 O O . GLN A 1 379 ? 9.586 47.812 35.438 1 39.16 379 GLN A O 1
ATOM 3023 N N . ALA A 1 380 ? 7.918 46.656 36.219 1 42.03 380 ALA A N 1
ATOM 3024 C CA . ALA A 1 380 ? 7.773 47.594 37.344 1 42.03 380 ALA A CA 1
ATOM 3025 C C . ALA A 1 380 ? 8.906 47.438 38.344 1 42.03 380 ALA A C 1
ATOM 3027 O O . ALA A 1 380 ? 9.359 48.406 38.969 1 42.03 380 ALA A O 1
ATOM 3028 N N . GLN A 1 381 ? 9.414 46.156 38.5 1 40.09 381 GLN A N 1
ATOM 3029 C CA . GLN A 1 381 ? 10.516 46 39.438 1 40.09 381 GLN A CA 1
ATOM 3030 C C . GLN A 1 381 ? 11.828 46.5 38.875 1 40.09 381 GLN A C 1
ATOM 3032 O O . GLN A 1 381 ? 12.766 46.812 39.594 1 40.09 381 GLN A O 1
ATOM 3037 N N . ILE A 1 382 ? 12.031 46.469 37.562 1 43.66 382 ILE A N 1
ATOM 3038 C CA . ILE A 1 382 ? 13.266 47.031 37.031 1 43.66 382 ILE A CA 1
ATOM 3039 C C . ILE A 1 382 ? 13.172 48.562 37.031 1 43.66 382 ILE A C 1
ATOM 3041 O O . ILE A 1 382 ? 14.18 49.25 37.188 1 43.66 382 ILE A O 1
ATOM 3045 N N . ASN A 1 383 ? 11.906 49 36.75 1 43.44 383 ASN A N 1
ATOM 3046 C CA . ASN A 1 383 ? 11.844 50.469 36.75 1 43.44 383 ASN A CA 1
ATOM 3047 C C . ASN A 1 383 ? 11.742 51 38.156 1 43.44 383 ASN A C 1
ATOM 3049 O O . ASN A 1 383 ? 11.68 52.219 38.344 1 43.44 383 ASN A O 1
ATOM 3053 N N . ALA A 1 384 ? 11.633 50.094 39.094 1 40.94 384 ALA A N 1
ATOM 3054 C CA . ALA A 1 384 ? 11.727 50.594 40.469 1 40.94 384 ALA A CA 1
ATOM 3055 C C . ALA A 1 384 ? 13.172 50.562 40.938 1 40.94 384 ALA A C 1
ATOM 3057 O O . ALA A 1 384 ? 13.938 49.656 40.594 1 40.94 384 ALA A O 1
ATOM 3058 N N . MET B 1 1 ? -29.641 -30.438 -15.859 1 65.31 1 MET B N 1
ATOM 3059 C CA . MET B 1 1 ? -28.906 -29.172 -15.781 1 65.31 1 MET B CA 1
ATOM 3060 C C . MET B 1 1 ? -27.422 -29.406 -15.602 1 65.31 1 MET B C 1
ATOM 3062 O O . MET B 1 1 ? -27.016 -30.312 -14.867 1 65.31 1 MET B O 1
ATOM 3066 N N . LEU B 1 2 ? -26.562 -28.812 -16.406 1 85.56 2 LEU B N 1
ATOM 3067 C CA . LEU B 1 2 ? -25.109 -29 -16.359 1 85.56 2 LEU B CA 1
ATOM 3068 C C . LEU B 1 2 ? -24.547 -28.484 -15.031 1 85.56 2 LEU B C 1
ATOM 3070 O O . LEU B 1 2 ? -24.953 -27.422 -14.547 1 85.56 2 LEU B O 1
ATOM 3074 N N . MET B 1 3 ? -23.828 -29.422 -14.383 1 94.12 3 MET B N 1
ATOM 3075 C CA . MET B 1 3 ? -23.203 -29.016 -13.125 1 94.12 3 MET B CA 1
ATOM 3076 C C . MET B 1 3 ? -22.266 -27.844 -13.352 1 94.12 3 MET B C 1
ATOM 3078 O O . MET B 1 3 ? -21.516 -27.812 -14.328 1 94.12 3 MET B O 1
ATOM 3082 N N . ARG B 1 4 ? -22.422 -26.781 -12.531 1 95.06 4 ARG B N 1
ATOM 3083 C CA . ARG B 1 4 ? -21.562 -25.609 -12.602 1 95.06 4 ARG B CA 1
ATOM 3084 C C . ARG B 1 4 ? -20.484 -25.656 -11.523 1 95.06 4 ARG B C 1
ATOM 3086 O O . ARG B 1 4 ? -20.797 -25.812 -10.336 1 95.06 4 ARG B O 1
ATOM 3093 N N . VAL B 1 5 ? -19.219 -25.641 -11.906 1 98.25 5 VAL B N 1
ATOM 3094 C CA . VAL B 1 5 ? -18.078 -25.641 -10.984 1 98.25 5 VAL B CA 1
ATOM 3095 C C . VAL B 1 5 ? -17.25 -24.375 -11.188 1 98.25 5 VAL B C 1
ATOM 3097 O O . VAL B 1 5 ? -16.328 -24.359 -12 1 98.25 5 VAL B O 1
ATOM 3100 N N . PRO B 1 6 ? -17.516 -23.328 -10.359 1 95.94 6 PRO B N 1
ATOM 3101 C CA . PRO B 1 6 ? -16.734 -22.094 -10.492 1 95.94 6 PRO B CA 1
ATOM 3102 C C . PRO B 1 6 ? -15.281 -22.266 -10.055 1 95.94 6 PRO B C 1
ATOM 3104 O O . PRO B 1 6 ? -14.984 -23.094 -9.188 1 95.94 6 PRO B O 1
ATOM 3107 N N . TYR B 1 7 ? -14.438 -21.531 -10.719 1 97.25 7 TYR B N 1
ATOM 3108 C CA . TYR B 1 7 ? -13.047 -21.531 -10.289 1 97.25 7 TYR B CA 1
ATOM 3109 C C . TYR B 1 7 ? -12.883 -20.766 -8.977 1 97.25 7 TYR B C 1
ATOM 3111 O O . TYR B 1 7 ? -12.188 -21.219 -8.07 1 97.25 7 TYR B O 1
ATOM 3119 N N . SER B 1 8 ? -13.492 -19.516 -8.977 1 95 8 SER B N 1
ATOM 3120 C CA . SER B 1 8 ? -13.406 -18.703 -7.773 1 95 8 SER B CA 1
ATOM 3121 C C . SER B 1 8 ? -14.227 -19.297 -6.633 1 95 8 SER B C 1
ATOM 3123 O O . SER B 1 8 ? -15.328 -19.781 -6.855 1 95 8 SER B O 1
ATOM 3125 N N . TYR B 1 9 ? -13.688 -19.188 -5.438 1 96.12 9 TYR B N 1
ATOM 3126 C CA . TYR B 1 9 ? -14.359 -19.766 -4.273 1 96.12 9 TYR B CA 1
ATOM 3127 C C . TYR B 1 9 ? -14.711 -18.672 -3.262 1 96.12 9 TYR B C 1
ATOM 3129 O O . TYR B 1 9 ? -15.188 -18.984 -2.166 1 96.12 9 TYR B O 1
ATOM 3137 N N . LEU B 1 10 ? -14.477 -17.438 -3.559 1 95.94 10 LEU B N 1
ATOM 3138 C CA . LEU B 1 10 ? -14.602 -16.328 -2.607 1 95.94 10 LEU B CA 1
ATOM 3139 C C . LEU B 1 10 ? -16.047 -16.172 -2.139 1 95.94 10 LEU B C 1
ATOM 3141 O O . LEU B 1 10 ? -16.297 -15.914 -0.96 1 95.94 10 LEU B O 1
ATOM 3145 N N . GLU B 1 11 ? -16.969 -16.344 -3.082 1 93.88 11 GLU B N 1
ATOM 3146 C CA . GLU B 1 11 ? -18.375 -16.234 -2.711 1 93.88 11 GLU B CA 1
ATOM 3147 C C . GLU B 1 11 ? -18.766 -17.312 -1.69 1 93.88 11 GLU B C 1
ATOM 3149 O O . GLU B 1 11 ? -19.5 -17.031 -0.75 1 93.88 11 GLU B O 1
ATOM 3154 N N . ARG B 1 12 ? -18.234 -18.562 -1.872 1 95.38 12 ARG B N 1
ATOM 3155 C CA . ARG B 1 12 ? -18.516 -19.641 -0.938 1 95.38 12 ARG B CA 1
ATOM 3156 C C . ARG B 1 12 ? -17.766 -19.438 0.376 1 95.38 12 ARG B C 1
ATOM 3158 O O . ARG B 1 12 ? -18.312 -19.719 1.45 1 95.38 12 ARG B O 1
ATOM 3165 N N . GLN B 1 13 ? -16.547 -18.953 0.301 1 96 13 GLN B N 1
ATOM 3166 C CA . GLN B 1 13 ? -15.742 -18.719 1.489 1 96 13 GLN B CA 1
ATOM 3167 C C . GLN B 1 13 ? -16.422 -17.719 2.428 1 96 13 GLN B C 1
ATOM 3169 O O . GLN B 1 13 ? -16.375 -17.891 3.648 1 96 13 GLN B O 1
ATOM 3174 N N . PHE B 1 14 ? -17.047 -16.688 1.86 1 95.56 14 PHE B N 1
ATOM 3175 C CA . PHE B 1 14 ? -17.594 -15.602 2.674 1 95.56 14 PHE B CA 1
ATOM 3176 C C . PHE B 1 14 ? -19.109 -15.625 2.662 1 95.56 14 PHE B C 1
ATOM 3178 O O . PHE B 1 14 ? -19.75 -14.586 2.84 1 95.56 14 PHE B O 1
ATOM 3185 N N . ALA B 1 15 ? -19.672 -16.766 2.379 1 94.75 15 ALA B N 1
ATOM 3186 C CA . ALA B 1 15 ? -21.125 -16.938 2.404 1 94.75 15 ALA B CA 1
ATOM 3187 C C . ALA B 1 15 ? -21.688 -16.547 3.768 1 94.75 15 ALA B C 1
ATOM 3189 O O . ALA B 1 15 ? -22.766 -15.953 3.852 1 94.75 15 ALA B O 1
ATOM 3190 N N . ASP B 1 16 ? -21.047 -16.938 4.82 1 95.25 16 ASP B N 1
ATOM 3191 C CA . ASP B 1 16 ? -21.344 -16.453 6.164 1 95.25 16 ASP B CA 1
ATOM 3192 C C . ASP B 1 16 ? -20.328 -15.414 6.621 1 95.25 16 ASP B C 1
ATOM 3194 O O . ASP B 1 16 ? -19.25 -15.766 7.098 1 95.25 16 ASP B O 1
ATOM 3198 N N . ILE B 1 17 ? -20.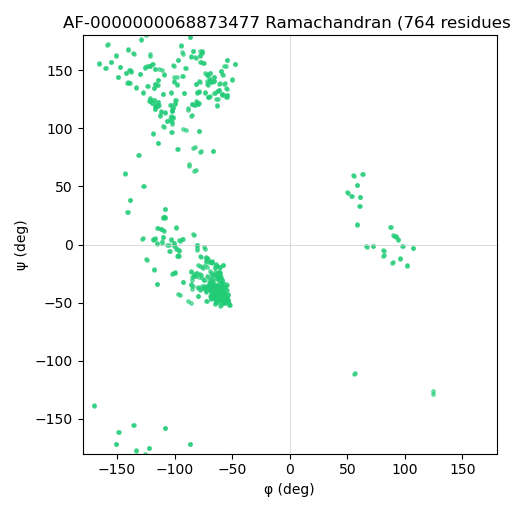734 -14.188 6.598 1 95.56 17 ILE B N 1
ATOM 3199 C CA . ILE B 1 17 ? -19.781 -13.109 6.812 1 95.56 17 ILE B CA 1
ATOM 3200 C C . ILE B 1 17 ? -19.938 -12.539 8.219 1 95.56 17 ILE B C 1
ATOM 3202 O O . ILE B 1 17 ? -19.141 -11.719 8.664 1 95.56 17 ILE B O 1
ATOM 3206 N N . GLU B 1 18 ? -20.906 -12.961 9 1 96.81 18 GLU B N 1
ATOM 3207 C CA . GLU B 1 18 ? -21.281 -12.336 10.266 1 96.81 18 GLU B CA 1
ATOM 3208 C C . GLU B 1 18 ? -20.125 -12.383 11.258 1 96.81 18 GLU B C 1
ATOM 3210 O O . GLU B 1 18 ? -19.859 -11.406 11.969 1 96.81 18 GLU B O 1
ATOM 3215 N N . PRO B 1 19 ? -19.422 -13.531 11.344 1 97.06 19 PRO B N 1
ATOM 3216 C CA . PRO B 1 19 ? -18.297 -13.539 12.281 1 97.06 19 PRO B CA 1
ATOM 3217 C C . PRO B 1 19 ? -17.25 -12.477 11.953 1 97.06 19 PRO B C 1
ATOM 3219 O O . PRO B 1 19 ? -16.672 -11.875 12.859 1 97.06 19 PRO B O 1
ATOM 3222 N N . TYR B 1 20 ? -17 -12.211 10.719 1 97.06 20 TYR B N 1
ATOM 3223 C CA . TYR B 1 20 ? -16.047 -11.172 10.305 1 97.06 20 TYR B CA 1
ATOM 3224 C C . TYR B 1 20 ? -16.562 -9.789 10.68 1 97.06 20 TYR B C 1
ATOM 3226 O O . TYR B 1 20 ? -15.797 -8.953 11.172 1 97.06 20 TYR B O 1
ATOM 3234 N N . LEU B 1 21 ? -17.859 -9.562 10.445 1 97.56 21 LEU B N 1
ATOM 3235 C CA . LEU B 1 21 ? -18.453 -8.266 10.758 1 97.56 21 LEU B CA 1
ATOM 3236 C C . LEU B 1 21 ? -18.422 -8.008 12.266 1 97.56 21 LEU B C 1
ATOM 3238 O O . LEU B 1 21 ? -18.25 -6.863 12.695 1 97.56 21 LEU B O 1
ATOM 3242 N N . ASN B 1 22 ? -18.594 -9.055 13.039 1 98 22 ASN B N 1
ATOM 3243 C CA . ASN B 1 22 ? -18.484 -8.922 14.484 1 98 22 ASN B CA 1
ATOM 3244 C C . ASN B 1 22 ? -17.078 -8.539 14.922 1 98 22 ASN B C 1
ATOM 3246 O O . ASN B 1 22 ? -16.906 -7.691 15.797 1 98 22 ASN B O 1
ATOM 3250 N N . ASP B 1 23 ? -16.062 -9.172 14.359 1 98 23 ASP B N 1
ATOM 3251 C CA . ASP B 1 23 ? -14.68 -8.805 14.648 1 98 23 ASP B CA 1
ATOM 3252 C C . ASP B 1 23 ? -14.406 -7.352 14.266 1 98 23 ASP B C 1
ATOM 3254 O O . ASP B 1 23 ? -13.727 -6.633 15 1 98 23 ASP B O 1
ATOM 3258 N N . LEU B 1 24 ? -14.945 -6.922 13.133 1 97.5 24 LEU B N 1
ATOM 3259 C CA . LEU B 1 24 ? -14.742 -5.559 12.664 1 97.5 24 LEU B CA 1
ATOM 3260 C C . LEU B 1 24 ? -15.43 -4.559 13.586 1 97.5 24 LEU B C 1
ATOM 3262 O O . LEU B 1 24 ? -14.898 -3.473 13.844 1 97.5 24 LEU B O 1
ATOM 3266 N N . ARG B 1 25 ? -16.594 -4.895 14.039 1 97.12 25 ARG B N 1
ATOM 3267 C CA . ARG B 1 25 ? -17.312 -4.043 14.984 1 97.12 25 ARG B CA 1
ATOM 3268 C C . ARG B 1 25 ? -16.453 -3.738 16.203 1 97.12 25 ARG B C 1
ATOM 3270 O O . ARG B 1 25 ? -16.328 -2.58 16.609 1 97.12 25 ARG B O 1
ATOM 3277 N N . GLU B 1 26 ? -15.875 -4.746 16.766 1 97.19 26 GLU B N 1
ATOM 3278 C CA . GLU B 1 26 ? -15.039 -4.574 17.953 1 97.19 26 GLU B CA 1
ATOM 3279 C C . GLU B 1 26 ? -13.758 -3.807 17.609 1 97.19 26 GLU B C 1
ATOM 3281 O O . GLU B 1 26 ? -13.328 -2.943 18.375 1 97.19 26 GLU B O 1
ATOM 3286 N N . PHE B 1 27 ? -13.211 -4.07 16.516 1 97.62 27 PHE B N 1
ATOM 3287 C CA . PHE B 1 27 ? -11.977 -3.439 16.062 1 97.62 27 PHE B CA 1
ATOM 3288 C C . PHE B 1 27 ? -12.18 -1.942 15.859 1 97.62 27 PHE B C 1
ATOM 3290 O O . PHE B 1 27 ? -11.367 -1.132 16.312 1 97.62 27 PHE B O 1
ATOM 3297 N N . ILE B 1 28 ? -13.25 -1.571 15.141 1 97.06 28 ILE B N 1
ATOM 3298 C CA . ILE B 1 28 ? -13.469 -0.182 14.75 1 97.06 28 ILE B CA 1
ATOM 3299 C C . ILE B 1 28 ? -13.664 0.676 16 1 97.06 28 ILE B C 1
ATOM 3301 O O . ILE B 1 28 ? -13.234 1.831 16.047 1 97.06 28 ILE B O 1
ATOM 3305 N N . LYS B 1 29 ? -14.133 0.09 17.109 1 94.5 29 LYS B N 1
ATOM 3306 C CA . LYS B 1 29 ? -14.32 0.792 18.375 1 94.5 29 LYS B CA 1
ATOM 3307 C C . LYS B 1 29 ? -12.984 1.282 18.922 1 94.5 29 LYS B C 1
ATOM 3309 O O . LYS B 1 29 ? -12.93 2.301 19.625 1 94.5 29 LYS B O 1
ATOM 3314 N N . THR B 1 30 ? -11.977 0.57 18.594 1 95.31 30 THR B N 1
ATOM 3315 C CA . THR B 1 30 ? -10.672 0.901 19.141 1 95.31 30 THR B CA 1
ATOM 3316 C C . THR B 1 30 ? -10.031 2.049 18.359 1 95.31 30 THR B C 1
ATOM 3318 O O . THR B 1 30 ? -9.094 2.684 18.844 1 95.31 30 THR B O 1
ATOM 3321 N N . ALA B 1 31 ? -10.406 2.252 17.125 1 95.12 31 ALA B N 1
ATOM 3322 C CA . ALA B 1 31 ? -9.836 3.23 16.203 1 95.12 31 ALA B CA 1
ATOM 3323 C C . ALA B 1 31 ? -8.344 2.992 16 1 95.12 31 ALA B C 1
ATOM 3325 O O . ALA B 1 31 ? -7.613 3.898 15.602 1 95.12 31 ALA B O 1
ATOM 3326 N N . ASP B 1 32 ? -7.852 1.85 16.328 1 96.56 32 ASP B N 1
ATOM 3327 C CA . ASP B 1 32 ? -6.445 1.471 16.234 1 96.56 32 ASP B CA 1
ATOM 3328 C C . ASP B 1 32 ? -6.102 1.02 14.812 1 96.56 32 ASP B C 1
ATOM 3330 O O . ASP B 1 32 ? -5.637 -0.104 14.609 1 96.56 32 ASP B O 1
ATOM 3334 N N . PHE B 1 33 ? -6.223 1.954 13.875 1 97.56 33 PHE B N 1
ATOM 3335 C CA . PHE B 1 33 ? -6.297 1.637 12.453 1 97.56 33 PHE B CA 1
ATOM 3336 C C . PHE B 1 33 ? -4.902 1.444 11.867 1 97.56 33 PHE B C 1
ATOM 3338 O O . PHE B 1 33 ? -4.746 0.809 10.82 1 97.56 33 PHE B O 1
ATOM 3345 N N . THR B 1 34 ? -3.838 2.074 12.422 1 96.94 34 THR B N 1
ATOM 3346 C CA . THR B 1 34 ? -2.494 2.016 11.859 1 96.94 34 THR B CA 1
ATOM 3347 C C . THR B 1 34 ? -1.526 1.36 12.836 1 96.94 34 THR B C 1
ATOM 3349 O O . THR B 1 34 ? -1.39 1.81 13.977 1 96.94 34 THR B O 1
ATOM 3352 N N . LEU B 1 35 ? -0.861 0.319 12.359 1 97.88 35 LEU B N 1
ATOM 3353 C CA . LEU B 1 35 ? 0.092 -0.396 13.203 1 97.88 35 LEU B CA 1
ATOM 3354 C C . LEU B 1 35 ? -0.531 -0.75 14.547 1 97.88 35 LEU B C 1
ATOM 3356 O O . LEU B 1 35 ? 0.075 -0.519 15.602 1 97.88 35 LEU B O 1
ATOM 3360 N N . GLY B 1 36 ? -1.755 -1.246 14.484 1 97.88 36 GLY B N 1
ATOM 3361 C CA . GLY B 1 36 ? -2.535 -1.497 15.68 1 97.88 36 GLY B CA 1
ATOM 3362 C C . GLY B 1 36 ? -2.277 -2.863 16.281 1 97.88 36 GLY B C 1
ATOM 3363 O O . GLY B 1 36 ? -1.514 -3.658 15.734 1 97.88 36 GLY B O 1
ATOM 3364 N N . ALA B 1 37 ? -2.955 -3.117 17.391 1 98.56 37 ALA B N 1
ATOM 3365 C CA . ALA B 1 37 ? -2.77 -4.328 18.188 1 98.56 37 ALA B CA 1
ATOM 3366 C C . ALA B 1 37 ? -3.09 -5.578 17.359 1 98.56 37 ALA B C 1
ATOM 3368 O O . ALA B 1 37 ? -2.447 -6.617 17.531 1 98.56 37 ALA B O 1
ATOM 3369 N N . GLU B 1 38 ? -4.082 -5.504 16.5 1 98.75 38 GLU B N 1
ATOM 3370 C CA . GLU B 1 38 ? -4.461 -6.66 15.688 1 98.75 38 GLU B CA 1
ATOM 3371 C C . GLU B 1 38 ? -3.361 -7.023 14.695 1 98.75 38 GLU B C 1
ATOM 3373 O O . GLU B 1 38 ? -3.174 -8.195 14.375 1 98.75 38 GLU B O 1
ATOM 3378 N N . LEU B 1 39 ? -2.656 -6.039 14.195 1 98.81 39 LEU B N 1
ATOM 3379 C CA . LEU B 1 39 ? -1.518 -6.32 13.328 1 98.81 39 LEU B CA 1
ATOM 3380 C C . LEU B 1 39 ? -0.393 -6.992 14.109 1 98.81 39 LEU B C 1
ATOM 3382 O O . LEU B 1 39 ? 0.219 -7.945 13.625 1 98.81 39 LEU B O 1
ATOM 3386 N N . GLU B 1 40 ? -0.124 -6.473 15.273 1 98.75 40 GLU B N 1
ATOM 3387 C CA . GLU B 1 40 ? 0.893 -7.098 16.109 1 98.75 40 GLU B CA 1
ATOM 3388 C C . GLU B 1 40 ? 0.554 -8.562 16.391 1 98.75 40 GLU B C 1
ATOM 3390 O O . GLU B 1 40 ? 1.427 -9.43 16.328 1 98.75 40 GLU B O 1
ATOM 3395 N N . LYS B 1 41 ? -0.713 -8.789 16.75 1 98.88 41 LYS B N 1
ATOM 3396 C CA . LYS B 1 41 ? -1.197 -10.148 16.969 1 98.88 41 LYS B CA 1
ATOM 3397 C C . LYS B 1 41 ? -0.994 -11.016 15.734 1 98.88 41 LYS B C 1
ATOM 3399 O O . LYS B 1 41 ? -0.501 -12.141 15.836 1 98.88 41 LYS B O 1
ATOM 3404 N N . PHE B 1 42 ? -1.401 -10.5 14.641 1 98.88 42 PHE B N 1
ATOM 3405 C CA . PHE B 1 42 ? -1.246 -11.211 13.383 1 98.88 42 PHE B CA 1
ATOM 3406 C C . PHE B 1 42 ? 0.217 -11.562 13.133 1 98.88 42 PHE B C 1
ATOM 3408 O O . PHE B 1 42 ? 0.54 -12.703 12.797 1 98.88 42 PHE B O 1
ATOM 3415 N N . GLU B 1 43 ? 1.156 -10.562 13.25 1 98.94 43 GLU B N 1
ATOM 3416 C CA . GLU B 1 43 ? 2.582 -10.758 13.008 1 98.94 43 GLU B CA 1
ATOM 3417 C C . GLU B 1 43 ? 3.146 -11.859 13.891 1 98.94 43 GLU B C 1
ATOM 3419 O O . GLU B 1 43 ? 3.879 -12.734 13.414 1 98.94 43 GLU B O 1
ATOM 3424 N N . LYS B 1 44 ? 2.787 -11.859 15.125 1 98.88 44 LYS B N 1
ATOM 3425 C CA . LYS B 1 44 ? 3.26 -12.875 16.062 1 98.88 44 LYS B CA 1
ATOM 3426 C C . LYS B 1 44 ? 2.762 -14.266 15.672 1 98.88 44 LYS B C 1
ATOM 3428 O O . LYS B 1 44 ? 3.529 -15.227 15.672 1 98.88 44 LYS B O 1
ATOM 3433 N N . ARG B 1 45 ? 1.511 -14.383 15.367 1 98.81 45 ARG B N 1
ATOM 3434 C CA . ARG B 1 45 ? 0.909 -15.664 15.008 1 98.81 45 ARG B CA 1
ATOM 3435 C C . ARG B 1 45 ? 1.481 -16.203 13.703 1 98.81 45 ARG B C 1
ATOM 3437 O O . ARG B 1 45 ? 1.742 -17.391 13.57 1 98.81 45 ARG B O 1
ATOM 3444 N N . PHE B 1 46 ? 1.644 -15.336 12.727 1 98.81 46 PHE B N 1
ATOM 3445 C CA . PHE B 1 46 ? 2.182 -15.734 11.43 1 98.81 46 PHE B CA 1
ATOM 3446 C C . PHE B 1 46 ? 3.613 -16.234 11.57 1 98.81 46 PHE B C 1
ATOM 3448 O O . PHE B 1 46 ? 3.994 -17.219 10.945 1 98.81 46 PHE B O 1
ATOM 3455 N N . ALA B 1 47 ? 4.43 -15.453 12.344 1 98.81 47 ALA B N 1
ATOM 3456 C CA . ALA B 1 47 ? 5.797 -15.883 12.625 1 98.81 47 ALA B CA 1
ATOM 3457 C C . ALA B 1 47 ? 5.812 -17.266 13.273 1 98.81 47 ALA B C 1
ATOM 3459 O O . ALA B 1 47 ? 6.562 -18.156 12.844 1 98.81 47 ALA B O 1
ATOM 3460 N N . ALA B 1 48 ? 4.945 -17.469 14.211 1 98.31 48 ALA B N 1
ATOM 3461 C CA . ALA B 1 48 ? 4.883 -18.734 14.922 1 98.31 48 ALA B CA 1
ATOM 3462 C C . ALA B 1 48 ? 4.5 -19.875 13.984 1 98.31 48 ALA B C 1
ATOM 3464 O O . ALA B 1 48 ? 5.066 -20.969 14.062 1 98.31 48 ALA B O 1
ATOM 3465 N N . LEU B 1 49 ? 3.572 -19.625 13.125 1 97.06 49 LEU B N 1
ATOM 3466 C CA . LEU B 1 49 ? 3.096 -20.625 12.172 1 97.06 49 LEU B CA 1
ATOM 3467 C C . LEU B 1 49 ? 4.234 -21.109 11.281 1 97.06 49 LEU B C 1
ATOM 3469 O O . LEU B 1 49 ? 4.195 -22.234 10.773 1 97.06 49 LEU B O 1
ATOM 3473 N N . HIS B 1 50 ? 5.23 -20.328 11.039 1 97.81 50 HIS B N 1
ATOM 3474 C CA . HIS B 1 50 ? 6.32 -20.656 10.125 1 97.81 50 HIS B CA 1
ATOM 3475 C C . HIS B 1 50 ? 7.617 -20.922 10.891 1 97.81 50 HIS B C 1
ATOM 3477 O O . HIS B 1 50 ? 8.695 -20.953 10.297 1 97.81 50 HIS B O 1
ATOM 3483 N N . ASN B 1 51 ? 7.496 -21.047 12.188 1 97.5 51 ASN B N 1
ATOM 3484 C CA . ASN B 1 51 ? 8.641 -21.297 13.062 1 97.5 51 ASN B CA 1
ATOM 3485 C C . ASN B 1 51 ? 9.734 -20.25 12.852 1 97.5 51 ASN B C 1
ATOM 3487 O O . ASN B 1 51 ? 10.906 -20.609 12.695 1 97.5 51 ASN B O 1
ATOM 3491 N N . ALA B 1 52 ? 9.391 -19.031 12.711 1 98.19 52 ALA B N 1
ATOM 3492 C CA . ALA B 1 52 ? 10.305 -17.891 12.562 1 98.19 52 ALA B CA 1
ATOM 3493 C C . ALA B 1 52 ? 10.164 -16.922 13.727 1 98.19 52 ALA B C 1
ATOM 3495 O O . ALA B 1 52 ? 9.109 -16.859 14.367 1 98.19 52 ALA B O 1
ATOM 3496 N N . PRO B 1 53 ? 11.203 -16.219 14.07 1 98.62 53 PRO B N 1
ATOM 3497 C CA . PRO B 1 53 ? 11.109 -15.258 15.172 1 98.62 53 PRO B CA 1
ATOM 3498 C C . PRO B 1 53 ? 10.352 -13.992 14.789 1 98.62 53 PRO B C 1
ATOM 3500 O O . PRO B 1 53 ? 9.758 -13.336 15.648 1 98.62 53 PRO B O 1
ATOM 3503 N N . HIS B 1 54 ? 10.43 -13.602 13.469 1 98.81 54 HIS B N 1
ATOM 3504 C CA . HIS B 1 54 ? 9.828 -12.328 13.094 1 98.81 54 HIS B CA 1
ATOM 3505 C C . HIS B 1 54 ? 8.992 -12.461 11.828 1 98.81 54 HIS B C 1
ATOM 3507 O O . HIS B 1 54 ? 9.391 -13.133 10.883 1 98.81 54 HIS B O 1
ATOM 3513 N N . ALA B 1 55 ? 7.863 -11.906 11.844 1 98.94 55 ALA B N 1
ATOM 3514 C CA . ALA B 1 55 ? 7.043 -11.578 10.68 1 98.94 55 ALA B CA 1
ATOM 3515 C C . ALA B 1 55 ? 6.625 -10.109 10.695 1 98.94 55 ALA B C 1
ATOM 3517 O O . ALA B 1 55 ? 6.27 -9.57 11.742 1 98.94 55 ALA B O 1
ATOM 3518 N N . ILE B 1 56 ? 6.805 -9.438 9.641 1 98.94 56 ILE B N 1
ATOM 3519 C CA . ILE B 1 56 ? 6.469 -8.023 9.5 1 98.94 56 ILE B CA 1
ATOM 3520 C C . ILE B 1 56 ? 5.387 -7.855 8.438 1 98.94 56 ILE B C 1
ATOM 3522 O O . ILE B 1 56 ? 5.582 -8.219 7.277 1 98.94 56 ILE B O 1
ATOM 3526 N N . GLY B 1 57 ? 4.215 -7.359 8.867 1 98.88 57 GLY B N 1
ATOM 3527 C CA . GLY B 1 57 ? 3.139 -7.07 7.93 1 98.88 57 GLY B CA 1
ATOM 3528 C C . GLY B 1 57 ? 3.396 -5.836 7.086 1 98.88 57 GLY B C 1
ATOM 3529 O O . GLY B 1 57 ? 3.795 -4.793 7.609 1 98.88 57 GLY B O 1
ATOM 3530 N N . VAL B 1 58 ? 3.227 -5.93 5.746 1 98.81 58 VAL B N 1
ATOM 3531 C CA . VAL B 1 58 ? 3.441 -4.82 4.824 1 98.81 58 VAL B CA 1
ATOM 3532 C C . VAL B 1 58 ? 2.279 -4.734 3.836 1 98.81 58 VAL B C 1
ATOM 3534 O O . VAL B 1 58 ? 1.308 -5.488 3.945 1 98.81 58 VAL B O 1
ATOM 3537 N N . GLY B 1 59 ? 2.328 -3.84 2.926 1 98.31 59 GLY B N 1
ATOM 3538 C CA . GLY B 1 59 ? 1.178 -3.482 2.109 1 98.31 59 GLY B CA 1
ATOM 3539 C C . GLY B 1 59 ? 0.823 -4.539 1.082 1 98.31 59 GLY B C 1
ATOM 3540 O O . GLY B 1 59 ? -0.355 -4.773 0.806 1 98.31 59 GLY B O 1
ATOM 3541 N N . THR B 1 60 ? 1.79 -5.164 0.42 1 98.56 60 THR B N 1
ATOM 3542 C CA . THR B 1 60 ? 1.548 -6.152 -0.624 1 98.56 60 THR B CA 1
ATOM 3543 C C . THR B 1 60 ? 2.689 -7.164 -0.684 1 98.56 60 THR B C 1
ATOM 3545 O O . THR B 1 60 ? 3.758 -6.938 -0.114 1 98.56 60 THR B O 1
ATOM 3548 N N . GLY B 1 61 ? 2.43 -8.273 -1.316 1 98.69 61 GLY B N 1
ATOM 3549 C CA . GLY B 1 61 ? 3.506 -9.219 -1.561 1 98.69 61 GLY B CA 1
ATOM 3550 C C . GLY B 1 61 ? 4.625 -8.641 -2.404 1 98.69 61 GLY B C 1
ATOM 3551 O O . GLY B 1 61 ? 5.805 -8.914 -2.154 1 98.69 61 GLY B O 1
ATOM 3552 N N . THR B 1 62 ? 4.297 -7.832 -3.404 1 98.75 62 THR B N 1
ATOM 3553 C CA . THR B 1 62 ? 5.285 -7.18 -4.254 1 98.75 62 THR B CA 1
ATOM 3554 C C . THR B 1 62 ? 6.18 -6.258 -3.434 1 98.75 62 THR B C 1
ATOM 3556 O O . THR B 1 62 ? 7.402 -6.273 -3.588 1 98.75 62 THR B O 1
ATOM 3559 N N . ASP B 1 63 ? 5.562 -5.512 -2.543 1 98.5 63 ASP B N 1
ATOM 3560 C CA . ASP B 1 63 ? 6.328 -4.625 -1.676 1 98.5 63 ASP B CA 1
ATOM 3561 C C . ASP B 1 63 ? 7.219 -5.418 -0.721 1 98.5 63 ASP B C 1
ATOM 3563 O O . ASP B 1 63 ? 8.32 -4.98 -0.377 1 98.5 63 ASP B O 1
ATOM 3567 N N . ALA B 1 64 ? 6.656 -6.5 -0.262 1 98.94 64 ALA B N 1
ATOM 3568 C CA . ALA B 1 64 ? 7.465 -7.355 0.604 1 98.94 64 ALA B CA 1
ATOM 3569 C C . ALA B 1 64 ? 8.773 -7.746 -0.079 1 98.94 64 ALA B C 1
ATOM 3571 O O . ALA B 1 64 ? 9.844 -7.648 0.521 1 98.94 64 ALA B O 1
ATOM 3572 N N . LEU B 1 65 ? 8.695 -8.141 -1.328 1 98.94 65 LEU B N 1
ATOM 3573 C CA . LEU B 1 65 ? 9.875 -8.531 -2.092 1 98.94 65 LEU B CA 1
ATOM 3574 C C . LEU B 1 65 ? 10.812 -7.344 -2.297 1 98.94 65 LEU B C 1
ATO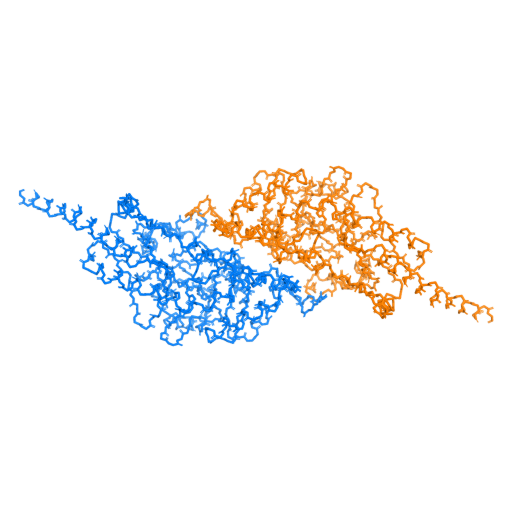M 3576 O O . LEU B 1 65 ? 12 -7.422 -1.979 1 98.94 65 LEU B O 1
ATOM 3580 N N . ALA B 1 66 ? 10.305 -6.227 -2.768 1 98.88 66 ALA B N 1
ATOM 3581 C CA . ALA B 1 66 ? 11.109 -5.047 -3.053 1 98.88 66 ALA B CA 1
ATOM 3582 C C . ALA B 1 66 ? 11.805 -4.535 -1.792 1 98.88 66 ALA B C 1
ATOM 3584 O O . ALA B 1 66 ? 12.977 -4.172 -1.825 1 98.88 66 ALA B O 1
ATOM 3585 N N . MET B 1 67 ? 11.07 -4.504 -0.705 1 98.81 67 MET B N 1
ATOM 3586 C CA . MET B 1 67 ? 11.641 -4.047 0.562 1 98.81 67 MET B CA 1
ATOM 3587 C C . MET B 1 67 ? 12.758 -4.973 1.021 1 98.81 67 MET B C 1
ATOM 3589 O O . MET B 1 67 ? 13.742 -4.516 1.61 1 98.81 67 MET B O 1
ATOM 3593 N N . SER B 1 68 ? 12.562 -6.27 0.806 1 98.94 68 SER B N 1
ATOM 3594 C CA . SER B 1 68 ? 13.602 -7.227 1.18 1 98.94 68 SER B CA 1
ATOM 3595 C C . SER B 1 68 ? 14.906 -6.934 0.448 1 98.94 68 SER B C 1
ATOM 3597 O O . SER B 1 68 ? 15.984 -7.004 1.04 1 98.94 68 SER B O 1
ATOM 3599 N N . PHE B 1 69 ? 14.828 -6.613 -0.833 1 98.88 69 PHE B N 1
ATOM 3600 C CA . PHE B 1 69 ? 16.031 -6.25 -1.585 1 98.88 69 PHE B CA 1
ATOM 3601 C C . PHE B 1 69 ? 16.641 -4.969 -1.034 1 98.88 69 PHE B C 1
ATOM 3603 O O . PHE B 1 69 ? 17.859 -4.859 -0.927 1 98.88 69 PHE B O 1
ATOM 3610 N N . LYS B 1 70 ? 15.789 -4.023 -0.668 1 98.19 70 LYS B N 1
ATOM 3611 C CA . LYS B 1 70 ? 16.281 -2.781 -0.076 1 98.19 70 LYS B CA 1
ATOM 3612 C C . LYS B 1 70 ? 17.047 -3.053 1.216 1 98.19 70 LYS B C 1
ATOM 3614 O O . LYS B 1 70 ? 18.078 -2.439 1.468 1 98.19 70 LYS B O 1
ATOM 3619 N N . MET B 1 71 ? 16.547 -3.949 2.041 1 98.62 71 MET B N 1
ATOM 3620 C CA . MET B 1 71 ? 17.203 -4.297 3.297 1 98.62 71 MET B CA 1
ATOM 3621 C C . MET B 1 71 ? 18.594 -4.863 3.043 1 98.62 71 MET B C 1
ATOM 3623 O O . MET B 1 71 ? 19.484 -4.73 3.885 1 98.62 71 MET B O 1
ATOM 3627 N N . LEU B 1 72 ? 18.75 -5.469 1.876 1 98.81 72 LEU B N 1
ATOM 3628 C CA . LEU B 1 72 ? 20.016 -6.102 1.52 1 98.81 72 LEU B CA 1
ATOM 3629 C C . LEU B 1 72 ? 20.906 -5.141 0.735 1 98.81 72 LEU B C 1
ATOM 3631 O O . LEU B 1 72 ? 21.953 -5.539 0.204 1 98.81 72 LEU B O 1
ATOM 3635 N N . ASN B 1 73 ? 20.469 -3.902 0.589 1 98 73 ASN B N 1
ATOM 3636 C CA . ASN B 1 73 ? 21.172 -2.857 -0.158 1 98 73 ASN B CA 1
ATOM 3637 C C . ASN B 1 73 ? 21.344 -3.244 -1.624 1 98 73 ASN B C 1
ATOM 3639 O O . ASN B 1 73 ? 22.391 -2.986 -2.213 1 98 73 ASN B O 1
ATOM 3643 N N . ILE B 1 74 ? 20.391 -3.955 -2.139 1 98.69 74 ILE B N 1
ATOM 3644 C CA . ILE B 1 74 ? 20.391 -4.344 -3.545 1 98.69 74 ILE B CA 1
ATOM 3645 C C . ILE B 1 74 ? 19.641 -3.307 -4.367 1 98.69 74 ILE B C 1
ATOM 3647 O O . ILE B 1 74 ? 18.516 -2.938 -4.023 1 98.69 74 ILE B O 1
ATOM 3651 N N . GLY B 1 75 ? 20.172 -2.82 -5.426 1 97.44 75 GLY B N 1
ATOM 3652 C CA . GLY B 1 75 ? 19.594 -1.791 -6.273 1 97.44 75 GLY B CA 1
ATOM 3653 C C . GLY B 1 75 ? 20.344 -1.602 -7.582 1 97.44 75 GLY B C 1
ATOM 3654 O O . GLY B 1 75 ? 20.719 -2.578 -8.234 1 97.44 75 GLY B O 1
ATOM 3655 N N . ALA B 1 76 ? 20.5 -0.328 -7.965 1 95.94 76 ALA B N 1
ATOM 3656 C CA . ALA B 1 76 ? 21.141 0.023 -9.234 1 95.94 76 ALA B CA 1
ATOM 3657 C C . ALA B 1 76 ? 22.516 -0.611 -9.359 1 95.94 76 ALA B C 1
ATOM 3659 O O . ALA B 1 76 ? 23.344 -0.491 -8.453 1 95.94 76 ALA B O 1
ATOM 3660 N N . GLY B 1 77 ? 22.734 -1.301 -10.438 1 97.69 77 GLY B N 1
ATOM 3661 C CA . GLY B 1 77 ? 24.031 -1.926 -10.703 1 97.69 77 GLY B CA 1
ATOM 3662 C C . GLY B 1 77 ? 24.078 -3.381 -10.281 1 97.69 77 GLY B C 1
ATOM 3663 O O . GLY B 1 77 ? 24.984 -4.117 -10.68 1 97.69 77 GLY B O 1
ATOM 3664 N N . ASP B 1 78 ? 23.094 -3.832 -9.531 1 98.81 78 ASP B N 1
ATOM 3665 C CA . ASP B 1 78 ? 23.078 -5.199 -9.023 1 98.81 78 ASP B CA 1
ATOM 3666 C C . ASP B 1 78 ? 22.141 -6.078 -9.859 1 98.81 78 ASP B C 1
ATOM 3668 O O . ASP B 1 78 ? 21.219 -5.574 -10.508 1 98.81 78 ASP B O 1
ATOM 3672 N N . GLU B 1 79 ? 22.438 -7.352 -9.852 1 98.94 79 GLU B N 1
ATOM 3673 C CA . GLU B 1 79 ? 21.609 -8.359 -10.523 1 98.94 79 GLU B CA 1
ATOM 3674 C C . GLU B 1 79 ? 20.984 -9.32 -9.516 1 98.94 79 GLU B C 1
ATOM 3676 O O . GLU B 1 79 ? 21.625 -9.68 -8.523 1 98.94 79 GLU B O 1
ATOM 3681 N N . VAL B 1 80 ? 19.797 -9.672 -9.758 1 99 80 VAL B N 1
ATOM 3682 C CA . VAL B 1 80 ? 19.109 -10.711 -9 1 99 80 VAL B CA 1
ATOM 3683 C C . VAL B 1 80 ? 18.656 -11.828 -9.938 1 99 80 VAL B C 1
ATOM 3685 O O . VAL B 1 80 ? 17.922 -11.578 -10.898 1 99 80 VAL B O 1
ATOM 3688 N N . ILE B 1 81 ? 19.062 -13.031 -9.672 1 98.94 81 ILE B N 1
ATOM 3689 C CA . ILE B 1 81 ? 18.656 -14.188 -10.453 1 98.94 81 ILE B CA 1
ATOM 3690 C C . ILE B 1 81 ? 17.266 -14.648 -10 1 98.94 81 ILE B C 1
ATOM 3692 O O . ILE B 1 81 ? 17 -14.773 -8.805 1 98.94 81 ILE B O 1
ATOM 3696 N N . THR B 1 82 ? 16.391 -14.852 -10.969 1 98.81 82 THR B N 1
ATOM 3697 C CA . THR B 1 82 ? 15.062 -15.375 -10.648 1 98.81 82 THR B CA 1
ATOM 3698 C C . THR B 1 82 ? 14.523 -16.219 -11.797 1 98.81 82 THR B C 1
ATOM 3700 O O . THR B 1 82 ? 15.289 -16.703 -12.641 1 98.81 82 THR B O 1
ATOM 3703 N N . CYS B 1 83 ? 13.219 -16.406 -11.789 1 97.81 83 CYS B N 1
ATOM 3704 C CA . CYS B 1 83 ? 12.578 -17.422 -12.633 1 97.81 83 CYS B CA 1
ATOM 3705 C C . CYS B 1 83 ? 11.969 -16.781 -13.875 1 97.81 83 CYS B C 1
ATOM 3707 O O . CYS B 1 83 ? 11.352 -15.719 -13.797 1 97.81 83 CYS B O 1
ATOM 3709 N N . ALA B 1 84 ? 12.141 -17.531 -15.023 1 98.31 84 ALA B N 1
ATOM 3710 C CA . ALA B 1 84 ? 11.422 -17.141 -16.234 1 98.31 84 ALA B CA 1
ATOM 3711 C C . ALA B 1 84 ? 9.953 -17.578 -16.156 1 98.31 84 ALA B C 1
ATOM 3713 O O . ALA B 1 84 ? 9.102 -17 -16.844 1 98.31 84 ALA B O 1
ATOM 3714 N N . ASN B 1 85 ? 9.695 -18.609 -15.383 1 97.56 85 ASN B N 1
ATOM 3715 C CA . ASN B 1 85 ? 8.359 -19.141 -15.172 1 97.56 85 ASN B CA 1
ATOM 3716 C C . ASN B 1 85 ? 7.73 -18.609 -13.891 1 97.56 85 ASN B C 1
ATOM 3718 O O . ASN B 1 85 ? 7.742 -19.281 -12.859 1 97.56 85 ASN B O 1
ATOM 3722 N N . THR B 1 86 ? 7.188 -17.453 -13.984 1 97.5 86 THR B N 1
ATOM 3723 C CA . THR B 1 86 ? 6.605 -16.812 -12.805 1 97.5 86 THR B CA 1
ATOM 3724 C C . THR B 1 86 ? 5.59 -15.758 -13.203 1 97.5 86 THR B C 1
ATOM 3726 O O . THR B 1 86 ? 5.344 -15.539 -14.391 1 97.5 86 THR B O 1
ATOM 3729 N N . PHE B 1 87 ? 4.867 -15.227 -12.234 1 96.88 87 PHE B N 1
ATOM 3730 C CA . PHE B 1 87 ? 4.008 -14.062 -12.414 1 96.88 87 PHE B CA 1
ATOM 3731 C C . PHE B 1 87 ? 4.84 -12.789 -12.516 1 96.88 87 PHE B C 1
ATOM 3733 O O . PHE B 1 87 ? 5.93 -12.711 -11.953 1 96.88 87 PHE B O 1
ATOM 3740 N N . ILE B 1 88 ? 4.391 -11.766 -13.102 1 97.69 88 ILE B N 1
ATOM 3741 C CA . ILE B 1 88 ? 5.09 -10.531 -13.43 1 97.69 88 ILE B CA 1
ATOM 3742 C C . ILE B 1 88 ? 5.574 -9.852 -12.148 1 97.69 88 ILE B C 1
ATOM 3744 O O . ILE B 1 88 ? 6.617 -9.195 -12.148 1 97.69 88 ILE B O 1
ATOM 3748 N N . ALA B 1 89 ? 4.883 -10.008 -11.039 1 98.12 89 ALA B N 1
ATOM 3749 C CA . ALA B 1 89 ? 5.176 -9.305 -9.789 1 98.12 89 ALA B CA 1
ATOM 3750 C C . ALA B 1 89 ? 6.551 -9.68 -9.258 1 98.12 89 ALA B C 1
ATOM 3752 O O . ALA B 1 89 ? 7.242 -8.852 -8.664 1 98.12 89 ALA B O 1
ATOM 3753 N N . SER B 1 90 ? 6.957 -10.945 -9.461 1 98.5 90 SER B N 1
ATOM 3754 C CA . SER B 1 90 ? 8.266 -11.383 -8.992 1 98.5 90 SER B CA 1
ATOM 3755 C C . SER B 1 90 ? 9.383 -10.57 -9.641 1 98.5 90 SER B C 1
ATOM 3757 O O . SER B 1 90 ? 10.211 -9.977 -8.945 1 98.5 90 SER B O 1
ATOM 3759 N N . VAL B 1 91 ? 9.344 -10.523 -10.945 1 98.69 91 VAL B N 1
ATOM 3760 C CA . VAL B 1 91 ? 10.367 -9.797 -11.695 1 98.69 91 VAL B CA 1
ATOM 3761 C C . VAL B 1 91 ? 10.203 -8.297 -11.469 1 98.69 91 VAL B C 1
ATOM 3763 O O . VAL B 1 91 ? 11.195 -7.578 -11.305 1 98.69 91 VAL B O 1
ATOM 3766 N N . GLY B 1 92 ? 8.969 -7.844 -11.414 1 98.56 92 GLY B N 1
ATOM 3767 C CA . GLY B 1 92 ? 8.68 -6.441 -11.172 1 98.56 92 GLY B CA 1
ATOM 3768 C C . GLY B 1 92 ? 9.234 -5.938 -9.852 1 98.56 92 GLY B C 1
ATOM 3769 O O . GLY B 1 92 ? 9.656 -4.785 -9.75 1 98.56 92 GLY B O 1
ATOM 3770 N N . ALA B 1 93 ? 9.266 -6.742 -8.836 1 98.81 93 ALA B N 1
ATOM 3771 C CA . ALA B 1 93 ? 9.781 -6.352 -7.531 1 98.81 93 ALA B CA 1
ATOM 3772 C C . ALA B 1 93 ? 11.281 -6.078 -7.59 1 98.81 93 ALA B C 1
ATOM 3774 O O . ALA B 1 93 ? 11.789 -5.207 -6.883 1 98.81 93 ALA B O 1
ATOM 3775 N N . ILE B 1 94 ? 11.992 -6.879 -8.391 1 98.88 94 ILE B N 1
ATOM 3776 C CA . ILE B 1 94 ? 13.422 -6.664 -8.578 1 98.88 94 ILE B CA 1
ATOM 3777 C C . ILE B 1 94 ? 13.656 -5.312 -9.258 1 98.88 94 ILE B C 1
ATOM 3779 O O . ILE B 1 94 ? 14.5 -4.531 -8.82 1 98.88 94 ILE B O 1
ATOM 3783 N N . VAL B 1 95 ? 12.844 -5.055 -10.289 1 98.5 95 VAL B N 1
ATOM 3784 C CA . VAL B 1 95 ? 12.93 -3.793 -11.016 1 98.5 95 VAL B CA 1
ATOM 3785 C C . VAL B 1 95 ? 12.555 -2.637 -10.094 1 98.5 95 VAL B C 1
ATOM 3787 O O . VAL B 1 95 ? 13.195 -1.586 -10.109 1 98.5 95 VAL B O 1
ATOM 3790 N N . GLN B 1 96 ? 11.562 -2.822 -9.289 1 98 96 GLN B N 1
ATOM 3791 C CA . GLN B 1 96 ? 11.133 -1.815 -8.328 1 98 96 GLN B CA 1
ATOM 3792 C C . GLN B 1 96 ? 12.25 -1.459 -7.355 1 98 96 GLN B C 1
ATOM 3794 O O . GLN B 1 96 ? 12.375 -0.305 -6.941 1 98 96 GLN B O 1
ATOM 3799 N N . ALA B 1 97 ? 13.062 -2.395 -7.016 1 97.88 97 ALA B N 1
ATOM 3800 C CA . ALA B 1 97 ? 14.18 -2.172 -6.105 1 97.88 97 ALA B CA 1
ATOM 3801 C C . ALA B 1 97 ? 15.344 -1.478 -6.82 1 97.88 97 ALA B C 1
ATOM 3803 O O . ALA B 1 97 ? 16.312 -1.056 -6.184 1 97.88 97 ALA B O 1
ATOM 3804 N N . GLY B 1 98 ? 15.258 -1.376 -8.117 1 97 98 GLY B N 1
ATOM 3805 C CA . GLY B 1 98 ? 16.281 -0.721 -8.906 1 97 98 GLY B CA 1
ATOM 3806 C C . GLY B 1 98 ? 17.328 -1.683 -9.453 1 97 98 GLY B C 1
ATOM 3807 O O . GLY B 1 98 ? 18.312 -1.262 -10.062 1 97 98 GLY B O 1
ATOM 3808 N N . ALA B 1 99 ? 17.141 -2.99 -9.227 1 98.56 99 ALA B N 1
ATOM 3809 C CA . ALA B 1 99 ? 18.094 -4 -9.672 1 98.56 99 ALA B CA 1
ATOM 3810 C C . ALA B 1 99 ? 17.703 -4.574 -11.031 1 98.56 99 ALA B C 1
ATOM 3812 O O . ALA B 1 99 ? 16.625 -4.262 -11.555 1 98.56 99 ALA B O 1
ATOM 3813 N N . THR B 1 100 ? 18.562 -5.363 -11.625 1 98.75 100 THR B N 1
ATOM 3814 C CA . THR B 1 100 ? 18.328 -6.012 -12.914 1 98.75 100 THR B CA 1
ATOM 3815 C C . THR B 1 100 ? 18 -7.488 -12.719 1 98.75 100 THR B C 1
ATOM 3817 O O . THR B 1 100 ? 18.812 -8.242 -12.172 1 98.75 100 THR B O 1
ATOM 3820 N N . PRO B 1 101 ? 16.844 -7.918 -13.156 1 98.88 101 PRO B N 1
ATOM 3821 C CA . PRO B 1 101 ? 16.547 -9.352 -13.086 1 98.88 101 PRO B CA 1
ATOM 3822 C C . PRO B 1 101 ? 17.359 -10.172 -14.094 1 98.88 101 PRO B C 1
ATOM 3824 O O . PRO B 1 101 ? 17.578 -9.719 -15.227 1 98.88 101 PRO B O 1
ATOM 3827 N N . VAL B 1 102 ? 17.844 -11.242 -13.688 1 98.94 102 VAL B N 1
ATOM 3828 C CA . VAL B 1 102 ? 18.453 -12.266 -14.539 1 98.94 102 VAL B CA 1
ATOM 3829 C C . VAL B 1 102 ? 17.625 -13.547 -14.477 1 98.94 102 VAL B C 1
ATOM 3831 O O . VAL B 1 102 ? 17.5 -14.164 -13.422 1 98.94 102 VAL B O 1
ATOM 3834 N N . LEU B 1 103 ? 17.109 -13.992 -15.633 1 98.88 103 LEU B N 1
ATOM 3835 C CA . LEU B 1 103 ? 16.141 -15.086 -15.633 1 98.88 103 LEU B CA 1
ATOM 3836 C C . LEU B 1 103 ? 16.844 -16.422 -15.828 1 98.88 103 LEU B C 1
ATOM 3838 O O . LEU B 1 103 ? 17.859 -16.516 -16.531 1 98.88 103 LEU B O 1
ATOM 3842 N N . VAL B 1 104 ? 16.328 -17.375 -15.203 1 98.81 104 VAL B N 1
ATOM 3843 C CA . VAL B 1 104 ? 16.734 -18.766 -15.312 1 98.81 104 VAL B CA 1
ATOM 3844 C C . VAL B 1 104 ? 15.523 -19.656 -15.555 1 98.81 104 VAL B C 1
ATOM 3846 O O . VAL B 1 104 ? 14.43 -19.359 -15.07 1 98.81 104 VAL B O 1
ATOM 3849 N N . ASP B 1 105 ? 15.68 -20.688 -16.281 1 98.62 105 ASP B N 1
ATOM 3850 C CA . ASP B 1 105 ? 14.57 -21.562 -16.656 1 98.62 105 ASP B CA 1
ATOM 3851 C C . ASP B 1 105 ? 14.156 -22.453 -15.492 1 98.62 105 ASP B C 1
ATOM 3853 O O . ASP B 1 105 ? 14.844 -22.516 -14.477 1 98.62 105 ASP B O 1
ATOM 3857 N N . SER B 1 106 ? 13.016 -23.031 -15.633 1 97.06 106 SER B N 1
ATOM 3858 C CA . SER B 1 106 ? 12.453 -23.891 -14.602 1 97.06 106 SER B CA 1
ATOM 3859 C C . SER B 1 106 ? 12.727 -25.359 -14.891 1 97.06 106 SER B C 1
ATOM 3861 O O . SER B 1 106 ? 13.086 -25.719 -16.016 1 97.06 106 SER B O 1
ATOM 3863 N N . GLU B 1 107 ? 12.672 -26.156 -13.898 1 94.81 107 GLU B N 1
ATOM 3864 C CA . GLU B 1 107 ? 12.578 -27.609 -14.062 1 94.81 107 GLU B CA 1
ATOM 3865 C C . GLU B 1 107 ? 11.133 -28.047 -14.211 1 94.81 107 GLU B C 1
ATOM 3867 O O . GLU B 1 107 ? 10.242 -27.234 -14.469 1 94.81 107 GLU B O 1
ATOM 3872 N N . ASN B 1 108 ? 10.844 -29.312 -14.203 1 91.12 108 ASN B N 1
ATOM 3873 C CA . ASN B 1 108 ? 9.531 -29.859 -14.523 1 91.12 108 ASN B CA 1
ATOM 3874 C C . ASN B 1 108 ? 8.5 -29.531 -13.453 1 91.12 108 ASN B C 1
ATOM 3876 O O . ASN B 1 108 ? 7.297 -29.516 -13.734 1 91.12 108 ASN B O 1
ATOM 3880 N N . GLY B 1 109 ? 8.945 -29.266 -12.289 1 92.12 109 GLY B N 1
ATOM 3881 C CA . GLY B 1 109 ? 8.055 -28.891 -11.211 1 92.12 109 GLY B CA 1
ATOM 3882 C C . GLY B 1 109 ? 7.711 -27.406 -11.211 1 92.12 109 GLY B C 1
ATOM 3883 O O . GLY B 1 109 ? 7.16 -26.891 -10.242 1 92.12 109 GLY B O 1
ATOM 3884 N N . TYR B 1 110 ? 8.094 -26.672 -12.258 1 94.31 110 TYR B N 1
ATOM 3885 C CA . TYR B 1 110 ? 7.742 -25.281 -12.57 1 94.31 110 TYR B CA 1
ATOM 3886 C C . TYR B 1 110 ? 8.609 -24.312 -11.789 1 94.31 110 TYR B C 1
ATOM 3888 O O . TYR B 1 110 ? 8.547 -23.094 -12.008 1 94.31 110 TYR B O 1
ATOM 3896 N N . VAL B 1 111 ? 9.383 -24.812 -10.828 1 97.25 111 VAL B N 1
ATOM 3897 C CA . VAL B 1 111 ? 10.25 -23.953 -10.023 1 97.25 111 VAL B CA 1
ATOM 3898 C C . VAL B 1 111 ? 11.641 -23.891 -10.656 1 97.25 111 VAL B C 1
ATOM 3900 O O . VAL B 1 111 ? 11.984 -24.703 -11.516 1 97.25 111 VAL B O 1
ATOM 3903 N N . ILE B 1 112 ? 12.406 -22.938 -10.25 1 98.38 112 ILE B N 1
ATOM 3904 C CA . ILE B 1 112 ? 13.695 -22.609 -10.852 1 98.38 112 ILE B CA 1
ATOM 3905 C C . ILE B 1 112 ? 14.594 -23.844 -10.836 1 98.38 112 ILE B C 1
ATOM 3907 O O . ILE B 1 112 ? 14.617 -24.594 -9.852 1 98.38 112 ILE B O 1
ATOM 3911 N N . ASP B 1 113 ? 15.336 -24.094 -11.922 1 98.12 113 ASP B N 1
ATOM 3912 C CA . ASP B 1 113 ? 16.266 -25.203 -12.047 1 98.12 113 ASP B CA 1
ATOM 3913 C C . ASP B 1 113 ? 17.641 -24.844 -11.461 1 98.12 113 ASP B C 1
ATOM 3915 O O . ASP B 1 113 ? 18.375 -24.047 -12.039 1 98.12 113 ASP B O 1
ATOM 3919 N N . PRO B 1 114 ? 18 -25.453 -10.367 1 98.38 114 PRO B N 1
ATOM 3920 C CA . PRO B 1 114 ? 19.281 -25.094 -9.75 1 98.38 114 PRO B CA 1
ATOM 3921 C C . PRO B 1 114 ? 20.469 -25.312 -10.688 1 98.38 114 PRO B C 1
ATOM 3923 O O . PRO B 1 114 ? 21.453 -24.578 -10.617 1 98.38 114 PRO B O 1
ATOM 3926 N N . GLU B 1 115 ? 20.391 -26.266 -11.578 1 98.19 115 GLU B N 1
ATOM 3927 C CA . GLU B 1 115 ? 21.5 -26.625 -12.453 1 98.19 115 GLU B CA 1
ATOM 3928 C C . GLU B 1 115 ? 21.812 -25.516 -13.445 1 98.19 115 GLU B C 1
ATOM 3930 O O . GLU B 1 115 ? 22.891 -25.5 -14.047 1 98.19 115 GLU B O 1
ATOM 3935 N N . LYS B 1 116 ? 20.922 -24.641 -13.555 1 98.44 116 LYS B N 1
ATOM 3936 C CA . LYS B 1 116 ? 21.078 -23.594 -14.562 1 98.44 116 LYS B CA 1
ATOM 3937 C C . LYS B 1 116 ? 21.469 -22.266 -13.922 1 98.44 116 LYS B C 1
ATOM 3939 O O . LYS B 1 116 ? 21.719 -21.281 -14.625 1 98.44 116 LYS B O 1
ATOM 3944 N N . ILE B 1 117 ? 21.609 -22.172 -12.633 1 98.81 117 ILE B N 1
ATOM 3945 C CA . ILE B 1 117 ? 21.766 -20.922 -11.906 1 98.81 117 ILE B CA 1
ATOM 3946 C C . ILE B 1 117 ? 23.203 -20.438 -12.016 1 98.81 117 ILE B C 1
ATOM 3948 O O . ILE B 1 117 ? 23.453 -19.266 -12.289 1 98.81 117 ILE B O 1
ATOM 3952 N N . GLU B 1 118 ? 24.156 -21.297 -11.859 1 98.75 118 GLU B N 1
ATOM 3953 C CA . GLU B 1 118 ? 25.562 -20.875 -11.781 1 98.75 118 GLU B CA 1
ATOM 3954 C C . GLU B 1 118 ? 26 -20.219 -13.086 1 98.75 118 GLU B C 1
ATOM 3956 O O . GLU B 1 118 ? 26.797 -19.266 -13.07 1 98.75 118 GLU B O 1
ATOM 3961 N N . ALA B 1 119 ? 25.516 -20.75 -14.203 1 98.56 119 ALA B N 1
ATOM 3962 C CA . ALA B 1 119 ? 25.891 -20.188 -15.508 1 98.56 119 ALA B CA 1
ATOM 3963 C C . ALA B 1 119 ? 25.391 -18.766 -15.648 1 98.56 119 ALA B C 1
ATOM 3965 O O . ALA B 1 119 ? 25.891 -18 -16.484 1 98.56 119 ALA B O 1
ATOM 3966 N N . ALA B 1 120 ? 24.422 -18.312 -14.812 1 98.69 120 ALA B N 1
ATOM 3967 C CA . ALA B 1 120 ? 23.812 -17 -14.914 1 98.69 120 ALA B CA 1
ATOM 3968 C C . ALA B 1 120 ? 24.484 -16.016 -13.961 1 98.69 120 ALA B C 1
ATOM 3970 O O . ALA B 1 120 ? 24.188 -14.812 -13.992 1 98.69 120 ALA B O 1
ATOM 3971 N N . ILE B 1 121 ? 25.391 -16.438 -13.141 1 98.88 121 ILE B N 1
ATOM 3972 C CA . ILE B 1 121 ? 26.031 -15.594 -12.133 1 98.88 121 ILE B CA 1
ATOM 3973 C C . ILE B 1 121 ? 27.109 -14.734 -12.781 1 98.88 121 ILE B C 1
ATOM 3975 O O . ILE B 1 121 ? 27.891 -15.211 -13.609 1 98.88 121 ILE B O 1
ATOM 3979 N N . THR B 1 122 ? 27.109 -13.516 -12.531 1 98.75 122 THR B N 1
ATOM 3980 C CA . THR B 1 122 ? 28.156 -12.562 -12.891 1 98.75 122 THR B CA 1
ATOM 3981 C C . THR B 1 122 ? 28.703 -11.867 -11.648 1 98.75 122 THR B C 1
ATOM 3983 O O . THR B 1 122 ? 28.297 -12.172 -10.531 1 98.75 122 THR B O 1
ATOM 3986 N N . ASP B 1 123 ? 29.625 -10.867 -11.875 1 98.5 123 ASP B N 1
ATOM 3987 C CA . ASP B 1 123 ? 30.188 -10.109 -10.766 1 98.5 123 ASP B CA 1
ATOM 3988 C C . ASP B 1 123 ? 29.156 -9.148 -10.18 1 98.5 123 ASP B C 1
ATOM 3990 O O . ASP B 1 123 ? 29.359 -8.602 -9.094 1 98.5 123 ASP B O 1
ATOM 3994 N N . LYS B 1 124 ? 28.016 -8.953 -10.867 1 98.81 124 LYS B N 1
ATOM 3995 C CA . LYS B 1 124 ? 26.969 -8.031 -10.43 1 98.81 124 LYS B CA 1
ATOM 3996 C C . LYS B 1 124 ? 25.875 -8.766 -9.656 1 98.81 124 LYS B C 1
ATOM 3998 O O . LYS B 1 124 ? 25 -8.141 -9.055 1 98.81 124 LYS B O 1
ATOM 4003 N N . THR B 1 125 ? 25.891 -10.094 -9.656 1 98.94 125 THR B N 1
ATOM 4004 C CA . THR B 1 125 ? 24.844 -10.875 -9.008 1 98.94 125 THR B CA 1
ATOM 4005 C C . THR B 1 125 ? 24.953 -10.766 -7.488 1 98.94 125 THR B C 1
ATOM 4007 O O . THR B 1 125 ? 26.016 -11.016 -6.91 1 98.94 125 THR B O 1
ATOM 4010 N N . LYS B 1 126 ? 23.844 -10.391 -6.867 1 98.94 126 LYS B N 1
ATOM 4011 C CA . LYS B 1 126 ? 23.875 -10.195 -5.418 1 98.94 126 LYS B CA 1
ATOM 4012 C C . LYS B 1 126 ? 22.922 -11.156 -4.715 1 98.94 126 LYS B C 1
ATOM 4014 O O . LYS B 1 126 ? 23.062 -11.43 -3.521 1 98.94 126 LYS B O 1
ATOM 4019 N N . ALA B 1 127 ? 21.922 -11.68 -5.453 1 98.94 127 ALA B N 1
ATOM 4020 C CA . ALA B 1 127 ? 20.922 -12.516 -4.793 1 98.94 127 ALA B CA 1
ATOM 4021 C C . ALA B 1 127 ? 20.266 -13.477 -5.785 1 98.94 127 ALA B C 1
ATOM 4023 O O . ALA B 1 127 ? 20.328 -13.266 -6.996 1 98.94 127 ALA B O 1
ATOM 4024 N N . ILE B 1 128 ? 19.734 -14.547 -5.258 1 98.94 128 ILE B N 1
ATOM 4025 C CA . ILE B 1 128 ? 18.812 -15.445 -5.93 1 98.94 128 ILE B CA 1
ATOM 4026 C C . ILE B 1 128 ? 17.422 -15.305 -5.301 1 98.94 128 ILE B C 1
ATOM 4028 O O . ILE B 1 128 ? 17.281 -15.312 -4.074 1 98.94 128 ILE B O 1
ATOM 4032 N N . MET B 1 129 ? 16.453 -15.117 -6.125 1 98.94 129 MET B N 1
ATOM 4033 C CA . MET B 1 129 ? 15.062 -15.117 -5.676 1 98.94 129 MET B CA 1
ATOM 4034 C C . MET B 1 129 ? 14.297 -16.281 -6.277 1 98.94 129 MET B C 1
ATOM 4036 O O . MET B 1 129 ? 13.688 -16.156 -7.344 1 98.94 129 MET B O 1
ATOM 4040 N N . PRO B 1 130 ? 14.352 -17.406 -5.594 1 98.88 130 PRO B N 1
ATOM 4041 C CA . PRO B 1 130 ? 13.461 -18.469 -6.047 1 98.88 130 PRO B CA 1
ATOM 4042 C C . PRO B 1 130 ? 11.984 -18.125 -5.859 1 98.88 130 PRO B C 1
ATOM 4044 O O . PRO B 1 130 ? 11.625 -17.438 -4.902 1 98.88 130 PRO B O 1
ATOM 4047 N N . VAL B 1 131 ? 11.195 -18.484 -6.801 1 98.81 131 VAL B N 1
ATOM 4048 C CA . VAL B 1 131 ? 9.742 -18.391 -6.691 1 98.81 131 VAL B CA 1
ATOM 4049 C C . VAL B 1 131 ? 9.148 -19.766 -6.402 1 98.81 131 VAL B C 1
ATOM 4051 O O . VAL B 1 131 ? 9.328 -20.703 -7.184 1 98.81 131 VAL B O 1
ATOM 4054 N N . HIS B 1 132 ? 8.539 -19.906 -5.203 1 98.38 132 HIS B N 1
ATOM 4055 C CA . HIS B 1 132 ? 7.828 -21.125 -4.875 1 98.38 132 HIS B CA 1
ATOM 4056 C C . HIS B 1 132 ? 6.473 -21.172 -5.57 1 98.38 132 HIS B C 1
ATOM 4058 O O . HIS B 1 132 ? 5.438 -20.953 -4.938 1 98.38 132 HIS B O 1
ATOM 4064 N N . TYR B 1 133 ? 6.551 -21.547 -6.789 1 96.38 133 TYR B N 1
ATOM 4065 C CA . TYR B 1 133 ? 5.461 -21.391 -7.746 1 96.38 133 TYR B CA 1
ATOM 4066 C C . TYR B 1 133 ? 4.41 -22.469 -7.562 1 96.38 133 TYR B C 1
ATOM 4068 O O . TYR B 1 133 ? 4.738 -23.625 -7.262 1 96.38 133 TYR B O 1
ATOM 4076 N N . THR B 1 134 ? 3.041 -22.141 -7.684 1 95.62 134 THR B N 1
ATOM 4077 C CA . THR B 1 134 ? 1.845 -22.969 -7.609 1 95.62 134 THR B CA 1
ATOM 4078 C C . THR B 1 134 ? 1.661 -23.531 -6.203 1 95.62 134 THR B C 1
ATOM 4080 O O . THR B 1 134 ? 0.728 -24.297 -5.949 1 95.62 134 THR B O 1
ATOM 4083 N N . GLY B 1 135 ? 2.537 -23.25 -5.324 1 96.69 135 GLY B N 1
ATOM 4084 C CA . GLY B 1 135 ? 2.551 -23.844 -4 1 96.69 135 GLY B CA 1
ATOM 4085 C C . GLY B 1 135 ? 3.662 -24.859 -3.816 1 96.69 135 GLY B C 1
ATOM 4086 O O . GLY B 1 135 ? 3.82 -25.422 -2.732 1 96.69 135 GLY B O 1
ATOM 4087 N N . ASN B 1 136 ? 4.398 -25.109 -4.867 1 96.75 136 ASN B N 1
ATOM 4088 C CA . ASN B 1 136 ? 5.598 -25.922 -4.766 1 96.75 136 ASN B CA 1
ATOM 4089 C C . ASN B 1 136 ? 6.762 -25.156 -4.152 1 96.75 136 ASN B C 1
ATOM 4091 O O . ASN B 1 136 ? 6.633 -23.953 -3.863 1 96.75 136 ASN B O 1
ATOM 4095 N N . ILE B 1 137 ? 7.828 -25.875 -3.762 1 98 137 ILE B N 1
ATOM 4096 C CA . ILE B 1 137 ? 9.008 -25.25 -3.189 1 98 137 ILE B CA 1
ATOM 4097 C C . ILE B 1 137 ? 10.234 -25.594 -4.027 1 98 137 ILE B C 1
ATOM 4099 O O . ILE B 1 137 ? 10.469 -26.766 -4.336 1 98 137 ILE B O 1
ATOM 4103 N N . ALA B 1 138 ? 10.961 -24.547 -4.477 1 97.75 138 ALA B N 1
ATOM 4104 C CA . ALA B 1 138 ? 12.211 -24.781 -5.188 1 97.75 138 ALA B CA 1
ATOM 4105 C C . ALA B 1 138 ? 13.156 -25.656 -4.371 1 97.75 138 ALA B C 1
ATOM 4107 O O . ALA B 1 138 ? 12.984 -25.797 -3.16 1 97.75 138 ALA B O 1
ATOM 4108 N N . ASP B 1 139 ? 14.117 -26.297 -5.035 1 97.19 139 ASP B N 1
ATOM 4109 C CA . ASP B 1 139 ? 15.117 -27.109 -4.348 1 97.19 139 ASP B CA 1
ATOM 4110 C C . ASP B 1 139 ? 16.031 -26.234 -3.484 1 97.19 139 ASP B C 1
ATOM 4112 O O . ASP B 1 139 ? 17.188 -25.984 -3.852 1 97.19 139 ASP B O 1
ATOM 4116 N N . MET B 1 140 ? 15.539 -25.891 -2.32 1 98.31 140 MET B N 1
ATOM 4117 C CA . MET B 1 140 ? 16.203 -24.906 -1.463 1 98.31 140 MET B CA 1
ATOM 4118 C C . MET B 1 140 ? 17.531 -25.438 -0.958 1 98.31 140 MET B C 1
ATOM 4120 O O . MET B 1 140 ? 18.5 -24.672 -0.826 1 98.31 140 MET B O 1
ATOM 4124 N N . PRO B 1 141 ? 17.641 -26.734 -0.622 1 97.75 141 PRO B N 1
ATOM 4125 C CA . PRO B 1 141 ? 18.984 -27.219 -0.267 1 97.75 141 PRO B CA 1
ATOM 4126 C C . PRO B 1 141 ? 20.016 -26.969 -1.363 1 97.75 141 PRO B C 1
ATOM 4128 O O . PRO B 1 141 ? 21.125 -26.5 -1.078 1 97.75 141 PRO B O 1
ATOM 4131 N N . ALA B 1 142 ? 19.656 -27.266 -2.588 1 98 142 ALA B N 1
ATOM 4132 C CA . ALA B 1 142 ? 20.562 -27.016 -3.703 1 98 142 ALA B CA 1
ATOM 4133 C C . ALA B 1 142 ? 20.844 -25.516 -3.861 1 98 142 ALA B C 1
ATOM 4135 O O . ALA B 1 142 ? 21.984 -25.109 -4.094 1 98 142 ALA B O 1
ATOM 4136 N N . LEU B 1 143 ? 19.844 -24.688 -3.758 1 98.56 143 LEU B N 1
ATOM 4137 C CA . LEU B 1 143 ? 19.969 -23.234 -3.904 1 98.56 143 LEU B CA 1
ATOM 4138 C C . LEU B 1 143 ? 20.844 -22.656 -2.793 1 98.56 143 LEU B C 1
ATOM 4140 O O . LEU B 1 143 ? 21.656 -21.766 -3.035 1 98.56 143 LEU B O 1
ATOM 4144 N N . ALA B 1 144 ? 20.625 -23.172 -1.595 1 98.5 144 ALA B N 1
ATOM 4145 C CA . ALA B 1 144 ? 21.422 -22.719 -0.464 1 98.5 144 ALA B CA 1
ATOM 4146 C C . ALA B 1 144 ? 22.906 -23.016 -0.693 1 98.5 144 ALA B C 1
ATOM 4148 O O . ALA B 1 144 ? 23.766 -22.188 -0.354 1 98.5 144 ALA B O 1
ATOM 4149 N N . LYS B 1 145 ? 23.172 -24.156 -1.235 1 98.62 145 LYS B N 1
ATOM 4150 C CA . LYS B 1 145 ? 24.547 -24.531 -1.54 1 98.62 145 LYS B CA 1
ATOM 4151 C C . LYS B 1 145 ? 25.156 -23.578 -2.566 1 98.62 145 LYS B C 1
ATOM 4153 O O . LYS B 1 145 ? 26.297 -23.141 -2.408 1 98.62 145 LYS B O 1
ATOM 4158 N N . ILE B 1 146 ? 24.406 -23.297 -3.596 1 98.88 146 ILE B N 1
ATOM 4159 C CA . ILE B 1 146 ? 24.875 -22.391 -4.641 1 98.88 146 ILE B CA 1
ATOM 4160 C C . ILE B 1 146 ? 25.109 -21 -4.059 1 98.88 146 ILE B C 1
ATOM 4162 O O . ILE B 1 146 ? 26.141 -20.375 -4.312 1 98.88 146 ILE B O 1
ATOM 4166 N N . ALA B 1 147 ? 24.156 -20.5 -3.285 1 98.88 147 ALA B N 1
ATOM 4167 C CA . ALA B 1 147 ? 24.25 -19.172 -2.695 1 98.88 147 ALA B CA 1
ATOM 4168 C C . ALA B 1 147 ? 25.469 -19.047 -1.796 1 98.88 147 ALA B C 1
ATOM 4170 O O . ALA B 1 147 ? 26.172 -18.031 -1.833 1 98.88 147 ALA B O 1
ATOM 4171 N N . LYS B 1 148 ? 25.719 -20.047 -1.011 1 98.62 148 LYS B N 1
ATOM 4172 C CA . LYS B 1 148 ? 26.891 -20.047 -0.135 1 98.62 148 LYS B CA 1
ATOM 4173 C C . LYS B 1 148 ? 28.188 -20.031 -0.945 1 98.62 148 LYS B C 1
ATOM 4175 O O . LYS B 1 148 ? 29.094 -19.25 -0.654 1 98.62 148 LYS B O 1
ATOM 4180 N N . LYS B 1 149 ? 28.234 -20.906 -1.925 1 98.75 149 LYS B N 1
ATOM 4181 C CA . LYS B 1 149 ? 29.422 -21.016 -2.766 1 98.75 149 LYS B CA 1
ATOM 4182 C C . LYS B 1 149 ? 29.766 -19.688 -3.414 1 98.75 149 LYS B C 1
ATOM 4184 O O . LYS B 1 149 ? 30.953 -19.344 -3.535 1 98.75 149 LYS B O 1
ATOM 4189 N N . HIS B 1 150 ? 28.844 -18.922 -3.795 1 98.81 150 HIS B N 1
ATOM 4190 C CA . HIS B 1 150 ? 29.078 -17.719 -4.59 1 98.81 150 HIS B CA 1
ATOM 4191 C C . HIS B 1 150 ? 28.812 -16.453 -3.773 1 98.81 150 HIS B C 1
ATOM 4193 O O . HIS B 1 150 ? 28.828 -15.352 -4.316 1 98.81 150 HIS B O 1
ATOM 4199 N N . ASN B 1 151 ? 28.547 -16.609 -2.484 1 98.62 151 ASN B N 1
ATOM 4200 C CA . ASN B 1 151 ? 28.297 -15.5 -1.563 1 98.62 151 ASN B CA 1
ATOM 4201 C C . ASN B 1 151 ? 27.125 -14.648 -2.016 1 98.62 151 ASN B C 1
ATOM 4203 O O . ASN B 1 151 ? 27.25 -13.43 -2.16 1 98.62 151 ASN B O 1
ATOM 4207 N N . LEU B 1 152 ? 26 -15.281 -2.299 1 98.94 152 LEU B N 1
ATOM 4208 C CA . LEU B 1 152 ? 24.766 -14.625 -2.725 1 98.94 152 LEU B CA 1
ATOM 4209 C C . LEU B 1 152 ? 23.719 -14.688 -1.627 1 98.94 152 LEU B C 1
ATOM 4211 O O . LEU B 1 152 ? 23.672 -15.641 -0.852 1 98.94 152 LEU B O 1
ATOM 4215 N N . HIS B 1 153 ? 22.891 -13.664 -1.526 1 98.94 153 HIS B N 1
ATOM 4216 C CA . HIS B 1 153 ? 21.719 -13.695 -0.651 1 98.94 153 HIS B CA 1
ATOM 4217 C C . HIS B 1 153 ? 20.594 -14.492 -1.274 1 98.94 153 HIS B C 1
ATOM 4219 O O . HIS B 1 153 ? 20.562 -14.695 -2.49 1 98.94 153 HIS B O 1
ATOM 4225 N N . ILE B 1 154 ? 19.688 -14.992 -0.44 1 98.94 154 ILE B N 1
ATOM 4226 C CA . ILE B 1 154 ? 18.469 -15.617 -0.912 1 98.94 154 ILE B CA 1
ATOM 4227 C C . ILE B 1 154 ? 17.25 -14.852 -0.38 1 98.94 154 ILE B C 1
ATOM 4229 O O . ILE B 1 154 ? 17.141 -14.617 0.825 1 98.94 154 ILE B O 1
ATOM 4233 N N . VAL B 1 155 ? 16.438 -14.375 -1.209 1 98.94 155 VAL B N 1
ATOM 4234 C CA . VAL B 1 155 ? 15.109 -13.852 -0.905 1 98.94 155 VAL B CA 1
ATOM 4235 C C . VAL B 1 155 ? 14.039 -14.75 -1.516 1 98.94 155 VAL B C 1
ATOM 4237 O O . VAL B 1 155 ? 13.875 -14.789 -2.736 1 98.94 155 VAL B O 1
ATOM 4240 N N . GLU B 1 156 ? 13.297 -15.43 -0.696 1 98.94 156 GLU B N 1
ATOM 4241 C CA . GLU B 1 156 ? 12.289 -16.359 -1.188 1 98.94 156 GLU B CA 1
ATOM 4242 C C . GLU B 1 156 ? 10.992 -15.648 -1.546 1 98.94 156 GLU B C 1
ATOM 4244 O O . GLU B 1 156 ? 10.406 -14.961 -0.708 1 98.94 156 GLU B O 1
ATOM 4249 N N . ASP B 1 157 ? 10.602 -15.766 -2.818 1 98.94 157 ASP B N 1
ATOM 4250 C CA . ASP B 1 157 ? 9.219 -15.453 -3.137 1 98.94 157 ASP B CA 1
ATOM 4251 C C . ASP B 1 157 ? 8.289 -16.609 -2.748 1 98.94 157 ASP B C 1
ATOM 4253 O O . ASP B 1 157 ? 8.094 -17.547 -3.525 1 98.94 157 ASP B O 1
ATOM 4257 N N . ALA B 1 158 ? 7.699 -16.5 -1.626 1 98.88 158 ALA B N 1
ATOM 4258 C CA . ALA B 1 158 ? 6.828 -17.516 -1.047 1 98.88 158 ALA B CA 1
ATOM 4259 C C . ALA B 1 158 ? 5.367 -17.078 -1.077 1 98.88 158 ALA B C 1
ATOM 4261 O O . ALA B 1 158 ? 4.555 -17.531 -0.27 1 98.88 158 ALA B O 1
ATOM 4262 N N . CYS B 1 159 ? 5.047 -16.172 -1.979 1 98.75 159 CYS B N 1
ATOM 4263 C CA . CYS B 1 159 ? 3.715 -15.578 -2.047 1 98.75 159 CYS B CA 1
ATOM 4264 C C . CYS B 1 159 ? 2.654 -16.641 -2.299 1 98.75 159 CYS B C 1
ATOM 4266 O O . CYS B 1 159 ? 1.475 -16.422 -2.016 1 98.75 159 CYS B O 1
ATOM 4268 N N . GLN B 1 160 ? 3.047 -17.828 -2.818 1 98.44 160 GLN B N 1
ATOM 4269 C CA . GLN B 1 160 ? 2.088 -18.891 -3.121 1 98.44 160 GLN B CA 1
ATOM 4270 C C . GLN B 1 160 ? 2.275 -20.078 -2.193 1 98.44 160 GLN B C 1
ATOM 4272 O O . GLN B 1 160 ? 1.775 -21.172 -2.469 1 98.44 160 GLN B O 1
ATOM 4277 N N . THR B 1 161 ? 3.045 -19.922 -1.098 1 98.56 161 THR B N 1
ATOM 4278 C CA . THR B 1 161 ? 3.455 -21.125 -0.392 1 98.56 161 THR B CA 1
ATOM 4279 C C . THR B 1 161 ? 3.377 -20.922 1.118 1 98.56 161 THR B C 1
ATOM 4281 O O . THR B 1 161 ? 4.266 -21.359 1.854 1 98.56 161 THR B O 1
ATOM 4284 N N . ILE B 1 162 ? 2.369 -20.219 1.587 1 98.56 162 ILE B N 1
ATOM 4285 C CA . ILE B 1 162 ? 2.135 -20.109 3.021 1 98.56 162 ILE B CA 1
ATOM 4286 C C . ILE B 1 162 ? 2.033 -21.5 3.645 1 98.56 162 ILE B C 1
ATOM 4288 O O . ILE B 1 162 ? 1.297 -22.344 3.146 1 98.56 162 ILE B O 1
ATOM 4292 N N . LEU B 1 163 ? 2.814 -21.75 4.719 1 98.12 163 LEU B N 1
ATOM 4293 C CA . LEU B 1 163 ? 2.902 -23 5.469 1 98.12 163 LEU B CA 1
ATOM 4294 C C . LEU B 1 163 ? 3.828 -23.984 4.77 1 98.12 163 LEU B C 1
ATOM 4296 O O . LEU B 1 163 ? 4.117 -25.062 5.305 1 98.12 163 LEU B O 1
ATOM 4300 N N . GLY B 1 164 ? 4.352 -23.688 3.566 1 98.19 164 GLY B N 1
ATOM 4301 C CA . GLY B 1 164 ? 5.211 -24.609 2.84 1 98.19 164 GLY B CA 1
ATOM 4302 C C . GLY B 1 164 ? 6.477 -24.969 3.6 1 98.19 164 GLY B C 1
ATOM 4303 O O . GLY B 1 164 ? 7.027 -24.141 4.328 1 98.19 164 GLY B O 1
ATOM 4304 N N . ARG B 1 165 ? 6.941 -26.188 3.357 1 97.88 165 ARG B N 1
ATOM 4305 C CA . ARG B 1 165 ? 8.164 -26.625 4.008 1 97.88 165 ARG B CA 1
ATOM 4306 C C . ARG B 1 165 ? 8.789 -27.797 3.258 1 97.88 165 ARG B C 1
ATOM 4308 O O . ARG B 1 165 ? 8.102 -28.484 2.494 1 97.88 165 ARG B O 1
ATOM 4315 N N . ILE B 1 166 ? 10.023 -27.938 3.34 1 97.62 166 ILE B N 1
ATOM 4316 C CA . ILE B 1 166 ? 10.758 -29.141 2.953 1 97.62 166 ILE B CA 1
ATOM 4317 C C . ILE B 1 166 ? 11.148 -29.938 4.199 1 97.62 166 ILE B C 1
ATOM 4319 O O . ILE B 1 166 ? 11.953 -29.469 5.012 1 97.62 166 ILE B O 1
ATOM 4323 N N . ASN B 1 167 ? 10.445 -31.062 4.258 1 92.5 167 ASN B N 1
ATOM 4324 C CA . ASN B 1 167 ? 10.531 -31.812 5.516 1 92.5 167 ASN B CA 1
ATOM 4325 C C . ASN B 1 167 ? 10.117 -30.938 6.703 1 92.5 167 ASN B C 1
ATOM 4327 O O . ASN B 1 167 ? 8.992 -30.438 6.746 1 92.5 167 ASN B O 1
ATOM 4331 N N . ASP B 1 168 ? 10.883 -30.531 7.578 1 90.06 168 ASP B N 1
ATOM 4332 C CA . ASP B 1 168 ? 10.453 -29.781 8.758 1 90.06 168 ASP B CA 1
ATOM 4333 C C . ASP B 1 168 ? 11.031 -28.375 8.742 1 90.06 168 ASP B C 1
ATOM 4335 O O . ASP B 1 168 ? 10.906 -27.641 9.727 1 90.06 168 ASP B O 1
ATOM 4339 N N . LYS B 1 169 ? 11.516 -28.078 7.578 1 97.06 169 LYS B N 1
ATOM 4340 C CA . LYS B 1 169 ? 12.078 -26.734 7.465 1 97.06 169 LYS B CA 1
ATOM 4341 C C . LYS B 1 169 ? 11.188 -25.844 6.605 1 97.06 169 LYS B C 1
ATOM 4343 O O . LYS B 1 169 ? 11.047 -26.078 5.402 1 97.06 169 LYS B O 1
ATOM 4348 N N . PHE B 1 170 ? 10.609 -24.844 7.219 1 98.19 170 PHE B N 1
ATOM 4349 C CA . PHE B 1 170 ? 9.625 -23.984 6.578 1 98.19 170 PHE B CA 1
ATOM 4350 C C . PHE B 1 170 ? 10.297 -23.047 5.574 1 98.19 170 PHE B C 1
ATOM 4352 O O . PHE B 1 170 ? 11.469 -22.703 5.734 1 98.19 170 PHE B O 1
ATOM 4359 N N . VAL B 1 171 ? 9.531 -22.734 4.473 1 97.38 171 VAL B N 1
ATOM 4360 C CA . VAL B 1 171 ? 9.945 -21.594 3.654 1 97.38 171 VAL B CA 1
ATOM 4361 C C . VAL B 1 171 ? 10.195 -20.391 4.543 1 97.38 171 VAL B C 1
ATOM 4363 O O . VAL B 1 171 ? 9.477 -20.172 5.523 1 97.38 171 VAL B O 1
ATOM 4366 N N . GLY B 1 172 ? 11.164 -19.578 4.293 1 95.69 172 GLY B N 1
ATOM 4367 C CA . GLY B 1 172 ? 11.555 -18.438 5.117 1 95.69 172 GLY B CA 1
ATOM 4368 C C . GLY B 1 172 ? 12.711 -18.75 6.051 1 95.69 172 GLY B C 1
ATOM 4369 O O . GLY B 1 172 ? 13.234 -17.859 6.711 1 95.69 172 GLY B O 1
ATOM 4370 N N . SER B 1 173 ? 13.195 -19.969 6.035 1 96.19 173 SER B N 1
ATOM 4371 C CA . SER B 1 173 ? 14.281 -20.359 6.922 1 96.19 173 SER B CA 1
ATOM 4372 C C . SER B 1 173 ? 15.57 -20.609 6.145 1 96.19 173 SER B C 1
ATOM 4374 O O . SER B 1 173 ? 16.578 -21.031 6.719 1 96.19 173 SER B O 1
ATOM 4376 N N . TRP B 1 174 ? 15.57 -20.422 4.832 1 97.12 174 TRP B N 1
ATOM 4377 C CA . TRP B 1 174 ? 16.672 -20.844 3.984 1 97.12 174 TRP B CA 1
ATOM 4378 C C . TRP B 1 174 ? 17.562 -19.672 3.619 1 97.12 174 TRP B C 1
ATOM 4380 O O . TRP B 1 174 ? 18.734 -19.844 3.248 1 97.12 174 TRP B O 1
ATOM 4390 N N . GLY B 1 175 ? 17.031 -18.453 3.635 1 97.38 175 GLY B N 1
ATOM 4391 C CA . GLY B 1 175 ? 17.766 -17.234 3.289 1 97.38 175 GLY B CA 1
ATOM 4392 C C . GLY B 1 175 ? 17.5 -16.094 4.254 1 97.38 175 GLY B C 1
ATOM 4393 O O . GLY B 1 175 ? 17.25 -16.312 5.438 1 97.38 175 GLY B O 1
ATOM 4394 N N . GLN B 1 176 ? 17.688 -14.875 3.764 1 98.62 176 GLN B N 1
ATOM 4395 C CA . GLN B 1 176 ? 17.547 -13.703 4.613 1 98.62 176 GLN B CA 1
ATOM 4396 C C . GLN B 1 176 ? 16.078 -13.328 4.809 1 98.62 176 GLN B C 1
ATOM 4398 O O . GLN B 1 176 ? 15.688 -12.867 5.879 1 98.62 176 GLN B O 1
ATOM 4403 N N . PHE B 1 177 ? 15.32 -13.523 3.705 1 98.88 177 PHE B N 1
ATOM 4404 C CA . PHE B 1 177 ? 13.922 -13.117 3.76 1 98.88 177 PHE B CA 1
ATOM 4405 C C . PHE B 1 177 ? 13.047 -14.109 3.002 1 98.88 177 PHE B C 1
ATOM 4407 O O . PHE B 1 177 ? 13.5 -14.742 2.045 1 98.88 177 PHE B O 1
ATOM 4414 N N . ALA B 1 178 ? 11.852 -14.312 3.432 1 98.94 178 ALA B N 1
ATOM 4415 C CA . ALA B 1 178 ? 10.742 -14.867 2.656 1 98.94 178 ALA B CA 1
ATOM 4416 C C . ALA B 1 178 ? 9.547 -13.922 2.643 1 98.94 178 ALA B C 1
ATOM 4418 O O . ALA B 1 178 ? 9.227 -13.305 3.66 1 98.94 178 ALA B O 1
ATOM 4419 N N . CYS B 1 179 ? 8.992 -13.781 1.523 1 98.94 179 CYS B N 1
ATOM 4420 C CA . CYS B 1 179 ? 7.91 -12.82 1.336 1 98.94 179 CYS B CA 1
ATOM 4421 C C . CYS B 1 179 ? 6.613 -13.531 0.958 1 98.94 179 CYS B C 1
ATOM 4423 O O . CYS B 1 179 ? 6.625 -14.477 0.172 1 98.94 179 CYS B O 1
ATOM 4425 N N . PHE B 1 180 ? 5.531 -13.109 1.52 1 98.88 180 PHE B N 1
ATOM 4426 C CA . PHE B 1 180 ? 4.223 -13.719 1.321 1 98.88 180 PHE B CA 1
ATOM 4427 C C . PHE B 1 180 ? 3.203 -12.688 0.864 1 98.88 180 PHE B C 1
ATOM 4429 O O . PHE B 1 180 ? 3.365 -11.492 1.123 1 98.88 180 PHE B O 1
ATOM 4436 N N . SER B 1 181 ? 2.227 -13.125 0.148 1 98.75 181 SER B N 1
ATOM 4437 C CA . SER B 1 181 ? 1.073 -12.328 -0.261 1 98.75 181 SER B CA 1
ATOM 4438 C C . SER B 1 181 ? -0.213 -12.859 0.368 1 98.75 181 SER B C 1
ATOM 4440 O O . SER B 1 181 ? -0.406 -14.07 0.477 1 98.75 181 SER B O 1
ATOM 4442 N N . LEU B 1 182 ? -1.018 -11.93 0.831 1 98.56 182 LEU B N 1
ATOM 4443 C CA . LEU B 1 182 ? -2.336 -12.289 1.345 1 98.56 182 LEU B CA 1
ATOM 4444 C C . LEU B 1 182 ? -3.434 -11.812 0.398 1 98.56 182 LEU B C 1
ATOM 4446 O O . LEU B 1 182 ? -4.555 -11.539 0.831 1 98.56 182 LEU B O 1
ATOM 4450 N N . HIS B 1 183 ? -3.064 -11.625 -0.892 1 97.69 183 HIS B N 1
ATOM 4451 C CA . HIS B 1 183 ? -4.016 -11.289 -1.945 1 97.69 183 HIS B CA 1
ATOM 4452 C C . HIS B 1 183 ? -5.238 -12.203 -1.895 1 97.69 183 HIS B C 1
ATOM 4454 O O . HIS B 1 183 ? -5.145 -13.352 -1.453 1 97.69 183 HIS B O 1
ATOM 4460 N N . PRO B 1 184 ? -6.406 -11.781 -2.4 1 96.12 184 PRO B N 1
ATOM 4461 C CA . PRO B 1 184 ? -7.672 -12.508 -2.256 1 96.12 184 PRO B CA 1
ATOM 4462 C C . PRO B 1 184 ? -7.609 -13.922 -2.824 1 96.12 184 PRO B C 1
ATOM 4464 O O . PRO B 1 184 ? -8.406 -14.789 -2.434 1 96.12 184 PRO B O 1
ATOM 4467 N N . LEU B 1 185 ? -6.691 -14.188 -3.613 1 94.12 185 LEU B N 1
ATOM 4468 C CA . LEU B 1 185 ? -6.668 -15.492 -4.266 1 94.12 185 LEU B CA 1
ATOM 4469 C C . LEU B 1 185 ? -5.691 -16.422 -3.568 1 94.12 185 LEU B C 1
ATOM 4471 O O . LEU B 1 185 ? -5.543 -17.594 -3.965 1 94.12 185 LEU B O 1
ATOM 4475 N N . LYS B 1 186 ? -5.012 -15.969 -2.547 1 97.75 186 LYS B N 1
ATOM 4476 C CA . LYS B 1 186 ? -4.023 -16.781 -1.839 1 97.75 186 LYS B CA 1
ATOM 4477 C C . LYS B 1 186 ? -4.691 -17.656 -0.786 1 97.75 186 LYS B C 1
ATOM 4479 O O . LYS B 1 186 ? -5.867 -17.484 -0.473 1 97.75 186 LYS B O 1
ATOM 4484 N N . ASN B 1 187 ? -3.928 -18.641 -0.28 1 97.75 187 ASN B N 1
ATOM 4485 C CA . ASN B 1 187 ? -4.461 -19.625 0.666 1 97.75 187 ASN B CA 1
ATOM 4486 C C . ASN B 1 187 ? -4.906 -18.953 1.964 1 97.75 187 ASN B C 1
ATOM 4488 O O . ASN B 1 187 ? -5.84 -19.422 2.619 1 97.75 187 ASN B O 1
ATOM 4492 N N . LEU B 1 188 ? -4.195 -18.031 2.395 1 98 188 LEU B N 1
ATOM 4493 C CA . LEU B 1 188 ? -4.617 -17.062 3.398 1 98 188 LEU B CA 1
ATOM 4494 C C . LEU B 1 188 ? -4.875 -15.695 2.766 1 98 188 LEU B C 1
ATOM 4496 O O . LEU B 1 188 ? -3.939 -15.023 2.324 1 98 188 LEU B O 1
ATOM 4500 N N . ASN B 1 189 ? -6.168 -15.383 2.664 1 96.38 189 ASN B N 1
ATOM 4501 C CA . ASN B 1 189 ? -6.508 -14.18 1.92 1 96.38 189 ASN B CA 1
ATOM 4502 C C . ASN B 1 189 ? -7.246 -13.164 2.795 1 96.38 189 ASN B C 1
ATOM 4504 O O . ASN B 1 189 ? -7.781 -13.523 3.846 1 96.38 189 ASN B O 1
ATOM 4508 N N . VAL B 1 190 ? -7.137 -11.969 2.391 1 96 190 VAL B N 1
ATOM 4509 C CA . VAL B 1 190 ? -7.797 -10.867 3.082 1 96 190 VAL B CA 1
ATOM 4510 C C . VAL B 1 190 ? -8.664 -10.078 2.098 1 96 190 VAL B C 1
ATOM 4512 O O . VAL B 1 190 ? -9.055 -10.602 1.052 1 96 190 VAL B O 1
ATOM 4515 N N . TRP B 1 191 ? -9.336 -9.094 2.393 1 95.25 191 TRP B N 1
ATOM 4516 C CA . TRP B 1 191 ? -10.234 -8.312 1.559 1 95.25 191 TRP B CA 1
ATOM 4517 C C . TRP B 1 191 ? -9.477 -7.207 0.824 1 95.25 191 TRP B C 1
ATOM 4519 O O . TRP B 1 191 ? -9.758 -6.023 1.015 1 95.25 191 TRP B O 1
ATOM 4529 N N . SER B 1 192 ? -8.586 -7.637 -0.149 1 94.81 192 SER B N 1
ATOM 4530 C CA . SER B 1 192 ? -7.715 -6.824 -0.986 1 94.81 192 SER B CA 1
ATOM 4531 C C . SER B 1 192 ? -6.258 -7.258 -0.849 1 94.81 192 SER B C 1
ATOM 4533 O O . SER B 1 192 ? -5.934 -8.43 -1.04 1 94.81 192 SER B O 1
ATOM 4535 N N . ASP B 1 193 ? -5.348 -6.242 -0.573 1 97.06 193 ASP B N 1
ATOM 4536 C CA . ASP B 1 193 ? -3.934 -6.605 -0.607 1 97.06 193 ASP B CA 1
ATOM 4537 C C . ASP B 1 193 ? -3.322 -6.566 0.792 1 97.06 193 ASP B C 1
ATOM 4539 O O . ASP B 1 193 ? -3.768 -5.797 1.647 1 97.06 193 ASP B O 1
ATOM 4543 N N . ALA B 1 194 ? -2.33 -7.41 0.973 1 98.44 194 ALA B N 1
ATOM 4544 C CA . ALA B 1 194 ? -1.41 -7.395 2.107 1 98.44 194 ALA B CA 1
ATOM 4545 C C . ALA B 1 194 ? -0.193 -8.273 1.839 1 98.44 194 ALA B C 1
ATOM 4547 O O . ALA B 1 194 ? -0.214 -9.117 0.938 1 98.44 194 ALA B O 1
ATOM 4548 N N . GLY B 1 195 ? 0.9 -8.008 2.5 1 98.75 195 GLY B N 1
ATOM 4549 C CA . GLY B 1 195 ? 2.102 -8.828 2.426 1 98.75 195 GLY B CA 1
ATOM 4550 C C . GLY B 1 195 ? 2.734 -9.086 3.779 1 98.75 195 GLY B C 1
ATOM 4551 O O . GLY B 1 195 ? 2.334 -8.484 4.781 1 98.75 195 GLY B O 1
ATOM 4552 N N . VAL B 1 196 ? 3.58 -10 3.85 1 98.94 196 VAL B N 1
ATOM 4553 C CA . VAL B 1 196 ? 4.32 -10.344 5.059 1 98.94 196 VAL B CA 1
ATOM 4554 C C . VAL B 1 196 ? 5.773 -10.656 4.707 1 98.94 196 VAL B C 1
ATOM 4556 O O . VAL B 1 196 ? 6.047 -11.273 3.676 1 98.94 196 VAL B O 1
ATOM 4559 N N . ILE B 1 197 ? 6.688 -10.219 5.477 1 98.94 197 ILE B N 1
ATOM 4560 C CA . ILE B 1 197 ? 8.094 -10.578 5.355 1 98.94 197 ILE B CA 1
ATOM 4561 C C . ILE B 1 197 ? 8.531 -11.375 6.582 1 98.94 197 ILE B C 1
ATOM 4563 O O . ILE B 1 197 ? 8.398 -10.906 7.715 1 98.94 197 ILE B O 1
ATOM 4567 N N . ILE B 1 198 ? 9.016 -12.516 6.367 1 98.81 198 ILE B N 1
ATOM 4568 C CA . ILE B 1 198 ? 9.633 -13.297 7.43 1 98.81 198 ILE B CA 1
ATOM 4569 C C . ILE B 1 198 ? 11.148 -13.133 7.387 1 98.81 198 ILE B C 1
ATOM 4571 O O . ILE B 1 198 ? 11.75 -13.125 6.309 1 98.81 198 ILE B O 1
ATOM 4575 N N . THR B 1 199 ? 11.758 -12.984 8.523 1 98.81 199 THR B N 1
ATOM 4576 C CA . THR B 1 199 ? 13.211 -12.984 8.672 1 98.81 199 THR B CA 1
ATOM 4577 C C . THR B 1 199 ? 13.617 -13.57 10.016 1 98.81 199 THR B C 1
ATOM 4579 O O . THR B 1 199 ? 12.836 -13.555 10.969 1 98.81 199 THR B O 1
ATOM 4582 N N . HIS B 1 200 ? 14.789 -14.117 10.062 1 98.5 200 HIS B N 1
ATOM 4583 C CA . HIS B 1 200 ? 15.328 -14.68 11.297 1 98.5 200 HIS B CA 1
ATOM 4584 C C . HIS B 1 200 ? 16.312 -13.719 11.961 1 98.5 200 HIS B C 1
ATOM 4586 O O . HIS B 1 200 ? 16.906 -14.047 12.984 1 98.5 200 HIS B O 1
ATOM 4592 N N . SER B 1 201 ? 16.5 -12.602 11.398 1 98.62 201 SER B N 1
ATOM 4593 C CA . SER B 1 201 ? 17.406 -11.586 11.914 1 98.62 201 SER B CA 1
ATOM 4594 C C . SER B 1 201 ? 16.656 -10.508 12.688 1 98.62 201 SER B C 1
ATOM 4596 O O . SER B 1 201 ? 15.789 -9.828 12.133 1 98.62 201 SER B O 1
ATOM 4598 N N . ASP B 1 202 ? 17.062 -10.289 13.961 1 98.75 202 ASP B N 1
ATOM 4599 C CA . ASP B 1 202 ? 16.5 -9.203 14.75 1 98.75 202 ASP B CA 1
ATOM 4600 C C . ASP B 1 202 ? 16.797 -7.848 14.117 1 98.75 202 ASP B C 1
ATOM 4602 O O . ASP B 1 202 ? 15.953 -6.953 14.125 1 98.75 202 ASP B O 1
ATOM 4606 N N . GLU B 1 203 ? 17.969 -7.77 13.602 1 98.56 203 GLU B N 1
ATOM 4607 C CA . GLU B 1 203 ? 18.406 -6.52 12.984 1 98.56 203 GLU B CA 1
ATOM 4608 C C . GLU B 1 203 ? 17.547 -6.172 11.773 1 98.56 203 GLU B C 1
ATOM 4610 O O . GLU B 1 203 ? 17.062 -5.043 11.648 1 98.56 203 GLU B O 1
ATOM 4615 N N . TYR B 1 204 ? 17.344 -7.145 10.852 1 98.69 204 TYR B N 1
ATOM 4616 C CA . TYR B 1 204 ? 16.516 -6.898 9.672 1 98.69 204 TYR B CA 1
ATOM 4617 C C . TYR B 1 204 ? 15.078 -6.609 10.062 1 98.69 204 TYR B C 1
ATOM 4619 O O . TYR B 1 204 ? 14.406 -5.789 9.43 1 98.69 204 TYR B O 1
ATOM 4627 N N . ALA B 1 205 ? 14.594 -7.312 11.086 1 98.88 205 ALA B N 1
ATOM 4628 C CA . ALA B 1 205 ? 13.227 -7.074 11.547 1 98.88 205 ALA B CA 1
ATOM 4629 C C . ALA B 1 205 ? 13.047 -5.629 12.008 1 98.88 205 ALA B C 1
ATOM 4631 O O . ALA B 1 205 ? 12.062 -4.977 11.656 1 98.88 205 ALA B O 1
ATOM 4632 N N . GLU B 1 206 ? 13.969 -5.141 12.773 1 98.5 206 GLU B N 1
ATOM 4633 C CA . GLU B 1 206 ? 13.914 -3.77 13.273 1 98.5 206 GLU B CA 1
ATOM 4634 C C . GLU B 1 206 ? 13.984 -2.766 12.125 1 98.5 206 GLU B C 1
ATOM 4636 O O . GLU B 1 206 ? 13.227 -1.789 12.102 1 98.5 206 GLU B O 1
ATOM 4641 N N . LYS B 1 207 ? 14.852 -2.984 11.203 1 98.44 207 LYS B N 1
ATOM 4642 C CA . LYS B 1 207 ? 15.008 -2.088 10.062 1 98.44 207 LYS B CA 1
ATOM 4643 C C . LYS B 1 207 ? 13.75 -2.078 9.195 1 98.44 207 LYS B C 1
ATOM 4645 O O . LYS B 1 207 ? 13.359 -1.029 8.68 1 98.44 207 LYS B O 1
ATOM 4650 N N . LEU B 1 208 ? 13.18 -3.273 9.031 1 98.81 208 LEU B N 1
ATOM 4651 C CA . LEU B 1 208 ? 11.953 -3.369 8.242 1 98.81 208 LEU B CA 1
ATOM 4652 C C . LEU B 1 208 ? 10.828 -2.574 8.898 1 98.81 208 LEU B C 1
ATOM 4654 O O . LEU B 1 208 ? 10.062 -1.891 8.211 1 98.81 208 LEU B O 1
ATOM 4658 N N . ARG B 1 209 ? 10.703 -2.668 10.203 1 98.62 209 ARG B N 1
ATOM 4659 C CA . ARG B 1 209 ? 9.664 -1.944 10.922 1 98.62 209 ARG B CA 1
ATOM 4660 C C . ARG B 1 209 ? 9.867 -0.437 10.812 1 98.62 209 ARG B C 1
ATOM 4662 O O . ARG B 1 209 ? 8.898 0.318 10.688 1 98.62 209 ARG B O 1
ATOM 4669 N N . LEU B 1 210 ? 11.102 -0.01 10.828 1 98.31 210 LEU B N 1
ATOM 4670 C CA . LEU B 1 210 ? 11.414 1.403 10.648 1 98.31 210 LEU B CA 1
ATOM 4671 C C . LEU B 1 210 ? 11.102 1.85 9.219 1 98.31 210 LEU B C 1
ATOM 4673 O O . LEU B 1 210 ? 10.445 2.873 9.016 1 98.31 210 LEU B O 1
ATOM 4677 N N . TYR B 1 211 ? 11.508 1.054 8.273 1 98.62 211 TYR B N 1
ATOM 4678 C CA . TYR B 1 211 ? 11.414 1.396 6.859 1 98.62 211 TYR B CA 1
ATOM 4679 C C . TYR B 1 211 ? 9.953 1.448 6.406 1 98.62 211 TYR B C 1
ATOM 4681 O O . TYR B 1 211 ? 9.57 2.324 5.629 1 98.62 211 TYR B O 1
ATOM 4689 N N . ARG B 1 212 ? 9.094 0.518 6.918 1 98.69 212 ARG B N 1
ATOM 4690 C CA . ARG B 1 212 ? 7.707 0.449 6.457 1 98.69 212 ARG B CA 1
ATOM 4691 C C . ARG B 1 212 ? 6.902 1.637 6.973 1 98.69 212 ARG B C 1
ATOM 4693 O O . ARG B 1 212 ? 5.77 1.86 6.535 1 98.69 212 ARG B O 1
ATOM 4700 N N . ASN B 1 213 ? 7.496 2.375 7.918 1 98.5 213 ASN B N 1
ATOM 4701 C CA . ASN B 1 213 ? 6.82 3.484 8.578 1 98.5 213 ASN B CA 1
ATOM 4702 C C . ASN B 1 213 ? 7.648 4.766 8.516 1 98.5 213 ASN B C 1
ATOM 4704 O O . ASN B 1 213 ? 7.934 5.375 9.547 1 98.5 213 ASN B O 1
ATOM 4708 N N . HIS B 1 214 ? 8.109 5.137 7.355 1 98.38 214 HIS B N 1
ATOM 4709 C CA . HIS B 1 214 ? 8.742 6.402 6.992 1 98.38 214 HIS B CA 1
ATOM 4710 C C . HIS B 1 214 ? 10.141 6.512 7.582 1 98.38 214 HIS B C 1
ATOM 4712 O O . HIS B 1 214 ? 10.82 7.527 7.406 1 98.38 214 HIS B O 1
ATOM 4718 N N . GLY B 1 215 ? 10.57 5.547 8.312 1 98.31 215 GLY B N 1
ATOM 4719 C CA . GLY B 1 215 ? 11.852 5.641 9 1 98.31 215 GLY B CA 1
ATOM 4720 C C . GLY B 1 215 ? 11.742 6.289 10.367 1 98.31 215 GLY B C 1
ATOM 4721 O O . GLY B 1 215 ? 12.75 6.68 10.961 1 98.31 215 GLY B O 1
ATOM 4722 N N . LEU B 1 216 ? 10.555 6.387 10.875 1 98.25 216 LEU B N 1
ATOM 4723 C CA . LEU B 1 216 ? 10.281 7.023 12.156 1 98.25 216 LEU B CA 1
ATOM 4724 C C . LEU B 1 216 ? 10.609 6.082 13.312 1 98.25 216 LEU B C 1
ATOM 4726 O O . LEU B 1 216 ? 10.016 5.004 13.422 1 98.25 216 LEU B O 1
ATOM 4730 N N . ILE B 1 217 ? 11.516 6.5 14.203 1 97.38 217 ILE B N 1
ATOM 4731 C CA . ILE B 1 217 ? 11.82 5.707 15.391 1 97.38 217 ILE B CA 1
ATOM 4732 C C . ILE B 1 217 ? 10.828 6.047 16.5 1 97.38 217 ILE B C 1
ATOM 4734 O O . ILE B 1 217 ? 10.633 5.262 17.438 1 97.38 217 ILE B O 1
ATOM 4738 N N . ASN B 1 218 ? 10.266 7.191 16.422 1 95.38 218 ASN B N 1
ATOM 4739 C CA . ASN B 1 218 ? 9.125 7.656 17.203 1 95.38 218 ASN B CA 1
ATOM 4740 C C . ASN B 1 218 ? 8.297 8.68 16.422 1 95.38 218 ASN B C 1
ATOM 4742 O O . ASN B 1 218 ? 8.484 8.852 15.219 1 95.38 218 ASN B O 1
ATOM 4746 N N . ARG B 1 219 ? 7.387 9.281 17.047 1 93.56 219 ARG B N 1
ATOM 4747 C CA . ARG B 1 219 ? 6.395 10.125 16.375 1 93.56 219 ARG B CA 1
ATOM 4748 C C . ARG B 1 219 ? 7.062 11.289 15.648 1 93.56 219 ARG B C 1
ATOM 4750 O O . ARG B 1 219 ? 6.543 11.789 14.648 1 93.56 219 ARG B O 1
ATOM 4757 N N . ASP B 1 220 ? 8.281 11.719 16.062 1 96.12 220 ASP B N 1
ATOM 4758 C CA . ASP B 1 220 ? 8.797 13 15.602 1 96.12 220 ASP B CA 1
ATOM 4759 C C . ASP B 1 220 ? 10.156 12.836 14.93 1 96.12 220 ASP B C 1
ATOM 4761 O O . ASP B 1 220 ? 10.641 13.75 14.266 1 96.12 220 ASP B O 1
ATOM 4765 N N . VAL B 1 221 ? 10.781 11.641 15.102 1 98.06 221 VAL B N 1
ATOM 4766 C CA . VAL B 1 221 ? 12.172 11.508 14.68 1 98.06 221 VAL B CA 1
ATOM 4767 C C . VAL B 1 221 ? 12.273 10.461 13.57 1 98.06 221 VAL B C 1
ATOM 4769 O O . VAL B 1 221 ? 11.938 9.297 13.773 1 98.06 221 VAL B O 1
ATOM 4772 N N . CYS B 1 222 ? 12.719 10.891 12.461 1 98.12 222 CYS B N 1
ATOM 4773 C CA . CYS B 1 222 ? 13.023 10.039 11.32 1 98.12 222 CYS B CA 1
ATOM 4774 C C . CYS B 1 222 ? 14.523 9.789 11.211 1 98.12 222 CYS B C 1
ATOM 4776 O O . CYS B 1 222 ? 15.297 10.719 10.961 1 98.12 222 CYS B O 1
ATOM 4778 N N . VAL B 1 223 ? 14.961 8.586 11.32 1 98.06 223 VAL B N 1
ATOM 4779 C CA . VAL B 1 223 ? 16.391 8.297 11.414 1 98.06 223 VAL B CA 1
ATOM 4780 C C . VAL B 1 223 ? 16.953 8.031 10.023 1 98.06 223 VAL B C 1
ATOM 4782 O O . VAL B 1 223 ? 18.125 8.312 9.758 1 98.06 223 VAL B O 1
ATOM 4785 N N . GLU B 1 224 ? 16.156 7.477 9.18 1 97.44 224 GLU B N 1
ATOM 4786 C CA . GLU B 1 224 ? 16.422 7.238 7.766 1 97.44 224 GLU B CA 1
ATOM 4787 C C . GLU B 1 224 ? 15.141 7.293 6.938 1 97.44 224 GLU B C 1
ATOM 4789 O O . GLU B 1 224 ? 14.07 6.91 7.418 1 97.44 224 GLU B O 1
ATOM 4794 N N . TYR B 1 225 ? 15.32 7.824 5.727 1 97.38 225 TYR B N 1
ATOM 4795 C CA . TYR B 1 225 ? 14.117 7.875 4.906 1 97.38 225 TYR B CA 1
ATOM 4796 C C . TYR B 1 225 ? 13.602 6.473 4.613 1 97.38 225 TYR B C 1
ATOM 4798 O O . TYR B 1 225 ? 14.336 5.625 4.105 1 97.38 225 TYR B O 1
ATOM 4806 N N . GLY B 1 226 ? 12.438 6.145 4.996 1 97.88 226 GLY B N 1
ATOM 4807 C CA . GLY B 1 226 ? 11.688 4.953 4.633 1 97.88 226 GLY B CA 1
ATOM 4808 C C . GLY B 1 226 ? 10.523 5.242 3.707 1 97.88 226 GLY B C 1
ATOM 4809 O O . GLY B 1 226 ? 10.578 6.172 2.898 1 97.88 226 GLY B O 1
ATOM 4810 N N . ILE B 1 227 ? 9.586 4.387 3.678 1 98.25 227 ILE B N 1
ATOM 4811 C CA . ILE B 1 227 ? 8.375 4.535 2.885 1 98.25 227 ILE B CA 1
ATOM 4812 C C . ILE B 1 227 ? 7.148 4.309 3.77 1 98.25 227 ILE B C 1
ATOM 4814 O O . ILE B 1 227 ? 7.27 4.18 4.988 1 98.25 227 ILE B O 1
ATOM 4818 N N . ASN B 1 228 ? 5.992 4.465 3.238 1 98.5 228 ASN B N 1
ATOM 4819 C CA . ASN B 1 228 ? 4.746 4.039 3.871 1 98.5 228 ASN B CA 1
ATOM 4820 C C . ASN B 1 228 ? 4.219 2.748 3.252 1 98.5 228 ASN B C 1
ATOM 4822 O O . ASN B 1 228 ? 3.566 2.777 2.207 1 98.5 228 ASN B O 1
ATOM 4826 N N . CYS B 1 229 ? 4.535 1.664 3.906 1 98.19 229 CYS B N 1
ATOM 4827 C CA . CYS B 1 229 ? 4.133 0.351 3.414 1 98.19 229 CYS B CA 1
ATOM 4828 C C . CYS B 1 229 ? 3.771 -0.577 4.566 1 98.19 229 CYS B C 1
ATOM 4830 O O . CYS B 1 229 ? 4.402 -1.617 4.754 1 98.19 229 CYS B O 1
ATOM 4832 N N . ARG B 1 230 ? 2.826 -0.192 5.289 1 97.62 230 ARG B N 1
ATOM 4833 C CA . ARG B 1 230 ? 2.328 -0.976 6.414 1 97.62 230 ARG B CA 1
ATOM 4834 C C . ARG B 1 230 ? 1.086 -1.769 6.023 1 97.62 230 ARG B C 1
ATOM 4836 O O . ARG B 1 230 ? 0.273 -1.304 5.223 1 97.62 230 ARG B O 1
ATOM 4843 N N . MET B 1 231 ? 1 -2.943 6.578 1 98.44 231 MET B N 1
ATOM 4844 C CA . MET B 1 231 ? -0.253 -3.68 6.441 1 98.44 231 MET B CA 1
ATOM 4845 C C . MET B 1 231 ? -1.39 -2.957 7.16 1 98.44 231 MET B C 1
ATOM 4847 O O . MET B 1 231 ? -1.229 -2.514 8.297 1 98.44 231 MET B O 1
ATOM 4851 N N . ASP B 1 232 ? -2.508 -2.789 6.441 1 98.06 232 ASP B N 1
ATOM 4852 C CA . ASP B 1 232 ? -3.668 -2.191 7.094 1 98.06 232 ASP B CA 1
ATOM 4853 C C . ASP B 1 232 ? -4.141 -3.047 8.266 1 98.06 232 ASP B C 1
ATOM 4855 O O . ASP B 1 232 ? -4.305 -4.262 8.133 1 98.06 232 ASP B O 1
ATOM 4859 N N . THR B 1 233 ? -4.406 -2.4 9.43 1 98.38 233 THR B N 1
ATOM 4860 C CA . THR B 1 233 ? -4.809 -3.168 10.602 1 98.38 233 THR B CA 1
ATOM 4861 C C . THR B 1 233 ? -6.125 -3.896 10.352 1 98.38 233 THR B C 1
ATOM 4863 O O . THR B 1 233 ? -6.34 -5 10.859 1 98.38 233 THR B O 1
ATOM 4866 N N . ILE B 1 234 ? -6.973 -3.369 9.5 1 98 234 ILE B N 1
ATOM 4867 C CA . ILE B 1 234 ? -8.242 -4.012 9.188 1 98 234 ILE B CA 1
ATOM 4868 C C . ILE B 1 234 ? -7.988 -5.336 8.469 1 98 234 ILE B C 1
ATOM 4870 O O . ILE B 1 234 ? -8.734 -6.301 8.656 1 98 234 ILE B O 1
ATOM 4874 N N . GLN B 1 235 ? -6.965 -5.379 7.629 1 98.25 235 GLN B N 1
ATOM 4875 C CA . GLN B 1 235 ? -6.598 -6.625 6.969 1 98.25 235 GLN B CA 1
ATOM 4876 C C . GLN B 1 235 ? -6.113 -7.664 7.977 1 98.25 235 GLN B C 1
ATOM 4878 O O . GLN B 1 235 ? -6.383 -8.859 7.828 1 98.25 235 GLN B O 1
ATOM 4883 N N . ALA B 1 236 ? -5.398 -7.172 8.977 1 98.75 236 ALA B N 1
ATOM 4884 C CA . ALA B 1 236 ? -4.922 -8.07 10.031 1 98.75 236 ALA B CA 1
ATOM 4885 C C . ALA B 1 236 ? -6.09 -8.688 10.797 1 98.75 236 ALA B C 1
ATOM 4887 O O . ALA B 1 236 ? -6.023 -9.852 11.203 1 98.75 236 ALA B O 1
ATOM 4888 N N . VAL B 1 237 ? -7.164 -7.926 11.016 1 98.62 237 VAL B N 1
ATOM 4889 C CA . VAL B 1 237 ? -8.359 -8.445 11.68 1 98.62 237 VAL B CA 1
ATOM 4890 C C . VAL B 1 237 ? -8.906 -9.633 10.891 1 98.62 237 VAL B C 1
ATOM 4892 O O . VAL B 1 237 ? -9.211 -10.68 11.469 1 98.62 237 VAL B O 1
ATOM 4895 N N . ILE B 1 238 ? -9 -9.5 9.586 1 98.19 238 ILE B N 1
ATOM 4896 C CA . ILE B 1 238 ? -9.516 -10.555 8.719 1 98.19 238 ILE B CA 1
ATOM 4897 C C . ILE B 1 238 ? -8.562 -11.75 8.727 1 98.19 238 ILE B C 1
ATOM 4899 O O . ILE B 1 238 ? -9 -12.891 8.875 1 98.19 238 ILE B O 1
ATOM 4903 N N . ALA B 1 239 ? -7.305 -11.469 8.609 1 98.62 239 ALA B N 1
ATOM 4904 C CA . ALA B 1 239 ? -6.289 -12.523 8.562 1 98.62 239 ALA B CA 1
ATOM 4905 C C . ALA B 1 239 ? -6.277 -13.336 9.852 1 98.62 239 ALA B C 1
ATOM 4907 O O . ALA B 1 239 ? -6.125 -14.555 9.82 1 98.62 239 ALA B O 1
ATOM 4908 N N . ASN B 1 240 ? -6.371 -12.617 10.969 1 98.69 240 ASN B N 1
ATOM 4909 C CA . ASN B 1 240 ? -6.359 -13.297 12.258 1 98.69 240 ASN B CA 1
ATOM 4910 C C . ASN B 1 240 ? -7.477 -14.328 12.367 1 98.69 240 ASN B C 1
ATOM 4912 O O . ASN B 1 240 ? -7.281 -15.406 12.93 1 98.69 240 ASN B O 1
ATOM 4916 N N . ARG B 1 241 ? -8.633 -14.031 11.898 1 98.06 241 ARG B N 1
ATOM 4917 C CA . ARG B 1 241 ? -9.734 -14.984 11.93 1 98.06 241 ARG B CA 1
ATOM 4918 C C . ARG B 1 241 ? -9.484 -16.156 10.984 1 98.06 241 ARG B C 1
ATOM 4920 O O . ARG B 1 241 ? -9.656 -17.312 11.359 1 98.06 241 ARG B O 1
ATOM 4927 N N . LEU B 1 242 ? -9.078 -15.891 9.789 1 97.56 242 LEU B N 1
ATOM 4928 C CA . LEU B 1 242 ? -8.906 -16.906 8.766 1 97.56 242 LEU B CA 1
ATOM 4929 C C . LEU B 1 242 ? -7.754 -17.844 9.109 1 97.56 242 LEU B C 1
ATOM 4931 O O . LEU B 1 242 ? -7.762 -19.016 8.719 1 97.56 242 LEU B O 1
ATOM 4935 N N . MET B 1 243 ? -6.793 -17.312 9.82 1 97.81 243 MET B N 1
ATOM 4936 C CA . MET B 1 243 ? -5.637 -18.125 10.195 1 97.81 243 MET B CA 1
ATOM 4937 C C . MET B 1 243 ? -6.059 -19.312 11.055 1 97.81 243 MET B C 1
ATOM 4939 O O . MET B 1 243 ? -5.359 -20.328 11.109 1 97.81 243 MET B O 1
ATOM 4943 N N . ASN B 1 244 ? -7.227 -19.172 11.727 1 96.75 244 ASN B N 1
ATOM 4944 C CA . ASN B 1 244 ? -7.746 -20.266 12.531 1 96.75 244 ASN B CA 1
ATOM 4945 C C . ASN B 1 244 ? -8.062 -21.484 11.672 1 96.75 244 ASN B C 1
ATOM 4947 O O . ASN B 1 244 ? -8.102 -22.609 12.164 1 96.75 244 ASN B O 1
ATOM 4951 N N . GLN B 1 245 ? -8.203 -21.297 10.367 1 96.25 245 GLN B N 1
ATOM 4952 C CA . GLN B 1 245 ? -8.609 -22.359 9.461 1 96.25 245 GLN B CA 1
ATOM 4953 C C . GLN B 1 245 ? -7.516 -22.672 8.445 1 96.25 245 GLN B C 1
ATOM 4955 O O . GLN B 1 245 ? -7.707 -23.484 7.551 1 96.25 245 GLN B O 1
ATOM 4960 N N . LEU B 1 246 ? -6.395 -22.078 8.555 1 97.81 246 LEU B N 1
ATOM 4961 C CA . LEU B 1 246 ? -5.387 -22.094 7.504 1 97.81 246 LEU B CA 1
ATOM 4962 C C . LEU B 1 246 ? -4.891 -23.516 7.242 1 97.81 246 LEU B C 1
ATOM 4964 O O . LEU B 1 246 ? -4.762 -23.922 6.086 1 97.81 246 LEU B O 1
ATOM 4968 N N . GLU B 1 247 ? -4.637 -24.281 8.273 1 97.5 247 GLU B N 1
ATOM 4969 C CA . GLU B 1 247 ? -4.168 -25.656 8.109 1 97.5 247 GLU B CA 1
ATOM 4970 C C . GLU B 1 247 ? -5.227 -26.516 7.434 1 97.5 247 GLU B C 1
ATOM 4972 O O . GLU B 1 247 ? -4.906 -27.328 6.559 1 97.5 247 GLU B O 1
ATOM 4977 N N . THR B 1 248 ? -6.457 -26.359 7.836 1 97.81 248 THR B N 1
ATOM 4978 C CA . THR B 1 248 ? -7.559 -27.109 7.234 1 97.81 248 THR B CA 1
ATOM 4979 C C . THR B 1 248 ? -7.703 -26.75 5.758 1 97.81 248 THR B C 1
ATOM 4981 O O . THR B 1 248 ? -7.879 -27.641 4.918 1 97.81 248 THR B O 1
ATOM 4984 N N . ILE B 1 249 ? -7.621 -25.5 5.453 1 97.44 249 ILE B N 1
ATOM 4985 C CA . ILE B 1 249 ? -7.688 -25.016 4.078 1 97.44 249 ILE B CA 1
ATOM 4986 C C . ILE B 1 249 ? -6.594 -25.672 3.244 1 97.44 249 ILE B C 1
ATOM 4988 O O . ILE B 1 249 ? -6.859 -26.203 2.16 1 97.44 249 ILE B O 1
ATOM 4992 N N . THR B 1 250 ? -5.422 -25.703 3.777 1 98.31 250 THR B N 1
ATOM 4993 C CA . THR B 1 250 ? -4.262 -26.219 3.064 1 98.31 250 THR B CA 1
ATOM 4994 C C . THR B 1 250 ? -4.387 -27.734 2.854 1 98.31 250 THR B C 1
ATOM 4996 O O . THR B 1 250 ? -4.129 -28.234 1.757 1 98.31 250 THR B O 1
ATOM 4999 N N . GLU B 1 251 ? -4.844 -28.438 3.84 1 98.44 251 GLU B N 1
ATOM 5000 C CA . GLU B 1 251 ? -4.957 -29.891 3.742 1 98.44 251 GLU B CA 1
ATOM 5001 C C . GLU B 1 251 ? -6.062 -30.297 2.77 1 98.44 251 GLU B C 1
ATOM 5003 O O . GLU B 1 251 ? -5.949 -31.312 2.078 1 98.44 251 GLU B O 1
ATOM 5008 N N . LYS B 1 252 ? -7.117 -29.562 2.734 1 98.44 252 LYS B N 1
ATOM 5009 C CA . LYS B 1 252 ? -8.172 -29.828 1.761 1 98.44 252 LYS B CA 1
ATOM 5010 C C . LYS B 1 252 ? -7.66 -29.656 0.333 1 98.44 252 LYS B C 1
ATOM 5012 O O . LYS B 1 252 ? -7.961 -30.469 -0.544 1 98.44 252 LYS B O 1
ATOM 5017 N N . ARG B 1 253 ? -6.898 -28.625 0.087 1 98.5 253 ARG B N 1
ATOM 5018 C CA . ARG B 1 253 ? -6.297 -28.422 -1.226 1 98.5 253 ARG B CA 1
ATOM 5019 C C . ARG B 1 253 ? -5.359 -29.562 -1.59 1 98.5 253 ARG B C 1
ATOM 5021 O O . ARG B 1 253 ? -5.383 -30.062 -2.721 1 98.5 253 ARG B O 1
ATOM 5028 N N . ARG B 1 254 ? -4.586 -29.984 -0.634 1 98.19 254 ARG B N 1
ATOM 5029 C CA . ARG B 1 254 ? -3.656 -31.078 -0.85 1 98.19 254 ARG B CA 1
ATOM 5030 C C . ARG B 1 254 ? -4.406 -32.375 -1.161 1 98.19 254 ARG B C 1
ATOM 5032 O O . ARG B 1 254 ? -3.98 -33.156 -2.018 1 98.19 254 ARG B O 1
ATOM 5039 N N . GLY B 1 255 ? -5.492 -32.562 -0.447 1 98.25 255 GLY B N 1
ATOM 5040 C CA . GLY B 1 255 ? -6.309 -33.75 -0.707 1 98.25 255 GLY B CA 1
ATOM 5041 C C . GLY B 1 255 ? -6.875 -33.781 -2.113 1 98.25 255 GLY B C 1
ATOM 5042 O O . GLY B 1 255 ? -6.832 -34.812 -2.781 1 98.25 255 GLY B O 1
ATOM 5043 N N . ILE B 1 256 ? -7.379 -32.688 -2.549 1 98.62 256 ILE B N 1
ATOM 5044 C CA . ILE B 1 256 ? -7.941 -32.562 -3.891 1 98.62 256 ILE B CA 1
ATOM 5045 C C . ILE B 1 256 ? -6.844 -32.781 -4.93 1 98.62 256 ILE B C 1
ATOM 5047 O O . ILE B 1 256 ? -7.039 -33.531 -5.898 1 98.62 256 ILE B O 1
ATOM 5051 N N . ALA B 1 257 ? -5.695 -32.188 -4.707 1 98.06 257 ALA B N 1
ATOM 5052 C CA . ALA B 1 257 ? -4.562 -32.344 -5.617 1 98.06 257 ALA B CA 1
ATOM 5053 C C . ALA B 1 257 ? -4.141 -33.812 -5.723 1 98.06 257 ALA B C 1
ATOM 5055 O O . ALA B 1 257 ? -3.828 -34.281 -6.812 1 98.06 257 ALA B O 1
ATOM 5056 N N . HIS B 1 258 ? -4.137 -34.438 -4.602 1 97.12 258 HIS B N 1
ATOM 5057 C CA . HIS B 1 258 ? -3.793 -35.844 -4.582 1 97.12 258 HIS B CA 1
ATOM 5058 C C . HIS B 1 258 ? -4.766 -36.688 -5.426 1 97.12 258 HIS B C 1
ATOM 5060 O O . HIS B 1 258 ? -4.352 -37.531 -6.195 1 97.12 258 HIS B O 1
ATOM 5066 N N . LEU B 1 259 ? -6.023 -36.375 -5.301 1 97.94 259 LEU B N 1
ATOM 5067 C CA . LEU B 1 259 ? -7.043 -37.062 -6.086 1 97.94 259 LEU B CA 1
ATOM 5068 C C . LEU B 1 259 ? -6.84 -36.844 -7.578 1 97.94 259 LEU B C 1
ATOM 5070 O O . LEU B 1 259 ? -6.93 -37.75 -8.383 1 97.94 259 LEU B O 1
ATOM 5074 N N . TYR B 1 260 ? -6.586 -35.562 -7.949 1 98.31 260 TYR B N 1
ATOM 5075 C CA . TYR B 1 260 ? -6.316 -35.25 -9.344 1 98.31 260 TYR B CA 1
ATOM 5076 C C . TYR B 1 260 ? -5.098 -36 -9.859 1 98.31 260 TYR B C 1
ATOM 5078 O O . TYR B 1 260 ? -5.145 -36.594 -10.93 1 98.31 260 TYR B O 1
ATOM 5086 N N . ASP B 1 261 ? -4.016 -35.969 -9.086 1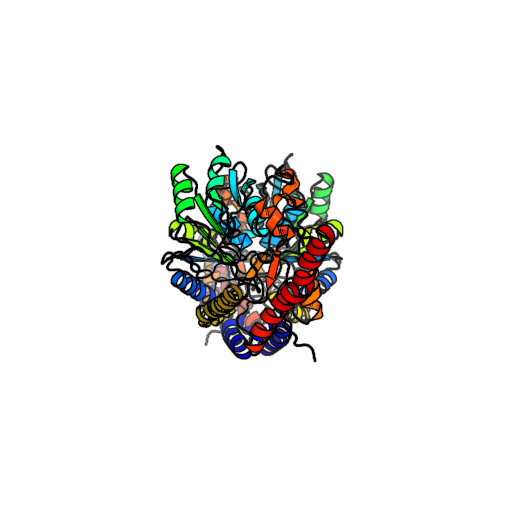 96.69 261 ASP B N 1
ATOM 5087 C CA . ASP B 1 261 ? -2.789 -36.656 -9.484 1 96.69 261 ASP B CA 1
ATOM 5088 C C . ASP B 1 261 ? -3.051 -38.156 -9.773 1 96.69 261 ASP B C 1
ATOM 5090 O O . ASP B 1 261 ? -2.617 -38.656 -10.805 1 96.69 261 ASP B O 1
ATOM 5094 N N . GLN B 1 262 ? -3.771 -38.781 -8.906 1 96.5 262 GLN B N 1
ATOM 5095 C CA . GLN B 1 262 ? -4.059 -40.188 -9.047 1 96.5 262 GLN B CA 1
ATOM 5096 C C . GLN B 1 262 ? -4.973 -40.469 -10.242 1 96.5 262 GLN B C 1
ATOM 5098 O O . GLN B 1 262 ? -4.836 -41.469 -10.922 1 96.5 262 GLN B O 1
ATOM 5103 N N . SER B 1 263 ? -5.828 -39.531 -10.484 1 97.44 263 SER B N 1
ATOM 5104 C CA . SER B 1 263 ? -6.852 -39.75 -11.5 1 97.44 263 SER B CA 1
ATOM 5105 C C . SER B 1 263 ? -6.285 -39.531 -12.906 1 97.44 263 SER B C 1
ATOM 5107 O O . SER B 1 263 ? -6.883 -39.969 -13.891 1 97.44 263 SER B O 1
ATOM 5109 N N . PHE B 1 264 ? -5.125 -38.844 -12.984 1 96.94 264 PHE B N 1
ATOM 5110 C CA . PHE B 1 264 ? -4.652 -38.469 -14.312 1 96.94 264 PHE B CA 1
ATOM 5111 C C . PHE B 1 264 ? -3.344 -39.156 -14.648 1 96.94 264 PHE B C 1
ATOM 5113 O O . PHE B 1 264 ? -2.816 -39.031 -15.75 1 96.94 264 PHE B O 1
ATOM 5120 N N . VAL B 1 265 ? -2.863 -39.969 -13.742 1 92.31 265 VAL B N 1
ATOM 5121 C CA . VAL B 1 265 ? -1.56 -40.625 -13.898 1 92.31 265 VAL B CA 1
ATOM 5122 C C . VAL B 1 265 ? -1.562 -41.5 -15.141 1 92.31 265 VAL B C 1
ATOM 5124 O O . VAL B 1 265 ? -0.542 -41.625 -15.82 1 92.31 265 VAL B O 1
ATOM 5127 N N . ASP B 1 266 ? -2.65 -42.188 -15.484 1 93.94 266 ASP B N 1
ATOM 5128 C CA . ASP B 1 266 ? -2.729 -43.125 -16.609 1 93.94 266 ASP B CA 1
ATOM 5129 C C . ASP B 1 266 ? -2.934 -42.344 -17.922 1 93.94 266 ASP B C 1
ATOM 5131 O O . ASP B 1 266 ? -2.98 -42.969 -19 1 93.94 266 ASP B O 1
ATOM 5135 N N . LEU B 1 267 ? -3.012 -41.094 -17.859 1 95.94 267 LEU B N 1
ATOM 5136 C CA . LEU B 1 267 ? -3.18 -40.25 -19.031 1 95.94 267 LEU B CA 1
ATOM 5137 C C . LEU B 1 267 ? -1.899 -39.469 -19.344 1 95.94 267 LEU B C 1
ATOM 5139 O O . LEU B 1 267 ? -1.949 -38.344 -19.859 1 95.94 267 LEU B O 1
ATOM 5143 N N . SER B 1 268 ? -0.768 -40.031 -19.031 1 94.19 268 SER B N 1
ATOM 5144 C CA . SER B 1 268 ? 0.534 -39.375 -19.109 1 94.19 268 SER B CA 1
ATOM 5145 C C . SER B 1 268 ? 0.89 -39.031 -20.547 1 94.19 268 SER B C 1
ATOM 5147 O O . SER B 1 268 ? 1.754 -38.188 -20.797 1 94.19 268 SER B O 1
ATOM 5149 N N . GLU B 1 269 ? 0.288 -39.656 -21.484 1 94.06 269 GLU B N 1
ATOM 5150 C CA . GLU B 1 269 ? 0.499 -39.312 -22.891 1 94.06 269 GLU B CA 1
ATOM 5151 C C . GLU B 1 269 ? -0.043 -37.938 -23.203 1 94.06 269 GLU B C 1
ATOM 5153 O O . GLU B 1 269 ? 0.455 -37.25 -24.109 1 94.06 269 GLU B O 1
ATOM 5158 N N . PHE B 1 270 ? -1.038 -37.469 -22.453 1 96.19 270 PHE B N 1
ATOM 5159 C CA . PHE B 1 270 ? -1.745 -36.219 -22.75 1 96.19 270 PHE B CA 1
ATOM 5160 C C . PHE B 1 270 ? -1.509 -35.188 -21.656 1 96.19 270 PHE B C 1
ATOM 5162 O O . PHE B 1 270 ? -1.555 -34 -21.922 1 96.19 270 PHE B O 1
ATOM 5169 N N . ILE B 1 271 ? -1.396 -35.75 -20.484 1 97 271 ILE B N 1
ATOM 5170 C CA . ILE B 1 271 ? -1.323 -34.875 -19.312 1 97 271 ILE B CA 1
ATOM 5171 C C . ILE B 1 271 ? 0.035 -35.031 -18.625 1 97 271 ILE B C 1
ATOM 5173 O O . ILE B 1 271 ? 0.427 -36.125 -18.266 1 97 271 ILE B O 1
ATOM 5177 N N . ASP B 1 272 ? 0.72 -33.906 -18.594 1 94.94 272 ASP B N 1
ATOM 5178 C CA . ASP B 1 272 ? 1.957 -33.812 -17.812 1 94.94 272 ASP B CA 1
ATOM 5179 C C . ASP B 1 272 ? 1.69 -33.344 -16.391 1 94.94 272 ASP B C 1
ATOM 5181 O O . ASP B 1 272 ? 1.545 -32.125 -16.172 1 94.94 272 ASP B O 1
ATOM 5185 N N . VAL B 1 273 ? 1.615 -34.25 -15.438 1 92.19 273 VAL B N 1
ATOM 5186 C CA . VAL B 1 273 ? 1.47 -33.938 -14.031 1 92.19 273 VAL B CA 1
ATOM 5187 C C . VAL B 1 273 ? 2.826 -33.531 -13.445 1 92.19 273 VAL B C 1
ATOM 5189 O O . VAL B 1 273 ? 3.795 -34.281 -13.547 1 92.19 273 VAL B O 1
ATOM 5192 N N . PRO B 1 274 ? 2.92 -32.344 -12.891 1 87.81 274 PRO B N 1
ATOM 5193 C CA . PRO B 1 274 ? 4.215 -31.875 -12.367 1 87.81 274 PRO B CA 1
ATOM 5194 C C . PRO B 1 274 ? 4.777 -32.812 -11.305 1 87.81 274 PRO B C 1
ATOM 5196 O O . PRO B 1 274 ? 4.02 -33.375 -10.516 1 87.81 274 PRO B O 1
ATOM 5199 N N . VAL B 1 275 ? 6.062 -32.875 -11.336 1 84.12 275 VAL B N 1
ATOM 5200 C CA . VAL B 1 275 ? 6.785 -33.688 -10.375 1 84.12 275 VAL B CA 1
ATOM 5201 C C . VAL B 1 275 ? 6.551 -33.156 -8.961 1 84.12 275 VAL B C 1
ATOM 5203 O O . VAL B 1 275 ? 6.613 -31.953 -8.727 1 84.12 275 VAL B O 1
ATOM 5206 N N . ARG B 1 276 ? 6.219 -34.125 -8.062 1 89.44 276 ARG B N 1
ATOM 5207 C CA . ARG B 1 276 ? 6.137 -33.844 -6.633 1 89.44 276 ARG B CA 1
ATOM 5208 C C . ARG B 1 276 ? 7.352 -34.375 -5.891 1 89.44 276 ARG B C 1
ATOM 5210 O O . ARG B 1 276 ? 7.449 -35.594 -5.641 1 89.44 276 ARG B O 1
ATOM 5217 N N . ARG B 1 277 ? 8.203 -33.469 -5.492 1 90 277 ARG B N 1
ATOM 5218 C CA . ARG B 1 277 ? 9.43 -33.906 -4.84 1 90 277 ARG B CA 1
ATOM 5219 C C . ARG B 1 277 ? 9.141 -34.438 -3.443 1 90 277 ARG B C 1
ATOM 5221 O O . ARG B 1 277 ? 8.32 -33.875 -2.713 1 90 277 ARG B O 1
ATOM 5228 N N . GLU B 1 278 ? 9.891 -35.531 -3.172 1 91.81 278 GLU B N 1
ATOM 5229 C CA . GLU B 1 278 ? 9.758 -36.094 -1.834 1 91.81 278 GLU B CA 1
ATOM 5230 C C . GLU B 1 278 ? 10.164 -35.094 -0.762 1 91.81 278 GLU B C 1
ATOM 5232 O O . GLU B 1 278 ? 11.156 -34.375 -0.92 1 91.81 278 GLU B O 1
ATOM 5237 N N . GLY B 1 279 ? 9.391 -35.062 0.31 1 95.44 279 GLY B N 1
ATOM 5238 C CA . GLY B 1 279 ? 9.719 -34.188 1.434 1 95.44 279 GLY B CA 1
ATOM 5239 C C . GLY B 1 279 ? 9.125 -32.812 1.306 1 95.44 279 GLY B C 1
ATOM 5240 O O . GLY B 1 279 ? 9.07 -32.062 2.285 1 95.44 279 GLY B O 1
ATOM 5241 N N . VAL B 1 280 ? 8.703 -32.5 0.121 1 96.75 280 VAL B N 1
ATOM 5242 C CA . VAL B 1 280 ? 8.141 -31.172 -0.091 1 96.75 280 VAL B CA 1
ATOM 5243 C C . VAL B 1 280 ? 6.664 -31.172 0.299 1 96.75 280 VAL B C 1
ATOM 5245 O O . VAL B 1 280 ? 5.898 -32.031 -0.134 1 96.75 280 VAL B O 1
ATOM 5248 N N . TYR B 1 281 ? 6.336 -30.328 1.237 1 97.06 281 TYR B N 1
ATOM 5249 C CA . TYR B 1 281 ? 4.945 -30.047 1.587 1 97.06 281 TYR B CA 1
ATOM 5250 C C . TYR B 1 281 ? 4.34 -29.016 0.644 1 97.06 281 TYR B C 1
ATOM 5252 O O . TYR B 1 281 ? 4.293 -27.828 0.962 1 97.06 281 TYR B O 1
ATOM 5260 N N . HIS B 1 282 ? 3.84 -29.469 -0.537 1 96.94 282 HIS B N 1
ATOM 5261 C CA . HIS B 1 282 ? 3.186 -28.625 -1.525 1 96.94 282 HIS B CA 1
ATOM 5262 C C . HIS B 1 282 ? 1.825 -28.156 -1.026 1 96.94 282 HIS B C 1
ATOM 5264 O O . HIS B 1 282 ? 0.965 -28.969 -0.683 1 96.94 282 HIS B O 1
ATOM 5270 N N . VAL B 1 283 ? 1.599 -26.812 -1.048 1 97.94 283 VAL B N 1
ATOM 5271 C CA . VAL B 1 283 ? 0.394 -26.312 -0.4 1 97.94 283 VAL B CA 1
ATOM 5272 C C . VAL B 1 283 ? -0.71 -26.109 -1.438 1 97.94 283 VAL B C 1
ATOM 5274 O O . VAL B 1 283 ? -1.856 -25.828 -1.089 1 97.94 283 VAL B O 1
ATOM 5277 N N . PHE B 1 284 ? -0.36 -26.219 -2.697 1 97.62 284 PHE B N 1
ATOM 5278 C CA . PHE B 1 284 ? -1.285 -26.203 -3.822 1 97.62 284 PHE B CA 1
ATOM 5279 C C . PHE B 1 284 ? -2.143 -24.953 -3.803 1 97.62 284 PHE B C 1
ATOM 5281 O O . PHE B 1 284 ? -3.373 -25.031 -3.852 1 97.62 284 PHE B O 1
ATOM 5288 N N . HIS B 1 285 ? -1.375 -23.828 -3.877 1 97.12 285 HIS B N 1
ATOM 5289 C CA . HIS B 1 285 ? -2.074 -22.578 -4.121 1 97.12 285 HIS B CA 1
ATOM 5290 C C . HIS B 1 285 ? -2.953 -22.656 -5.363 1 97.12 285 HIS B C 1
ATOM 5292 O O . HIS B 1 285 ? -4.117 -22.25 -5.336 1 97.12 285 HIS B O 1
ATOM 5298 N N . ILE B 1 286 ? -2.418 -23.25 -6.387 1 97.38 286 ILE B N 1
ATOM 5299 C CA . ILE B 1 286 ? -3.16 -23.594 -7.59 1 97.38 286 ILE B CA 1
ATOM 5300 C C . ILE B 1 286 ? -2.723 -24.969 -8.086 1 97.38 286 ILE B C 1
ATOM 5302 O O . ILE B 1 286 ? -1.597 -25.406 -7.824 1 97.38 286 ILE B O 1
ATOM 5306 N N . TYR B 1 287 ? -3.633 -25.672 -8.719 1 97.94 287 TYR B N 1
ATOM 5307 C CA . TYR B 1 287 ? -3.336 -26.953 -9.344 1 97.94 287 TYR B CA 1
ATOM 5308 C C . TYR B 1 287 ? -3.17 -26.797 -10.852 1 97.94 287 TYR B C 1
ATOM 5310 O O . TYR B 1 287 ? -4.156 -26.641 -11.578 1 97.94 287 TYR B O 1
ATOM 5318 N N . VAL B 1 288 ? -1.938 -26.938 -11.273 1 96.94 288 VAL B N 1
ATOM 5319 C CA . VAL B 1 288 ? -1.579 -26.609 -12.648 1 96.94 288 VAL B CA 1
ATOM 5320 C C . VAL B 1 288 ? -1.079 -27.859 -13.367 1 96.94 288 VAL B C 1
ATOM 5322 O O . VAL B 1 288 ? -0.278 -28.625 -12.82 1 96.94 288 VAL B O 1
ATOM 5325 N N . LEU B 1 289 ? -1.564 -28.062 -14.594 1 96.5 289 LEU B N 1
ATOM 5326 C CA . LEU B 1 289 ? -1.13 -29.125 -15.492 1 96.5 289 LEU B CA 1
ATOM 5327 C C . LEU B 1 289 ? -0.59 -28.547 -16.797 1 96.5 289 LEU B C 1
ATOM 5329 O O . LEU B 1 289 ? -0.869 -27.391 -17.125 1 96.5 289 LEU B O 1
ATOM 5333 N N . ARG B 1 290 ? 0.28 -29.266 -17.422 1 96.69 290 ARG B N 1
ATOM 5334 C CA . ARG B 1 290 ? 0.526 -29.078 -18.859 1 96.69 290 ARG B CA 1
ATOM 5335 C C . ARG B 1 290 ? -0.135 -30.172 -19.672 1 96.69 290 ARG B C 1
ATOM 5337 O O . ARG B 1 290 ? -0.016 -31.359 -19.344 1 96.69 290 ARG B O 1
ATOM 5344 N N . VAL B 1 291 ? -0.88 -29.781 -20.719 1 97.69 291 VAL B N 1
ATOM 5345 C CA . VAL B 1 291 ? -1.716 -30.781 -21.375 1 97.69 291 VAL B CA 1
ATOM 5346 C C . VAL B 1 291 ? -1.635 -30.609 -22.891 1 97.69 291 VAL B C 1
ATOM 5348 O O . VAL B 1 291 ? -1.34 -29.516 -23.375 1 97.69 291 VAL B O 1
ATOM 5351 N N . LYS B 1 292 ? -1.775 -31.719 -23.578 1 96.88 292 LYS B N 1
ATOM 5352 C CA . LYS B 1 292 ? -1.994 -31.641 -25.016 1 96.88 292 LYS B CA 1
ATOM 5353 C C . LYS B 1 292 ? -3.391 -31.125 -25.328 1 96.88 292 LYS B C 1
ATOM 5355 O O . LYS B 1 292 ? -4.336 -31.359 -24.578 1 96.88 292 LYS B O 1
ATOM 5360 N N . TYR B 1 293 ? -3.521 -30.344 -26.438 1 96.62 293 TYR B N 1
ATOM 5361 C CA . TYR B 1 293 ? -4.797 -29.797 -26.891 1 96.62 293 TYR B CA 1
ATOM 5362 C C . TYR B 1 293 ? -5.391 -28.875 -25.828 1 96.62 293 TYR B C 1
ATOM 5364 O O . TYR B 1 293 ? -6.594 -28.922 -25.547 1 96.62 293 TYR B O 1
ATOM 5372 N N . ARG B 1 294 ? -4.539 -28.094 -25.234 1 97.5 294 ARG B N 1
ATOM 5373 C CA . ARG B 1 294 ? -4.871 -27.266 -24.078 1 97.5 294 ARG B CA 1
ATOM 5374 C C . ARG B 1 294 ? -6.086 -26.391 -24.359 1 97.5 294 ARG B C 1
ATOM 5376 O O . ARG B 1 294 ? -7.031 -26.359 -23.578 1 97.5 294 ARG B O 1
ATOM 5383 N N . ASP B 1 295 ? -6.133 -25.703 -25.5 1 97.06 295 ASP B N 1
ATOM 5384 C CA . ASP B 1 295 ? -7.223 -24.781 -25.812 1 97.06 295 ASP B CA 1
ATOM 5385 C C . ASP B 1 295 ? -8.531 -25.531 -26.031 1 97.06 295 ASP B C 1
ATOM 5387 O O . ASP B 1 295 ? -9.602 -25.047 -25.656 1 97.06 295 ASP B O 1
ATOM 5391 N N . GLN B 1 296 ? -8.461 -26.703 -26.625 1 97.12 296 GLN B N 1
ATOM 5392 C CA . GLN B 1 296 ? -9.656 -27.516 -26.812 1 97.12 296 GLN B CA 1
ATOM 5393 C C . GLN B 1 296 ? -10.188 -28.047 -25.484 1 97.12 296 GLN B C 1
ATOM 5395 O O . GLN B 1 296 ? -11.398 -28.062 -25.266 1 97.12 296 GLN B O 1
ATOM 5400 N N . LEU B 1 297 ? -9.289 -28.516 -24.672 1 98 297 LEU B N 1
ATOM 5401 C CA . LEU B 1 297 ? -9.703 -28.953 -23.344 1 98 297 LEU B CA 1
ATOM 5402 C C . LEU B 1 297 ? -10.336 -27.812 -22.562 1 98 297 LEU B C 1
ATOM 5404 O O . LEU B 1 297 ? -11.359 -28 -21.906 1 98 297 LEU B O 1
ATOM 5408 N N . PHE B 1 298 ? -9.703 -26.625 -22.594 1 98.19 298 PHE B N 1
ATOM 5409 C CA . PHE B 1 298 ? -10.211 -25.422 -21.922 1 98.19 298 PHE B CA 1
ATOM 5410 C C . PHE B 1 298 ? -11.656 -25.156 -22.328 1 98.19 298 PHE B C 1
ATOM 5412 O O . PHE B 1 298 ? -12.531 -25.016 -21.469 1 98.19 298 PHE B O 1
ATOM 5419 N N . GLN B 1 299 ? -11.898 -25.141 -23.625 1 98 299 GLN B N 1
ATOM 5420 C CA . GLN B 1 299 ? -13.234 -24.859 -24.141 1 98 299 GLN B CA 1
ATOM 5421 C C . GLN B 1 299 ? -14.211 -25.969 -23.781 1 98 299 GLN B C 1
ATOM 5423 O O . GLN B 1 299 ? -15.359 -25.703 -23.422 1 98 299 GLN B O 1
ATOM 5428 N N . TYR B 1 300 ? -13.773 -27.172 -23.875 1 97.5 300 TYR B N 1
ATOM 5429 C CA . TYR B 1 300 ? -14.617 -28.312 -23.531 1 97.5 300 TYR B CA 1
ATOM 5430 C C . TYR B 1 300 ? -15.094 -28.234 -22.078 1 97.5 300 TYR B C 1
ATOM 5432 O O . TYR B 1 300 ? -16.281 -28.438 -21.797 1 97.5 300 TYR B O 1
ATOM 5440 N N . LEU B 1 301 ? -14.172 -28.016 -21.172 1 98.5 301 LEU B N 1
ATOM 5441 C CA . LEU B 1 301 ? -14.516 -27.938 -19.75 1 98.5 301 LEU B CA 1
ATOM 5442 C C . LEU B 1 301 ? -15.453 -26.766 -19.484 1 98.5 301 LEU B C 1
ATOM 5444 O O . LEU B 1 301 ? -16.438 -26.906 -18.766 1 98.5 301 LEU B O 1
ATOM 5448 N N . LYS B 1 302 ? -15.148 -25.641 -20.109 1 97.94 302 LYS B N 1
ATOM 5449 C CA . LYS B 1 302 ? -16.031 -24.484 -19.984 1 97.94 302 LYS B CA 1
ATOM 5450 C C . LYS B 1 302 ? -17.438 -24.812 -20.484 1 97.94 302 LYS B C 1
ATOM 5452 O O . LYS B 1 302 ? -18.422 -24.469 -19.828 1 97.94 302 LYS B O 1
ATOM 5457 N N . ASP B 1 303 ? -17.516 -25.422 -21.609 1 97.62 303 ASP B N 1
ATOM 5458 C CA . ASP B 1 303 ? -18.812 -25.781 -22.188 1 97.62 303 ASP B CA 1
ATOM 5459 C C . ASP B 1 303 ? -19.562 -26.766 -21.297 1 97.62 303 ASP B C 1
ATOM 5461 O O . ASP B 1 303 ? -20.781 -26.875 -21.375 1 97.62 303 ASP B O 1
ATOM 5465 N N . ASN B 1 304 ? -18.828 -27.484 -20.516 1 97.94 304 ASN B N 1
ATOM 5466 C CA . ASN B 1 304 ? -19.453 -28.438 -19.609 1 97.94 304 ASN B CA 1
ATOM 5467 C C . ASN B 1 304 ? -19.578 -27.859 -18.203 1 97.94 304 ASN B C 1
ATOM 5469 O O . ASN B 1 304 ? -19.688 -28.609 -17.234 1 97.94 304 ASN B O 1
ATOM 5473 N N . GLY B 1 305 ? -19.422 -26.578 -18.031 1 98.31 305 GLY B N 1
ATOM 5474 C CA . GLY B 1 305 ? -19.766 -25.891 -16.797 1 98.31 305 GLY B CA 1
ATOM 5475 C C . GLY B 1 305 ? -18.625 -25.844 -15.805 1 98.31 305 GLY B C 1
ATOM 5476 O O . GLY B 1 305 ? -18.812 -25.469 -14.648 1 98.31 305 GLY B O 1
ATOM 5477 N N . ILE B 1 306 ? -17.422 -26.266 -16.203 1 98.69 306 ILE B N 1
ATOM 5478 C CA . ILE B 1 306 ? -16.25 -26.219 -15.336 1 98.69 306 ILE B CA 1
ATOM 5479 C C . ILE B 1 306 ? -15.367 -25.047 -15.711 1 98.69 306 ILE B C 1
ATOM 5481 O O . ILE B 1 306 ? -14.805 -25 -16.812 1 98.69 306 ILE B O 1
ATOM 5485 N N . GLU B 1 307 ? -15.258 -24.078 -14.758 1 98.25 307 GLU B N 1
ATOM 5486 C CA . GLU B 1 307 ? -14.359 -22.953 -14.992 1 98.25 307 GLU B CA 1
ATOM 5487 C C . GLU B 1 307 ? -12.914 -23.328 -14.688 1 98.25 307 GLU B C 1
ATOM 5489 O O . GLU B 1 307 ? -12.617 -23.859 -13.617 1 98.25 307 GLU B O 1
ATOM 5494 N N . VAL B 1 308 ? -12.086 -23.188 -15.656 1 98.25 308 VAL B N 1
ATOM 5495 C CA . VAL B 1 308 ? -10.648 -23.406 -15.5 1 98.25 308 VAL B CA 1
ATOM 5496 C C . VAL B 1 308 ? -9.891 -22.141 -15.867 1 98.25 308 VAL B C 1
ATOM 5498 O O . VAL B 1 308 ? -10.477 -21.172 -16.375 1 98.25 308 VAL B O 1
ATOM 5501 N N . LYS B 1 309 ? -8.648 -22.062 -15.445 1 97.88 309 LYS B N 1
ATOM 5502 C CA . LYS B 1 309 ? -7.82 -20.906 -15.734 1 97.88 309 LYS B CA 1
ATOM 5503 C C . LYS B 1 309 ? -6.547 -21.297 -16.469 1 97.88 309 LYS B C 1
ATOM 5505 O O . LYS B 1 309 ? -6.195 -22.469 -16.531 1 97.88 309 LYS B O 1
ATOM 5510 N N . ILE B 1 310 ? -6.047 -20.359 -17.203 1 97.38 310 ILE B N 1
ATOM 5511 C CA . ILE B 1 310 ? -4.703 -20.422 -17.766 1 97.38 310 ILE B CA 1
ATOM 5512 C C . ILE B 1 310 ? -3.799 -19.422 -17.062 1 97.38 310 ILE B C 1
ATOM 5514 O O . ILE B 1 310 ? -3.898 -18.203 -17.297 1 97.38 310 ILE B O 1
ATOM 5518 N N . HIS B 1 311 ? -2.986 -19.891 -16.156 1 95.81 311 HIS B N 1
ATOM 5519 C CA . HIS B 1 311 ? -2.105 -19.016 -15.391 1 95.81 311 HIS B CA 1
ATOM 5520 C C . HIS B 1 311 ? -0.775 -18.797 -16.109 1 95.81 311 HIS B C 1
ATOM 5522 O O . HIS B 1 311 ? -0.024 -19.75 -16.312 1 95.81 311 HIS B O 1
ATOM 5528 N N . TYR B 1 312 ? -0.481 -17.516 -16.484 1 93.06 312 TYR B N 1
ATOM 5529 C CA . TYR B 1 312 ? 0.778 -17 -17 1 93.06 312 TYR B CA 1
ATOM 5530 C C . TYR B 1 312 ? 1.131 -17.656 -18.328 1 93.06 312 TYR B C 1
ATOM 5532 O O . TYR B 1 312 ? 2.178 -18.297 -18.453 1 93.06 312 TYR B O 1
ATOM 5540 N N . PRO B 1 313 ? 0.307 -17.5 -19.281 1 96.06 313 PRO B N 1
ATOM 5541 C CA . PRO B 1 313 ? 0.51 -18.125 -20.578 1 96.06 313 PRO B CA 1
ATOM 5542 C C . PRO B 1 313 ? 1.695 -17.531 -21.344 1 96.06 313 PRO B C 1
ATOM 5544 O O . PRO B 1 313 ? 2.137 -18.094 -22.344 1 96.06 313 PRO B O 1
ATOM 5547 N N . ILE B 1 314 ? 2.197 -16.375 -20.938 1 97.56 314 ILE B N 1
ATOM 5548 C CA . ILE B 1 314 ? 3.348 -15.734 -21.562 1 97.56 314 ILE B CA 1
ATOM 5549 C C . ILE B 1 314 ? 4.535 -15.742 -20.594 1 97.56 314 ILE B C 1
ATOM 5551 O O . ILE B 1 314 ? 4.484 -15.109 -19.531 1 97.56 314 ILE B O 1
ATOM 5555 N N . ALA B 1 315 ? 5.555 -16.5 -21.016 1 97.88 315 ALA B N 1
ATOM 5556 C CA . ALA B 1 315 ? 6.75 -16.531 -20.188 1 97.88 315 ALA B CA 1
ATOM 5557 C C . ALA B 1 315 ? 7.309 -15.133 -19.938 1 97.88 315 ALA B C 1
ATOM 5559 O O . ALA B 1 315 ? 7.176 -14.258 -20.797 1 97.88 315 ALA B O 1
ATOM 5560 N N . MET B 1 316 ? 8 -14.953 -18.859 1 97.81 316 MET B N 1
ATOM 5561 C CA . MET B 1 316 ? 8.43 -13.625 -18.422 1 97.81 316 MET B CA 1
ATOM 5562 C C . MET B 1 316 ? 9.297 -12.945 -19.469 1 97.81 316 MET B C 1
ATOM 5564 O O . MET B 1 316 ? 9.117 -11.758 -19.75 1 97.81 316 MET B O 1
ATOM 5568 N N . HIS B 1 317 ? 10.203 -13.719 -20.094 1 98.25 317 HIS B N 1
ATOM 5569 C CA . HIS B 1 317 ? 11.172 -13.125 -21.016 1 98.25 317 HIS B CA 1
ATOM 5570 C C . HIS B 1 317 ? 10.508 -12.711 -22.312 1 98.25 317 HIS B C 1
ATOM 5572 O O . HIS B 1 317 ? 11.102 -11.969 -23.109 1 98.25 317 HIS B O 1
ATOM 5578 N N . LEU B 1 318 ? 9.297 -13.195 -22.516 1 98.25 318 LEU B N 1
ATOM 5579 C CA . LEU B 1 318 ? 8.586 -12.875 -23.75 1 98.25 318 LEU B CA 1
ATOM 5580 C C . LEU B 1 318 ? 7.598 -11.742 -23.531 1 98.25 318 LEU B C 1
ATOM 5582 O O . LEU B 1 318 ? 6.938 -11.289 -24.469 1 98.25 318 LEU B O 1
ATOM 5586 N N . GLN B 1 319 ? 7.434 -11.258 -22.297 1 98.44 319 GLN B N 1
ATOM 5587 C CA . GLN B 1 319 ? 6.598 -10.094 -22 1 98.44 319 GLN B CA 1
ATOM 5588 C C . GLN B 1 319 ? 7.176 -8.828 -22.625 1 98.44 319 GLN B C 1
ATOM 5590 O O . GLN B 1 319 ? 8.391 -8.625 -22.609 1 98.44 319 GLN B O 1
ATOM 5595 N N . PRO B 1 320 ? 6.305 -7.902 -23.109 1 98.25 320 PRO B N 1
ATOM 5596 C CA . PRO B 1 320 ? 6.809 -6.625 -23.625 1 98.25 320 PRO B CA 1
ATOM 5597 C C . PRO B 1 320 ? 7.672 -5.887 -22.594 1 98.25 320 PRO B C 1
ATOM 5599 O O . PRO B 1 320 ? 8.68 -5.281 -22.969 1 98.25 320 PRO B O 1
ATOM 5602 N N . ALA B 1 321 ? 7.363 -5.992 -21.344 1 98 321 ALA B N 1
ATOM 5603 C CA . ALA B 1 321 ? 8.078 -5.301 -20.281 1 98 321 ALA B CA 1
ATOM 5604 C C . ALA B 1 321 ? 9.516 -5.801 -20.172 1 98 321 ALA B C 1
ATOM 5606 O O . ALA B 1 321 ? 10.391 -5.09 -19.672 1 98 321 ALA B O 1
ATOM 5607 N N . ALA B 1 322 ? 9.797 -7.02 -20.625 1 97.88 322 ALA B N 1
ATOM 5608 C CA . ALA B 1 322 ? 11.094 -7.656 -20.438 1 97.88 322 ALA B CA 1
ATOM 5609 C C . ALA B 1 322 ? 11.984 -7.461 -21.656 1 97.88 322 ALA B C 1
ATOM 5611 O O . ALA B 1 322 ? 13.102 -7.984 -21.719 1 97.88 322 ALA B O 1
ATOM 5612 N N . LYS B 1 323 ? 11.539 -6.723 -22.641 1 96.94 323 LYS B N 1
ATOM 5613 C CA . LYS B 1 323 ? 12.25 -6.574 -23.906 1 96.94 323 LYS B CA 1
ATOM 5614 C C . LYS B 1 323 ? 13.672 -6.078 -23.688 1 96.94 323 LYS B C 1
ATOM 5616 O O . LYS B 1 323 ? 14.609 -6.539 -24.344 1 96.94 323 LYS B O 1
ATOM 5621 N N . SER B 1 324 ? 13.797 -5.203 -22.781 1 94.81 324 SER B N 1
ATOM 5622 C CA . SER B 1 324 ? 15.094 -4.566 -22.547 1 94.81 324 SER B CA 1
ATOM 5623 C C . SER B 1 324 ? 16.094 -5.543 -21.953 1 94.81 324 SER B C 1
ATOM 5625 O O . SER B 1 324 ? 17.297 -5.273 -21.922 1 94.81 324 SER B O 1
ATOM 5627 N N . LEU B 1 325 ? 15.617 -6.688 -21.438 1 96.81 325 LEU B N 1
ATOM 5628 C CA . LEU B 1 325 ? 16.516 -7.664 -20.812 1 96.81 325 LEU B CA 1
ATOM 5629 C C . LEU B 1 325 ? 17.297 -8.438 -21.875 1 96.81 325 LEU B C 1
ATOM 5631 O O . LEU B 1 325 ? 18.281 -9.102 -21.562 1 96.81 325 LEU B O 1
ATOM 5635 N N . GLY B 1 326 ? 16.797 -8.461 -23.141 1 97.38 326 GLY B N 1
ATOM 5636 C CA . GLY B 1 326 ? 17.578 -8.953 -24.25 1 97.38 326 GLY B CA 1
ATOM 5637 C C . GLY B 1 326 ? 17.359 -10.43 -24.531 1 97.38 326 GLY B C 1
ATOM 5638 O O . GLY B 1 326 ? 18.062 -11.031 -25.359 1 97.38 326 GLY B O 1
ATOM 5639 N N . TYR B 1 327 ? 16.406 -11.086 -23.844 1 98.19 327 TYR B N 1
ATOM 5640 C CA . TYR B 1 327 ? 16.094 -12.492 -24.062 1 98.19 327 TYR B CA 1
ATOM 5641 C C . TYR B 1 327 ? 15.25 -12.672 -25.328 1 98.19 327 TYR B C 1
ATOM 5643 O O . TYR B 1 327 ? 14.672 -11.719 -25.844 1 98.19 327 TYR B O 1
ATOM 5651 N N . GLN B 1 328 ? 15.219 -13.914 -25.812 1 97.5 328 GLN B N 1
ATOM 5652 C CA . GLN B 1 328 ? 14.43 -14.258 -27 1 97.5 328 GLN B CA 1
ATOM 5653 C C . GLN B 1 328 ? 13.75 -15.617 -26.828 1 97.5 328 GLN B C 1
ATOM 5655 O O . GLN B 1 328 ? 14.055 -16.359 -25.891 1 97.5 328 GLN B O 1
ATOM 5660 N N . GLN B 1 329 ? 12.828 -15.859 -27.766 1 97.62 329 GLN B N 1
ATOM 5661 C CA . GLN B 1 329 ? 12.188 -17.172 -27.797 1 97.62 329 GLN B CA 1
ATOM 5662 C C . GLN B 1 329 ? 13.227 -18.281 -27.891 1 97.62 329 GLN B C 1
ATOM 5664 O O . GLN B 1 329 ? 14.188 -18.188 -28.656 1 97.62 329 GLN B O 1
ATOM 5669 N N . GLY B 1 330 ? 13.07 -19.312 -27.094 1 98.19 330 GLY B N 1
ATOM 5670 C CA . GLY B 1 330 ? 14.016 -20.422 -27.094 1 98.19 330 GLY B CA 1
ATOM 5671 C C . GLY B 1 330 ? 14.984 -20.375 -25.938 1 98.19 330 GLY B C 1
ATOM 5672 O O . GLY B 1 330 ? 15.602 -21.375 -25.594 1 98.19 330 GLY B O 1
ATOM 5673 N N . ASP B 1 331 ? 15.156 -19.203 -25.266 1 98.5 331 ASP B N 1
ATOM 5674 C CA . ASP B 1 331 ? 16.141 -19.047 -24.188 1 98.5 331 ASP B CA 1
ATOM 5675 C C . ASP B 1 331 ? 15.727 -19.844 -22.953 1 98.5 331 ASP B C 1
ATOM 5677 O O . ASP B 1 331 ? 16.578 -20.344 -22.219 1 98.5 331 ASP B O 1
ATOM 5681 N N . PHE B 1 332 ? 14.477 -19.953 -22.734 1 98.62 332 PHE B N 1
ATOM 5682 C CA . PHE B 1 332 ? 13.945 -20.656 -21.578 1 98.62 332 PHE B CA 1
ATOM 5683 C C . PHE B 1 332 ? 12.859 -21.641 -21.984 1 98.62 332 PHE B C 1
ATOM 5685 O O . PHE B 1 332 ? 11.672 -21.406 -21.734 1 98.62 332 PHE B O 1
ATOM 5692 N N . PRO B 1 333 ? 13.234 -22.734 -22.516 1 97.94 333 PRO B N 1
ATOM 5693 C CA . PRO B 1 333 ? 12.312 -23.656 -23.172 1 97.94 333 PRO B CA 1
ATOM 5694 C C . PRO B 1 333 ? 11.25 -24.203 -22.219 1 97.94 333 PRO B C 1
ATOM 5696 O O . PRO B 1 333 ? 10.094 -24.391 -22.625 1 97.94 333 PRO B O 1
ATOM 5699 N N . MET B 1 334 ? 11.602 -24.484 -21.031 1 96.44 334 MET B N 1
ATOM 5700 C CA . MET B 1 334 ? 10.602 -25.047 -20.109 1 96.44 334 MET B CA 1
ATOM 5701 C C . MET B 1 334 ? 9.539 -24 -19.781 1 96.44 334 MET B C 1
ATOM 5703 O O . MET B 1 334 ? 8.352 -24.328 -19.688 1 96.44 334 MET B O 1
ATOM 5707 N N . ALA B 1 335 ? 9.969 -22.75 -19.484 1 97.56 335 ALA B N 1
ATOM 5708 C CA . ALA B 1 335 ? 9.016 -21.672 -19.219 1 97.56 335 ALA B CA 1
ATOM 5709 C C . ALA B 1 335 ? 8.086 -21.469 -20.422 1 97.56 335 ALA B C 1
ATOM 5711 O O . ALA B 1 335 ? 6.891 -21.234 -20.25 1 97.56 335 ALA B O 1
ATOM 5712 N N . GLU B 1 336 ? 8.625 -21.531 -21.609 1 97.88 336 GLU B N 1
ATOM 5713 C CA . GLU B 1 336 ? 7.832 -21.391 -22.828 1 97.88 336 GLU B CA 1
ATOM 5714 C C . GLU B 1 336 ? 6.836 -22.531 -22.984 1 97.88 336 GLU B C 1
ATOM 5716 O O . GLU B 1 336 ? 5.676 -22.312 -23.344 1 97.88 336 GLU B O 1
ATOM 5721 N N . LYS B 1 337 ? 7.336 -23.734 -22.688 1 95.81 337 LYS B N 1
ATOM 5722 C CA . LYS B 1 337 ? 6.457 -24.891 -22.734 1 95.81 337 LYS B CA 1
ATOM 5723 C C . LYS B 1 337 ? 5.301 -24.75 -21.75 1 95.81 337 LYS B C 1
ATOM 5725 O O . LYS B 1 337 ? 4.168 -25.125 -22.047 1 95.81 337 LYS B O 1
ATOM 5730 N N . HIS B 1 338 ? 5.609 -24.312 -20.578 1 95.12 338 HIS B N 1
ATOM 5731 C CA . HIS B 1 338 ? 4.578 -24.016 -19.594 1 95.12 338 HIS B CA 1
ATOM 5732 C C . HIS B 1 338 ? 3.508 -23.094 -20.172 1 95.12 338 HIS B C 1
ATOM 5734 O O . HIS B 1 338 ? 2.318 -23.422 -20.125 1 95.12 338 HIS B O 1
ATOM 5740 N N . GLY B 1 339 ? 3.889 -21.969 -20.75 1 95.19 339 GLY B N 1
ATOM 5741 C CA . GLY B 1 339 ? 2.953 -21 -21.297 1 95.19 339 GLY B CA 1
ATOM 5742 C C . GLY B 1 339 ? 2.053 -21.594 -22.375 1 95.19 339 GLY B C 1
ATOM 5743 O O . GLY B 1 339 ? 0.863 -21.281 -22.438 1 95.19 339 GLY B O 1
ATOM 5744 N N . GLU B 1 340 ? 2.533 -22.5 -23.078 1 95.88 340 GLU B N 1
ATOM 5745 C CA . GLU B 1 340 ? 1.835 -23.047 -24.25 1 95.88 340 GLU B CA 1
ATOM 5746 C C . GLU B 1 340 ? 0.815 -24.109 -23.828 1 95.88 340 GLU B C 1
ATOM 5748 O O . GLU B 1 340 ? -0.204 -24.297 -24.484 1 95.88 340 GLU B O 1
ATOM 5753 N N . ALA B 1 341 ? 1.042 -24.734 -22.688 1 97.19 341 ALA B N 1
ATOM 5754 C CA . ALA B 1 341 ? 0.303 -25.969 -22.453 1 97.19 341 ALA B CA 1
ATOM 5755 C C . ALA B 1 341 ? -0.391 -25.938 -21.094 1 97.19 341 ALA B C 1
ATOM 5757 O O . ALA B 1 341 ? -1.089 -26.891 -20.734 1 97.19 341 ALA B O 1
ATOM 5758 N N . VAL B 1 342 ? -0.347 -24.875 -20.391 1 97 342 VAL B N 1
ATOM 5759 C CA . VAL B 1 342 ? -0.745 -24.844 -18.984 1 97 342 VAL B CA 1
ATOM 5760 C C . VAL B 1 342 ? -2.266 -24.734 -18.875 1 97 342 VAL B C 1
ATOM 5762 O O . VAL B 1 342 ? -2.9 -24.031 -19.672 1 97 342 VAL B O 1
ATOM 5765 N N . ILE B 1 343 ? -2.846 -25.438 -18 1 98.19 343 ILE B N 1
ATOM 5766 C CA . ILE B 1 343 ? -4.238 -25.297 -17.594 1 98.19 343 ILE B CA 1
ATOM 5767 C C . ILE B 1 343 ? -4.348 -25.5 -16.078 1 98.19 343 ILE B C 1
ATOM 5769 O O . ILE B 1 343 ? -3.637 -26.328 -15.508 1 98.19 343 ILE B O 1
ATOM 5773 N N . THR B 1 344 ? -5.125 -24.734 -15.438 1 98.31 344 THR B N 1
ATOM 5774 C CA . THR B 1 344 ? -5.297 -24.781 -13.992 1 98.31 344 THR B CA 1
ATOM 5775 C C . THR B 1 344 ? -6.707 -25.234 -13.625 1 98.31 344 THR B C 1
ATOM 5777 O O . THR B 1 344 ? -7.684 -24.562 -13.969 1 98.31 344 THR B O 1
ATOM 5780 N N . LEU B 1 345 ? -6.844 -26.312 -12.922 1 98.62 345 LEU B N 1
ATOM 5781 C CA . LEU B 1 345 ? -8.133 -26.844 -12.492 1 98.62 345 LEU B CA 1
ATOM 5782 C C . LEU B 1 345 ? -8.516 -26.297 -11.125 1 98.62 345 LEU B C 1
ATOM 5784 O O . LEU B 1 345 ? -7.645 -25.953 -10.32 1 98.62 345 LEU B O 1
ATOM 5788 N N . PRO B 1 346 ? -9.828 -26.203 -10.867 1 98.31 346 PRO B N 1
ATOM 5789 C CA . PRO B 1 346 ? -10.234 -25.828 -9.516 1 98.31 346 PRO B CA 1
ATOM 5790 C C . PRO B 1 346 ? -9.719 -26.797 -8.453 1 98.31 346 PRO B C 1
ATOM 5792 O O . PRO B 1 346 ? -9.852 -28.016 -8.609 1 98.31 346 PRO B O 1
ATOM 5795 N N . ALA B 1 347 ? -9.109 -26.25 -7.453 1 97.88 347 ALA B N 1
ATOM 5796 C CA . ALA B 1 347 ? -8.617 -27.078 -6.359 1 97.88 347 ALA B CA 1
ATOM 5797 C C . ALA B 1 347 ? -8.828 -26.406 -5.012 1 97.88 347 ALA B C 1
ATOM 5799 O O . ALA B 1 347 ? -8.078 -26.641 -4.062 1 97.88 347 ALA B O 1
ATOM 5800 N N . HIS B 1 348 ? -9.844 -25.562 -4.902 1 97.06 348 HIS B N 1
ATOM 5801 C CA . HIS B 1 348 ? -10.094 -24.812 -3.676 1 97.06 348 HIS B CA 1
ATOM 5802 C C . HIS B 1 348 ? -10.859 -25.656 -2.662 1 97.06 348 HIS B C 1
ATOM 5804 O O . HIS B 1 348 ? -11.508 -26.641 -3.033 1 97.06 348 HIS B O 1
ATOM 5810 N N . PRO B 1 349 ? -10.836 -25.266 -1.355 1 96.94 349 PRO B N 1
ATOM 5811 C CA . PRO B 1 349 ? -11.328 -26.125 -0.275 1 96.94 349 PRO B CA 1
ATOM 5812 C C . PRO B 1 349 ? -12.852 -26.203 -0.227 1 96.94 349 PRO B C 1
ATOM 58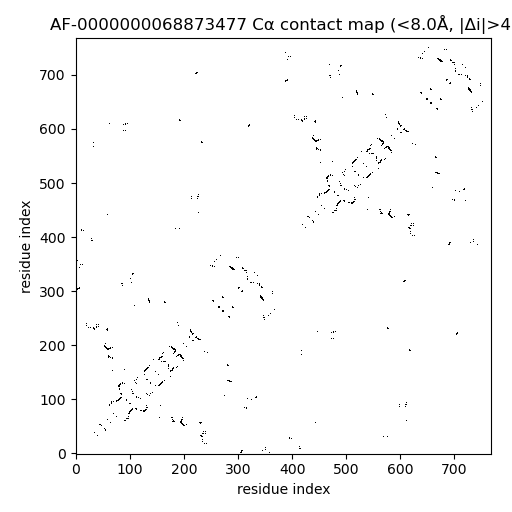14 O O . PRO B 1 349 ? -13.406 -27 0.539 1 96.94 349 PRO B O 1
ATOM 5817 N N . TYR B 1 350 ? -13.562 -25.531 -1.038 1 96.69 350 TYR B N 1
ATOM 5818 C CA . TYR B 1 350 ? -15.016 -25.5 -0.965 1 96.69 350 TYR B CA 1
ATOM 5819 C C . TYR B 1 350 ? -15.641 -26.375 -2.037 1 96.69 350 TYR B C 1
ATOM 5821 O O . TYR B 1 350 ? -16.859 -26.406 -2.188 1 96.69 350 TYR B O 1
ATOM 5829 N N . LEU B 1 351 ? -14.812 -27.062 -2.75 1 98.12 351 LEU B N 1
ATOM 5830 C CA . LEU B 1 351 ? -15.328 -28.031 -3.715 1 98.12 351 LEU B CA 1
ATOM 5831 C C . LEU B 1 351 ? -15.992 -29.203 -3.008 1 98.12 351 LEU B C 1
ATOM 5833 O O . LEU B 1 351 ? -15.484 -29.688 -1.998 1 98.12 351 LEU B O 1
ATOM 5837 N N . THR B 1 352 ? -17.094 -29.641 -3.562 1 97.44 352 THR B N 1
ATOM 5838 C CA . THR B 1 352 ? -17.719 -30.859 -3.076 1 97.44 352 THR B CA 1
ATOM 5839 C C . THR B 1 352 ? -17.109 -32.094 -3.75 1 97.44 352 THR B C 1
ATOM 5841 O O . THR B 1 352 ? -16.469 -31.969 -4.793 1 97.44 352 THR B O 1
ATOM 5844 N N . GLU B 1 353 ? -17.344 -33.188 -3.111 1 97.69 353 GLU B N 1
ATOM 5845 C CA . GLU B 1 353 ? -16.891 -34.438 -3.713 1 97.69 353 GLU B CA 1
ATOM 5846 C C . GLU B 1 353 ? -17.484 -34.656 -5.102 1 97.69 353 GLU B C 1
ATOM 5848 O O . GLU B 1 353 ? -16.812 -35.125 -6.008 1 97.69 353 GLU B O 1
ATOM 5853 N N . GLU B 1 354 ? -18.719 -34.25 -5.246 1 98.12 354 GLU B N 1
ATOM 5854 C CA . GLU B 1 354 ? -19.391 -34.375 -6.535 1 98.12 354 GLU B CA 1
ATOM 5855 C C . GLU B 1 354 ? -18.734 -33.5 -7.594 1 98.12 354 GLU B C 1
ATOM 5857 O O . GLU B 1 354 ? -18.562 -33.938 -8.742 1 98.12 354 GLU B O 1
ATOM 5862 N N . GLU B 1 355 ? -18.406 -32.312 -7.199 1 98.62 355 GLU B N 1
ATOM 5863 C CA . GLU B 1 355 ? -17.75 -31.391 -8.125 1 98.62 355 GLU B CA 1
ATOM 5864 C C . GLU B 1 355 ? -16.359 -31.906 -8.523 1 98.62 355 GLU B C 1
ATOM 5866 O O . GLU B 1 355 ? -15.992 -31.844 -9.695 1 98.62 355 GLU B O 1
ATOM 5871 N N . ILE B 1 356 ? -15.625 -32.469 -7.59 1 98.56 356 ILE B N 1
ATOM 5872 C CA . ILE B 1 356 ? -14.297 -33 -7.844 1 98.56 356 ILE B CA 1
ATOM 5873 C C . ILE B 1 356 ? -14.398 -34.188 -8.82 1 98.56 356 ILE B C 1
ATOM 5875 O O . ILE B 1 356 ? -13.672 -34.219 -9.812 1 98.56 356 ILE B O 1
ATOM 5879 N N . ASN B 1 357 ? -15.328 -35.031 -8.57 1 98.31 357 ASN B N 1
ATOM 5880 C CA . ASN B 1 357 ? -15.531 -36.188 -9.438 1 98.31 357 ASN B CA 1
ATOM 5881 C C . ASN B 1 357 ? -15.977 -35.781 -10.836 1 98.31 357 ASN B C 1
ATOM 5883 O O . ASN B 1 357 ? -15.586 -36.406 -11.82 1 98.31 357 ASN B O 1
ATOM 5887 N N . TYR B 1 358 ? -16.797 -34.75 -10.82 1 98.56 358 TYR B N 1
ATOM 5888 C CA . TYR B 1 358 ? -17.266 -34.25 -12.109 1 98.56 358 TYR B CA 1
ATOM 5889 C C . TYR B 1 358 ? -16.109 -33.688 -12.93 1 98.56 358 TYR B C 1
ATOM 5891 O O . TYR B 1 358 ? -16.016 -33.969 -14.133 1 98.56 358 TYR B O 1
ATOM 5899 N N . ILE B 1 359 ? -15.172 -32.938 -12.32 1 98.75 359 ILE B N 1
ATOM 5900 C CA . ILE B 1 359 ? -14 -32.406 -12.992 1 98.75 359 ILE B CA 1
ATOM 5901 C C . ILE B 1 359 ? -13.148 -33.531 -13.555 1 98.75 359 ILE B C 1
ATOM 5903 O O . ILE B 1 359 ? -12.781 -33.531 -14.727 1 98.75 359 ILE B O 1
ATOM 5907 N N . ILE B 1 360 ? -12.906 -34.531 -12.734 1 98.44 360 ILE B N 1
ATOM 5908 C CA . ILE B 1 360 ? -12.086 -35.688 -13.125 1 98.44 360 ILE B CA 1
ATOM 5909 C C . ILE B 1 360 ? -12.734 -36.375 -14.312 1 98.44 360 ILE B C 1
ATOM 5911 O O . ILE B 1 360 ? -12.062 -36.688 -15.305 1 98.44 360 ILE B O 1
ATOM 5915 N N . LYS B 1 361 ? -14 -36.625 -14.242 1 97.88 361 LYS B N 1
ATOM 5916 C CA . LYS B 1 361 ? -14.75 -37.312 -15.281 1 97.88 361 LYS B CA 1
ATOM 5917 C C . LYS B 1 361 ? -14.656 -36.594 -16.609 1 97.88 361 LYS B C 1
ATOM 5919 O O . LYS B 1 361 ? -14.414 -37.219 -17.656 1 97.88 361 LYS B O 1
ATOM 5924 N N . LYS B 1 362 ? -14.852 -35.344 -16.578 1 98 362 LYS B N 1
ATOM 5925 C CA . LYS B 1 362 ? -14.891 -34.562 -17.812 1 98 362 LYS B CA 1
ATOM 5926 C C . LYS B 1 362 ? -13.5 -34.438 -18.438 1 98 362 LYS B C 1
ATOM 5928 O O . LYS B 1 362 ? -13.359 -34.469 -19.656 1 98 362 LYS B O 1
ATOM 5933 N N . VAL B 1 363 ? -12.469 -34.344 -17.609 1 98.19 363 VAL B N 1
ATOM 5934 C CA . VAL B 1 363 ? -11.109 -34.312 -18.141 1 98.19 363 VAL B CA 1
ATOM 5935 C C . VAL B 1 363 ? -10.789 -35.656 -18.797 1 98.19 363 VAL B C 1
ATOM 5937 O O . VAL B 1 363 ? -10.273 -35.719 -19.922 1 98.19 363 VAL B O 1
ATOM 5940 N N . ARG B 1 364 ? -11.141 -36.719 -18.125 1 97.5 364 ARG B N 1
ATOM 5941 C CA . ARG B 1 364 ? -10.859 -38.031 -18.656 1 97.5 364 ARG B CA 1
ATOM 5942 C C . ARG B 1 364 ? -11.664 -38.312 -19.922 1 97.5 364 ARG B C 1
ATOM 5944 O O . ARG B 1 364 ? -11.141 -38.875 -20.875 1 97.5 364 ARG B O 1
ATOM 5951 N N . GLU B 1 365 ? -12.922 -37.906 -19.859 1 96.88 365 GLU B N 1
ATOM 5952 C CA . GLU B 1 365 ? -13.781 -38.062 -21.031 1 96.88 365 GLU B CA 1
ATOM 5953 C C . GLU B 1 365 ? -13.188 -37.375 -22.25 1 96.88 365 GLU B C 1
ATOM 5955 O O . GLU B 1 365 ? -13.211 -37.906 -23.359 1 96.88 365 GLU B O 1
ATOM 5960 N N . PHE B 1 366 ? -12.672 -36.219 -22.094 1 97 366 PHE B N 1
ATOM 5961 C CA . PHE B 1 366 ? -12.094 -35.438 -23.188 1 97 366 PHE B CA 1
ATOM 5962 C C . PHE B 1 366 ? -10.969 -36.219 -23.859 1 97 366 PHE B C 1
ATOM 5964 O O . PHE B 1 366 ? -10.875 -36.281 -25.078 1 97 366 PHE B O 1
ATOM 5971 N N . TYR B 1 367 ? -10.094 -36.812 -23.109 1 95.69 367 TYR B N 1
ATOM 5972 C CA . TYR B 1 367 ? -8.906 -37.469 -23.672 1 95.69 367 TYR B CA 1
ATOM 5973 C C . TYR B 1 367 ? -9.219 -38.906 -24.094 1 95.69 367 TYR B C 1
ATOM 5975 O O . TYR B 1 367 ? -8.672 -39.375 -25.078 1 95.69 367 TYR B O 1
ATOM 5983 N N . LEU B 1 368 ? -10.047 -39.594 -23.422 1 92.19 368 LEU B N 1
ATOM 5984 C CA . LEU B 1 368 ? -10.305 -41 -23.703 1 92.19 368 LEU B CA 1
ATOM 5985 C C . LEU B 1 368 ? -11.344 -41.156 -24.812 1 92.19 368 LEU B C 1
ATOM 5987 O O . LEU B 1 368 ? -11.281 -42.125 -25.594 1 92.19 368 LEU B O 1
ATOM 5991 N N . GLU B 1 369 ? -12.234 -40.375 -24.859 1 83.12 369 GLU B N 1
ATOM 5992 C CA . GLU B 1 369 ? -13.281 -40.531 -25.875 1 83.12 369 GLU B CA 1
ATOM 5993 C C . GLU B 1 369 ? -12.992 -39.656 -27.078 1 83.12 369 GLU B C 1
ATOM 5995 O O . GLU B 1 369 ? -13.18 -40.062 -28.219 1 83.12 369 GLU B O 1
ATOM 6000 N N . LYS B 1 370 ? -12.602 -38.531 -27.016 1 63.12 370 LYS B N 1
ATOM 6001 C CA . LYS B 1 370 ? -12.453 -37.594 -28.125 1 63.12 370 LYS B CA 1
ATOM 6002 C C . LYS B 1 370 ? -11.07 -37.719 -28.766 1 63.12 370 LYS B C 1
ATOM 6004 O O . LYS B 1 370 ? -10.93 -37.625 -29.984 1 63.12 370 LYS B O 1
ATOM 6009 N N . HIS B 1 371 ? -10.07 -37.719 -28.016 1 61.34 371 HIS B N 1
ATOM 6010 C CA . HIS B 1 371 ? -8.734 -37.688 -28.609 1 61.34 371 HIS B CA 1
ATOM 6011 C C . HIS B 1 371 ? -8.094 -39.062 -28.641 1 61.34 371 HIS B C 1
ATOM 6013 O O . HIS B 1 371 ? -7.098 -39.281 -29.328 1 61.34 371 HIS B O 1
ATOM 6019 N N . TYR B 1 372 ? -8.469 -40.031 -27.781 1 53.56 372 TYR B N 1
ATOM 6020 C CA . TYR B 1 372 ? -7.934 -41.375 -27.984 1 53.56 372 TYR B CA 1
ATOM 6021 C C . TYR B 1 372 ? -8.328 -41.938 -29.359 1 53.56 372 TYR B C 1
ATOM 6023 O O . TYR B 1 372 ? -7.52 -42.562 -30.031 1 53.56 372 TYR B O 1
ATOM 6031 N N . ASN B 1 373 ? -9.562 -41.719 -29.734 1 46.31 373 ASN B N 1
ATOM 6032 C CA . ASN B 1 373 ? -9.977 -42.438 -30.922 1 46.31 373 ASN B CA 1
ATOM 6033 C C . ASN B 1 373 ? -9.336 -41.875 -32.188 1 46.31 373 ASN B C 1
ATOM 6035 O O . ASN B 1 373 ? -9.43 -42.5 -33.25 1 46.31 373 ASN B O 1
ATOM 6039 N N . SER B 1 374 ? -8.875 -40.656 -32.031 1 44.75 374 SER B N 1
ATOM 6040 C CA . SER B 1 374 ? -8.406 -40.156 -33.312 1 44.75 374 SER B CA 1
ATOM 6041 C C . SER B 1 374 ? -6.973 -40.594 -33.594 1 44.75 374 SER B C 1
ATOM 6043 O O . SER B 1 374 ? -6.5 -40.5 -34.719 1 44.75 374 SER B O 1
ATOM 6045 N N . ALA B 1 375 ? -6.051 -40.812 -32.656 1 46 375 ALA B N 1
ATOM 6046 C CA . ALA B 1 375 ? -4.703 -41.281 -33 1 46 375 ALA B CA 1
ATOM 6047 C C . ALA B 1 375 ? -4.723 -42.719 -33.531 1 46 375 ALA B C 1
ATOM 6049 O O . ALA B 1 375 ? -3.906 -43.094 -34.344 1 46 375 ALA B O 1
ATOM 6050 N N . THR B 1 376 ? -5.543 -43.5 -32.969 1 40.84 376 THR B N 1
ATOM 6051 C CA . THR B 1 376 ? -5.598 -44.875 -33.438 1 40.84 376 THR B CA 1
ATOM 6052 C C . THR B 1 376 ? -6.254 -44.969 -34.812 1 40.84 376 THR B C 1
ATOM 6054 O O . THR B 1 376 ? -5.98 -45.875 -35.562 1 40.84 376 THR B O 1
ATOM 6057 N N . LEU B 1 377 ? -7.117 -44 -35.094 1 38.88 377 LEU B N 1
ATOM 6058 C CA . LEU B 1 377 ? -7.707 -44.062 -36.406 1 38.88 377 LEU B CA 1
ATOM 6059 C C . LEU B 1 377 ? -6.742 -43.562 -37.469 1 38.88 377 LEU B C 1
ATOM 6061 O O . LEU B 1 377 ? -6.738 -44.031 -38.594 1 38.88 377 LEU B O 1
ATOM 6065 N N . SER B 1 378 ? -6.004 -42.5 -37.125 1 39.19 378 SER B N 1
ATOM 6066 C CA . SER B 1 378 ? -5.105 -42.062 -38.188 1 39.19 378 SER B CA 1
ATOM 6067 C C . SER B 1 378 ? -3.918 -43.031 -38.312 1 39.19 378 SER B C 1
ATOM 6069 O O . SER B 1 378 ? -3.32 -43.125 -39.406 1 39.19 378 SER B O 1
ATOM 6071 N N . GLN B 1 379 ? -3.402 -43.594 -37.281 1 40.09 379 GLN B N 1
ATOM 6072 C CA . GLN B 1 379 ? -2.34 -44.562 -37.5 1 40.09 379 GLN B CA 1
ATOM 6073 C C . GLN B 1 379 ? -2.877 -45.812 -38.219 1 40.09 379 GLN B C 1
ATOM 6075 O O . GLN B 1 379 ? -2.164 -46.438 -38.969 1 40.09 379 GLN B O 1
ATOM 6080 N N . ALA B 1 380 ? -4.082 -46.219 -38.031 1 42.62 380 ALA B N 1
ATOM 6081 C CA . ALA B 1 380 ? -4.637 -47.375 -38.75 1 42.62 380 ALA B CA 1
ATOM 6082 C C . ALA B 1 380 ? -4.844 -47.031 -40.219 1 42.62 380 ALA B C 1
ATOM 6084 O O . ALA B 1 380 ? -4.785 -47.906 -41.094 1 42.62 380 ALA B O 1
ATOM 6085 N N . GLN B 1 381 ? -5.148 -45.688 -40.5 1 41.28 381 GLN B N 1
ATOM 6086 C CA . GLN B 1 381 ? -5.348 -45.344 -41.906 1 41.28 381 GLN B CA 1
ATOM 6087 C C . GLN B 1 381 ? -4.012 -45.188 -42.625 1 41.28 381 GLN B C 1
ATOM 6089 O O . GLN B 1 381 ? -3.947 -45.25 -43.844 1 41.28 381 GLN B O 1
ATOM 6094 N N . ILE B 1 382 ? -2.924 -44.812 -41.969 1 44.75 382 ILE B N 1
ATOM 6095 C CA . ILE B 1 382 ? -1.645 -44.781 -42.688 1 44.75 382 ILE B CA 1
ATOM 6096 C C . ILE B 1 382 ? -1.115 -46.188 -42.906 1 44.75 382 ILE B C 1
ATOM 6098 O O . ILE B 1 382 ? -0.496 -46.469 -43.938 1 44.75 382 ILE B O 1
ATOM 6102 N N . ASN B 1 383 ? -1.375 -47 -41.812 1 43 383 ASN B N 1
ATOM 6103 C CA . ASN B 1 383 ? -0.849 -48.344 -42.031 1 43 383 ASN B CA 1
ATOM 6104 C C . ASN B 1 383 ? -1.779 -49.188 -42.906 1 43 383 ASN B C 1
ATOM 6106 O O . ASN B 1 383 ? -1.484 -50.344 -43.219 1 43 383 ASN B O 1
ATOM 6110 N N . ALA B 1 384 ? -2.902 -48.562 -43.25 1 40.41 384 ALA B N 1
ATOM 6111 C CA . ALA B 1 384 ? -3.701 -49.281 -44.25 1 40.41 384 ALA B CA 1
ATOM 6112 C C . ALA B 1 384 ? -3.375 -48.781 -45.656 1 40.41 384 ALA B C 1
ATOM 6114 O O . ALA B 1 384 ? -3.102 -47.594 -45.875 1 40.41 384 ALA B O 1
#

InterPro domains:
  IPR000653 DegT/DnrJ/EryC1/StrS aminotransferase [PF01041] (21-364)
  IPR000653 DegT/DnrJ/EryC1/StrS aminotransferase [PIRSF000390] (11-366)
  IPR000653 DegT/DnrJ/EryC1/StrS aminotransferase [PTHR30244] (5-367)
  IPR000653 DegT/DnrJ/EryC1/StrS aminotransferase [cd00616] (20-364)
  IPR015421 Pyridoxal phosphate-dependent transferase, major domain [G3DSA:3.40.640.10] (2-245)
  IPR015422 Pyridoxal phosphate-dependent transferase, small domain [G3DSA:3.90.1150.10] (246-373)
  IPR015424 Pyridoxal phosphate-dependent transferase [SSF53383] (20-367)

pLDDT: mean 95.3, std 10.46, range [38.66, 99.0]

Radius of gyration: 28.98 Å; Cα contacts (8 Å, |Δi|>4): 1641; chains: 2; bounding box: 59×100×85 Å

Organism: Coxiella burnetii (strain RSA 493 / Nine Mile phase I) (NCBI:txid227377)

Nearest PDB structures (foldseek):
  3uwc-assembly1_A  TM=9.959E-01  e=6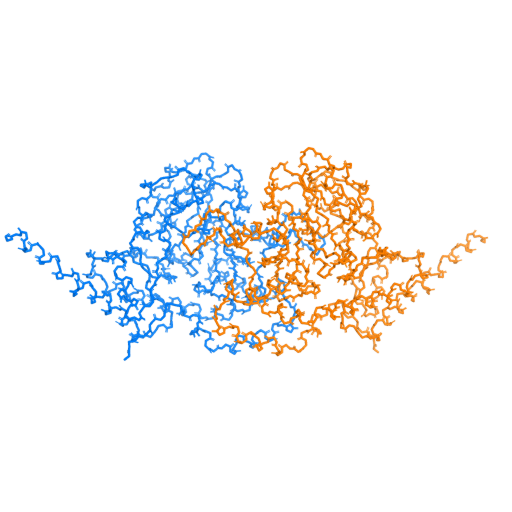.727E-72  Coxiella burnetii
  5u1z-assembly1_A  TM=9.490E-01  e=7.839E-38  Campylobacter jejuni
  3nys-assembly1_A  TM=9.423E-01  e=1.331E-37  Pseudomonas aeruginosa PAO1
  5u24-assembly1_B  TM=9.484E-01  e=1.672E-36  Campylobacter jejuni
  3nu7-assembly1_B  TM=9.434E-01  e=1.044E-36  Pseudomonas aeruginosa

Foldseek 3Di:
DFDAADQDCLCVVCVPVVVLVVLVVVVVVVVQWFPRPLQVVLFCVLCVLQVAPTKAKWWFLLVLLLVLCVLVVHAAQAEEEEELQDDQSNQVSCVVNHHHYFYAAPDLLSKGDLVGVVVRDDPRYAAYEIECPLQHDPPLVSVLVVCVVVVHFYEYACQAHRSKDQQSHGPQRRGAKYKYWQDCLHLNHFDGTMMMITGRDPVSNVVSVCQCCQCDPDDPDRPDGHHNIHYTSSRSSSSVVCVVCSVVFQVQLVVLLVVLCVLCVVVVVFKRQGDDDPRISRSRSWGKIFGPPQVVLCVQCVVSNFHKDQPCLDGNCRDPVNVVVPDDPPPHVNSNSSSPGMIIGRRGNPDDPVRSVVSSVSSCCCCVPPVVVVVVVVVVVVVD/DFDAADQDCLCVVCVPVVVLVVLVVVVVVVVQWFPRPLQVVLFCVLCVLQVAPTKAKWWFLLVLLLVLCVLVVHAAQAEEEEELQDDQSNQVSCVVNHHHYFYAAPDLLSKGDLVGRVVRDDPRYAAYEIECPLQHDPPLVSVLVVCVVVVHFYEYACQAHRSKDQQSHGPQRRGAKYKYWQDCLHLNHFDGTMMMITGRDPVSNVVSVCQCCQCDPDDPDRPDGHHNIHYTSSRSSSSVVCVVCSVVFQVQLVVLLVVLCVLCVVVVVFKRQGDDDPRISRSRSWGKIFGPPQVVLCVQCVVSNFHKDQPCLDGNCRDPVNVVVPDDPPPHVNSNSSSPGMIIGRRGNPDDPVNSVVVSVSSCCCCVPPVVVPVVVVVVVVVD

Secondary structure (DSSP, 8-state):
-PPPB-S--HHHHTS--HHHHHHHHHHHHHT--SS-HHHHHHHHHHHHHTT-SEEEEES-HHHHHHHHHHHTT--TT-EEEEESSS-HHHHHHHHHTTPEEEEE-B-TTSSB-GGGTGGG--TTEEEE--B-GGG----HHHHHHHHHHHT-EEEEE-TT-TT-EETTEETTSSSSEEEEE--TTSSS--SS--EEEEES-HHHHHHHHHHTBTTBSSSS-BSS---B-PPPHHHHHHHHHHGGGHHHHHHHHHHHHHHHHHHHGGGTTTEEPPP--TTEE---SSEEEEETTHHHHHHHHHHTTB--B----S-GGGSGGGGGG---TTSSHHHHHHHHHEEEE---TT--HHHHHHHHHHHHHIIIIIIHHHHHHHHHHH--/-PPPB-S--HHHHTS--HHHHHHHHHHHHHT--BS-HHHHHHHHHHHHHTT-SEEEEES-HHHHHHHHHHHTT--TT-EEEEESSS-HHHHHHHHHTTPEEEEE-B-TTSSB-GGGTGGG--TTEEEE--B-GGG----HHHHHHHHHHHT-EEEEE-TT-TT-EETTEETTSSSSEEEEE--TTSSS--SS--EEEEES-HHHHHHHHHHTBTTBSSSS-BSS---B-BPBHHHHHHHHHHGGGHHHHHHHHHHHHHHHHHHHGGGTTTEEPPP--TTEE---SSEEEEETTHHHHHHHHHHTTB--B----S-GGGSGGGGGG---TTSSHHHHHHHHHEEEE---TT--HHHHHHHHHHHHHIIIIIIHHHHHHHHHHH--

Sequence (768 aa):
MLMRVPYSYLERQFADIEPYLNDLREFIKTADFTLGAELEKFEKRFAALHNAPHAIGVGTGTDALAMSFKMLNIGAGDEVITCANTFIASVGAIVQAGATPVLVDSENGYVIDPEKIEAAITDKTKAIMPVHYTGNIADMPALAKIAKKHNLHIVEDACQTILGRINDKFVGSWGQFACFSLHPLKNLNVWSDAGVIITHSDEYAEKLRLYRNHGLINRDVCVEYGINCRMDTIQAVIANRLMNQLETITEKRRGIAHLYDQSFVDLSEFIDVPVRREGVYHVFHIYVLRVKYRDQLFQYLKDNGIEVKIHYPIAMHLQPAAKSLGYQQGDFPMAEKHGEAVITLPAHPYLTEEEINYIIKKVREFYLEKHYNSATLSQAQINAMLMRVPYSYLERQFADIEPYLNDLREFIKTADFTLGAELEKFEKRFAALHNAPHAIGVGTGTDALAMSFKMLNIGAGDEVITCANTFIASVGAIVQAGATPVLVDSENGYVIDPEKIEAAITDKTKAIMPVHYTGNIADMPALAKIAKKHNLHIVEDACQTILGRINDKFVGSWGQFACFSLHPLKNLNVWSDAGVIITHSDEYAEKLRLYRNHGLINRDVCVEYGINCRMDTIQAVIANRLMNQLETITEKRRGIAHLYDQSFVDLSEFIDVPVRREGVYHVFHIYVLRVKYRDQLFQYLKDNGIEVKIHYPIAMHLQPAAKSLGYQQGDFPMAEKHGEAVITLPAHPYLTEEEINYIIKKVREFYLEKHYNSATLSQAQINA

Solvent-accessible surface area (backbone atoms only — not comparable to full-atom values): 38650 Å² total; per-residue (Å²): 131,79,62,73,41,68,52,76,54,57,55,70,70,50,65,73,48,62,70,57,52,54,53,46,56,59,49,59,62,64,56,49,27,67,83,14,70,46,30,53,51,32,22,53,51,54,10,54,71,45,76,36,86,33,35,45,58,16,40,20,31,41,50,26,45,20,49,51,35,48,76,69,72,41,20,77,79,28,25,33,37,31,50,23,43,52,64,69,51,64,56,22,16,37,46,68,33,42,24,42,70,39,72,32,38,28,42,77,52,47,18,46,31,66,91,55,45,68,82,69,60,56,97,41,48,48,31,38,32,53,43,18,44,52,4,35,72,45,62,54,73,60,44,43,52,51,25,62,76,68,70,33,47,34,41,37,40,30,43,37,19,78,82,18,23,53,64,90,45,32,63,40,70,78,41,60,29,16,16,25,29,23,33,63,80,32,84,59,41,32,72,15,68,21,13,30,32,29,27,76,44,71,65,59,49,55,50,48,60,25,30,28,47,41,12,36,82,48,98,64,44,34,61,36,73,23,41,75,35,52,30,40,16,58,46,23,51,47,35,51,58,51,56,77,44,39,68,59,45,36,49,42,12,36,51,46,48,50,51,50,51,66,71,41,57,91,39,54,93,45,35,48,73,53,63,78,60,86,56,51,47,54,29,36,54,44,44,66,35,36,32,63,62,35,70,59,51,52,51,52,37,44,75,56,32,33,40,65,44,67,77,50,50,52,24,42,53,73,28,62,42,30,53,86,76,69,59,54,92,74,75,36,55,52,19,46,49,44,21,72,16,38,40,26,51,64,41,61,65,82,62,46,73,66,54,52,51,47,53,53,48,52,56,49,44,49,48,59,60,63,52,44,55,51,57,60,48,50,52,49,55,68,74,91,132,79,64,73,39,67,52,75,53,58,56,69,71,49,64,73,47,61,70,59,53,53,54,45,55,60,47,58,62,65,56,49,29,67,83,14,69,48,30,53,52,33,22,53,51,54,10,55,70,44,75,38,86,34,35,45,58,16,39,20,29,41,49,26,46,20,50,50,36,47,76,68,72,42,20,76,81,29,26,33,37,30,50,23,44,51,62,68,52,66,57,21,16,38,46,69,33,42,25,43,71,38,72,31,38,28,43,76,52,48,16,47,29,66,90,55,46,70,82,69,60,55,95,43,46,48,32,38,33,51,42,18,44,51,4,35,73,44,62,54,72,59,45,44,50,52,24,61,75,68,71,32,46,34,41,36,40,30,42,38,20,76,82,18,23,53,63,90,44,33,63,39,71,78,43,63,29,15,17,24,30,22,32,62,80,32,85,58,40,30,73,16,68,21,13,29,33,29,28,76,43,71,65,59,50,53,51,48,58,25,30,28,47,40,12,36,84,50,100,66,44,32,62,37,72,22,41,76,36,52,31,38,14,57,45,22,52,47,36,51,59,51,56,78,44,39,67,59,45,35,50,43,12,36,51,46,48,51,52,50,53,66,71,42,58,91,40,54,93,44,35,48,74,54,63,80,60,86,55,51,46,53,30,35,53,45,42,67,35,35,32,63,62,35,70,60,51,53,50,50,37,43,76,56,31,33,40,66,44,66,75,51,52,51,24,41,52,74,28,63,42,30,52,86,75,66,58,56,94,75,75,36,54,53,18,46,49,45,19,70,18,39,39,26,50,67,40,60,64,83,64,46,71,66,54,53,51,48,54,53,48,53,55,49,45,51,48,60,61,62,51,45,56,49,56,58,48,53,53,52,54,67,77,89